Protein 7MYV (pdb70)

Structure (mmCIF, N/CA/C/O backbone):
data_7MYV
#
_entry.id   7MYV
#
_cell.length_a   161.255
_cell.length_b   161.255
_cell.length_c   109.738
_cell.angle_alpha   90.000
_cell.angle_beta   90.000
_cell.angle_gamma   120.000
#
_symmetry.space_group_name_H-M   'P 65 2 2'
#
loop_
_entity.id
_entity.type
_entity.pdbx_description
1 polymer Phosphomannomutase
2 non-polymer 'MAGNESIUM ION'
#
loop_
_atom_site.group_PDB
_atom_site.id
_atom_site.type_symbol
_atom_site.label_atom_id
_atom_site.label_alt_id
_atom_site.label_comp_id
_atom_site.label_asym_id
_atom_site.label_entity_id
_atom_site.label_seq_id
_atom_site.pdbx_PDB_ins_code
_atom_site.Cartn_x
_atom_site.Cartn_y
_atom_site.Cartn_z
_atom_site.occupancy
_atom_site.B_iso_or_equiv
_atom_site.auth_seq_id
_atom_site.auth_comp_id
_atom_site.auth_asym_id
_atom_site.auth_atom_id
_atom_site.pdbx_PDB_model_num
ATOM 1 N N . ALA A 1 9 ? -22.266 -71.254 -27.136 1.00 93.40 9 ALA A N 1
ATOM 2 C CA . ALA A 1 9 ? -21.011 -70.840 -26.519 1.00 101.32 9 ALA A CA 1
ATOM 3 C C . ALA A 1 9 ? -21.227 -69.679 -25.548 1.00 105.65 9 ALA A C 1
ATOM 4 O O . ALA A 1 9 ? -21.980 -68.764 -25.857 1.00 112.55 9 ALA A O 1
ATOM 6 N N . ILE A 1 10 ? -20.572 -69.702 -24.382 1.00 96.47 10 ILE A N 1
ATOM 7 C CA . ILE A 1 10 ? -20.670 -68.613 -23.415 1.00 92.14 10 ILE A CA 1
ATOM 8 C C . ILE A 1 10 ? -19.297 -67.968 -23.286 1.00 90.04 10 ILE A C 1
ATOM 9 O O . ILE A 1 10 ? -18.270 -68.558 -23.642 1.00 90.38 10 ILE A O 1
ATOM 14 N N . PHE A 1 11 ? -19.289 -66.738 -22.789 1.00 85.00 11 PHE A N 1
ATOM 15 C CA . PHE A 1 11 ? -18.073 -66.024 -22.436 1.00 84.02 11 PHE A CA 1
ATOM 16 C C . PHE A 1 11 ? -18.027 -65.852 -20.925 1.00 88.96 11 PHE A C 1
ATOM 17 O O . PHE A 1 11 ? -19.064 -65.638 -20.292 1.00 98.31 11 PHE A O 1
ATOM 25 N N . LEU A 1 12 ? -16.830 -65.954 -20.348 1.00 88.22 12 LEU A N 1
ATOM 26 C CA . LEU A 1 12 ? -16.646 -65.875 -18.905 1.00 82.91 12 LEU A CA 1
ATOM 27 C C . LEU A 1 12 ? -15.632 -64.794 -18.562 1.00 85.04 12 LEU A C 1
ATOM 28 O O . LEU A 1 12 ? -14.622 -64.631 -19.254 1.00 88.84 12 LEU A O 1
ATOM 33 N N . PHE A 1 13 ? -15.905 -64.062 -17.483 1.00 83.14 13 PHE A N 1
ATOM 34 C CA . PHE A 1 13 ? -15.154 -62.862 -17.149 1.00 88.49 13 PHE A CA 1
ATOM 35 C C . PHE A 1 13 ? -14.889 -62.778 -15.655 1.00 90.35 13 PHE A C 1
ATOM 36 O O . PHE A 1 13 ? -15.733 -63.155 -14.838 1.00 92.89 13 PHE A O 1
ATOM 44 N N . ASP A 1 14 ? -13.709 -62.274 -15.316 1.00 95.23 14 ASP A N 1
ATOM 45 C CA . ASP A 1 14 ? -13.413 -61.838 -13.963 1.00 93.89 14 ASP A CA 1
ATOM 46 C C . ASP A 1 14 ? -13.954 -60.426 -13.773 1.00 94.96 14 ASP A C 1
ATOM 47 O O . ASP A 1 14 ? -13.850 -59.582 -14.666 1.00 102.74 14 ASP A O 1
ATOM 52 N N . VAL A 1 15 ? -14.545 -60.163 -12.611 1.00 90.90 15 VAL A N 1
ATOM 53 C CA . VAL A 1 15 ? -15.183 -58.864 -12.419 1.00 86.98 15 VAL A CA 1
ATOM 54 C C . VAL A 1 15 ? -14.146 -57.789 -12.113 1.00 89.65 15 VAL A C 1
ATOM 55 O O . VAL A 1 15 ? -14.024 -56.800 -12.845 1.00 92.64 15 VAL A O 1
ATOM 59 N N . ASP A 1 16 ? -13.378 -57.967 -11.039 1.00 96.26 16 ASP A N 1
ATOM 60 C CA . ASP A 1 16 ? -12.454 -56.945 -10.555 1.00 95.87 16 ASP A CA 1
ATOM 61 C C . ASP A 1 16 ? -11.152 -57.020 -11.348 1.00 101.77 16 ASP A C 1
ATOM 62 O O . ASP A 1 16 ? -10.383 -57.977 -11.209 1.00 102.56 16 ASP A O 1
ATOM 67 N N . GLY A 1 17 ? -10.901 -56.008 -12.172 1.00 100.58 17 GLY A N 1
ATOM 68 C CA . GLY A 1 17 ? -9.672 -55.905 -12.922 1.00 96.60 17 GLY A CA 1
ATOM 69 C C . GLY A 1 17 ? -9.773 -56.341 -14.366 1.00 94.48 17 GLY A C 1
ATOM 70 O O . GLY A 1 17 ? -8.972 -55.887 -15.185 1.00 98.02 17 GLY A O 1
ATOM 71 N N . THR A 1 18 ? -10.736 -57.198 -14.701 1.00 93.96 18 THR A N 1
ATOM 72 C CA . THR A 1 18 ? -10.900 -57.686 -16.065 1.00 96.65 18 THR A CA 1
ATOM 73 C C . THR A 1 18 ? -12.021 -56.975 -16.811 1.00 95.04 18 THR A C 1
ATOM 74 O O . THR A 1 18 ? -11.867 -56.649 -17.993 1.00 97.82 18 THR A O 1
ATOM 78 N N . LEU A 1 19 ? -13.146 -56.721 -16.143 1.00 89.62 19 LEU A N 1
ATOM 79 C CA . LEU A 1 19 ? -14.230 -55.936 -16.718 1.00 83.33 19 LEU A CA 1
ATOM 80 C C . LEU A 1 19 ? -14.280 -54.512 -16.193 1.00 89.10 19 LEU A C 1
ATOM 81 O O . LEU A 1 19 ? -14.767 -53.626 -16.901 1.00 91.84 19 LEU A O 1
ATOM 86 N N . THR A 1 20 ? -13.800 -54.270 -14.976 1.00 91.95 20 THR A N 1
ATOM 87 C CA . THR A 1 20 ? -13.790 -52.934 -14.404 1.00 98.31 20 THR A CA 1
ATOM 88 C C . THR A 1 20 ? -12.489 -52.709 -13.654 1.00 101.48 20 THR A C 1
ATOM 89 O O . THR A 1 20 ? -11.838 -53.658 -13.210 1.00 101.18 20 THR A O 1
ATOM 93 N N . ILE A 1 21 ? -12.116 -51.435 -13.522 1.00 104.89 21 ILE A N 1
ATOM 94 C CA . ILE A 1 21 ? -11.086 -51.073 -12.561 1.00 102.91 21 ILE A CA 1
ATOM 95 C C . ILE A 1 21 ? -11.544 -51.555 -11.193 1.00 105.81 21 ILE A C 1
ATOM 96 O O . ILE A 1 21 ? -12.731 -51.466 -10.855 1.00 104.91 21 ILE A O 1
ATOM 101 N N . SER A 1 22 ? -10.619 -52.132 -10.428 1.00 113.95 22 SER A N 1
ATOM 102 C CA . SER A 1 22 ? -11.000 -52.864 -9.225 1.00 115.66 22 SER A CA 1
ATOM 103 C C . SER A 1 22 ? -11.677 -51.944 -8.216 1.00 117.45 22 SER A C 1
ATOM 104 O O . SER A 1 22 ? -11.197 -50.838 -7.943 1.00 120.83 22 SER A O 1
ATOM 107 N N . ARG A 1 23 ? -12.807 -52.409 -7.679 1.00 108.22 23 ARG A N 1
ATOM 108 C CA . ARG A 1 23 ? -13.635 -51.787 -6.642 1.00 114.21 23 ARG A CA 1
ATOM 109 C C . ARG A 1 23 ? -14.464 -50.608 -7.155 1.00 118.85 23 ARG A C 1
ATOM 110 O O . ARG A 1 23 ? -15.193 -50.007 -6.357 1.00 115.85 23 ARG A O 1
ATOM 118 N N . LYS A 1 24 ? -14.392 -50.258 -8.438 1.00 116.65 24 LYS A N 1
ATOM 119 C CA . LYS A 1 24 ? -15.188 -49.178 -9.006 1.00 113.70 24 LYS A CA 1
ATOM 120 C C . LYS A 1 24 ? -16.105 -49.736 -10.090 1.00 107.17 24 LYS A C 1
ATOM 121 O O . LYS A 1 24 ? -16.016 -50.905 -10.474 1.00 104.57 24 LYS A O 1
ATOM 127 N N . THR A 1 25 ? -16.980 -48.876 -10.609 1.00 106.75 25 THR A N 1
ATOM 128 C CA . THR A 1 25 ? -18.002 -49.312 -11.552 1.00 103.57 25 THR A CA 1
ATOM 129 C C . THR A 1 25 ? -17.392 -49.471 -12.945 1.00 103.20 25 THR A C 1
ATOM 130 O O . THR A 1 25 ? -16.177 -49.367 -13.137 1.00 111.34 25 THR A O 1
ATOM 134 N N . ILE A 1 26 ? -18.245 -49.720 -13.939 1.00 96.57 26 ILE A N 1
ATOM 135 C CA . ILE A 1 26 ? -17.823 -50.140 -15.271 1.00 95.73 26 ILE A CA 1
ATOM 136 C C . ILE A 1 26 ? -17.905 -48.961 -16.233 1.00 106.80 26 ILE A C 1
ATOM 137 O O . ILE A 1 26 ? -18.932 -48.273 -16.306 1.00 109.21 26 ILE A O 1
ATOM 142 N N . GLU A 1 27 ? -16.827 -48.742 -16.982 1.00 106.91 27 GLU A N 1
ATOM 143 C CA . GLU A 1 27 ? -16.793 -47.700 -17.996 1.00 99.08 27 GLU A CA 1
ATOM 144 C C . GLU A 1 27 ? -17.658 -48.095 -19.189 1.00 95.38 27 GLU A C 1
ATOM 145 O O . GLU A 1 27 ? -17.860 -49.280 -19.471 1.00 91.82 27 GLU A O 1
ATOM 151 N N . GLN A 1 28 ? -18.167 -47.086 -19.901 1.00 101.19 28 GLN A N 1
ATOM 152 C CA . GLN A 1 28 ? -19.085 -47.340 -21.007 1.00 96.52 28 GLN A CA 1
ATOM 153 C C . GLN A 1 28 ? -18.391 -47.879 -22.251 1.00 89.61 28 GLN A C 1
ATOM 154 O O . GLN A 1 28 ? -19.054 -48.504 -23.087 1.00 85.60 28 GLN A O 1
ATOM 160 N N . ASN A 1 29 ? -17.081 -47.659 -22.394 1.00 98.32 29 ASN A N 1
ATOM 161 C CA . ASN A 1 29 ? -16.354 -48.234 -23.521 1.00 98.11 29 ASN A CA 1
ATOM 162 C C . ASN A 1 29 ? -16.530 -49.744 -23.565 1.00 94.82 29 ASN A C 1
ATOM 163 O O . ASN A 1 29 ? -16.669 -50.334 -24.644 1.00 92.86 29 ASN A O 1
ATOM 168 N N . VAL A 1 30 ? -16.547 -50.382 -22.395 1.00 98.99 30 VAL A N 1
ATOM 169 C CA . VAL A 1 30 ? -16.545 -51.838 -22.326 1.00 99.35 30 VAL A CA 1
ATOM 170 C C . VAL A 1 30 ? -17.942 -52.399 -22.560 1.00 93.98 30 VAL A C 1
ATOM 171 O O . VAL A 1 30 ? -18.117 -53.357 -23.321 1.00 92.40 30 VAL A O 1
ATOM 175 N N . VAL A 1 31 ? -18.958 -51.821 -21.911 1.00 94.12 31 VAL A N 1
ATOM 176 C CA . VAL A 1 31 ? -20.309 -52.368 -22.025 1.00 92.22 31 VAL A CA 1
ATOM 177 C C . VAL A 1 31 ? -20.800 -52.296 -23.469 1.00 87.00 31 VAL A C 1
ATOM 178 O O . VAL A 1 31 ? -21.495 -53.200 -23.949 1.00 80.64 31 VAL A O 1
ATOM 182 N N . ASP A 1 32 ? -20.424 -51.235 -24.192 1.00 86.62 32 ASP A N 1
ATOM 183 C CA . ASP A 1 32 ? -20.733 -51.160 -25.617 1.00 84.04 32 ASP A CA 1
ATOM 184 C C . ASP A 1 32 ? -20.180 -52.360 -26.370 1.00 89.96 32 ASP A C 1
ATOM 185 O O . ASP A 1 32 ? -20.760 -52.792 -27.373 1.00 96.04 32 ASP A O 1
ATOM 190 N N . THR A 1 33 ? -19.059 -52.908 -25.902 1.00 90.93 33 THR A N 1
ATOM 191 C CA . THR A 1 33 ? -18.454 -54.061 -26.557 1.00 91.00 33 THR A CA 1
ATOM 192 C C . THR A 1 33 ? -19.204 -55.348 -26.232 1.00 93.58 33 THR A C 1
ATOM 193 O O . THR A 1 33 ? -19.390 -56.194 -27.113 1.00 93.45 33 THR A O 1
ATOM 197 N N . LEU A 1 34 ? -19.668 -55.501 -24.988 1.00 94.94 34 LEU A N 1
ATOM 198 C CA . LEU A 1 34 ? -20.429 -56.696 -24.634 1.00 93.29 34 LEU A CA 1
ATOM 199 C C . LEU A 1 34 ? -21.771 -56.738 -25.356 1.00 92.90 34 LEU A C 1
ATOM 200 O O . LEU A 1 34 ? -22.214 -57.809 -25.786 1.00 99.24 34 LEU A O 1
ATOM 205 N N . LEU A 1 35 ? -22.435 -55.586 -25.491 1.00 91.54 35 LEU A N 1
ATOM 206 C CA . LEU A 1 35 ? -23.694 -55.538 -26.229 1.00 97.12 35 LEU A CA 1
ATOM 207 C C . LEU A 1 35 ? -23.515 -56.052 -27.649 1.00 108.03 35 LEU A C 1
ATOM 208 O O . LEU A 1 35 ? -24.390 -56.744 -28.181 1.00 112.33 35 LEU A O 1
ATOM 213 N N . GLU A 1 36 ? -22.381 -55.733 -28.275 1.00 111.63 36 GLU A N 1
ATOM 214 C CA . GLU A 1 36 ? -22.116 -56.237 -29.616 1.00 104.60 36 GLU A CA 1
ATOM 215 C C . GLU A 1 36 ? -21.942 -57.749 -29.627 1.00 107.04 36 GLU A C 1
ATOM 216 O O . GLU A 1 36 ? -22.238 -58.393 -30.638 1.00 113.83 36 GLU A O 1
ATOM 222 N N . LEU A 1 37 ? -21.473 -58.335 -28.522 1.00 107.67 37 LEU A N 1
ATOM 223 C CA . LEU A 1 37 ? -21.265 -59.780 -28.495 1.00 110.81 37 LEU A CA 1
ATOM 224 C C . LEU A 1 37 ? -22.594 -60.520 -28.437 1.00 118.02 37 LEU A C 1
ATOM 225 O O . LEU A 1 37 ? -22.874 -61.387 -29.273 1.00 138.62 37 LEU A O 1
ATOM 230 N N . LYS A 1 38 ? -23.427 -60.198 -27.447 1.00 119.64 38 LYS A N 1
ATOM 231 C CA . LYS A 1 38 ? -24.773 -60.751 -27.418 1.00 119.19 38 LYS A CA 1
ATOM 232 C C . LYS A 1 38 ? -25.604 -60.300 -28.609 1.00 119.79 38 LYS A C 1
ATOM 233 O O . LYS A 1 38 ? -26.713 -60.811 -28.798 1.00 116.93 38 LYS A O 1
ATOM 239 N N . SER A 1 39 ? -25.097 -59.362 -29.411 1.00 121.97 39 SER A N 1
ATOM 240 C CA . SER A 1 39 ? -25.711 -58.969 -30.671 1.00 119.59 39 SER A CA 1
ATOM 241 C C . SER A 1 39 ? -24.985 -59.548 -31.870 1.00 119.93 39 SER A C 1
ATOM 242 O O . SER A 1 39 ? -25.229 -59.116 -32.997 1.00 116.02 39 SER A O 1
ATOM 245 N N . LYS A 1 40 ? -24.070 -60.477 -31.650 1.00 125.72 40 LYS A N 1
ATOM 246 C CA . LYS A 1 40 ? -23.427 -61.207 -32.725 1.00 124.72 40 LYS A CA 1
ATOM 247 C C . LYS A 1 40 ? -24.009 -62.612 -32.747 1.00 137.98 40 LYS A C 1
ATOM 248 O O . LYS A 1 40 ? -24.115 -63.261 -31.710 1.00 135.71 40 LYS A O 1
ATOM 254 N N . LYS A 1 41 ? -24.369 -63.078 -33.938 1.00 148.49 41 LYS A N 1
ATOM 255 C CA . LYS A 1 41 ? -25.236 -64.232 -34.156 1.00 155.80 41 LYS A CA 1
ATOM 256 C C . LYS A 1 41 ? -24.822 -65.449 -33.337 1.00 157.41 41 LYS A C 1
ATOM 257 O O . LYS A 1 41 ? -24.154 -66.363 -33.838 1.00 154.27 41 LYS A O 1
ATOM 263 N N . GLY A 1 42 ? -25.217 -65.474 -32.058 1.00 164.07 42 GLY A N 1
ATOM 264 C CA . GLY A 1 42 ? -25.042 -66.669 -31.228 1.00 161.58 42 GLY A CA 1
ATOM 265 C C . GLY A 1 42 ? -24.102 -66.568 -30.048 1.00 154.03 42 GLY A C 1
ATOM 266 O O . GLY A 1 42 ? -23.171 -67.366 -29.953 1.00 157.25 42 GLY A O 1
ATOM 267 N N . PHE A 1 43 ? -24.355 -65.636 -29.127 1.00 145.69 43 PHE A N 1
ATOM 268 C CA . PHE A 1 43 ? -23.481 -65.446 -27.979 1.00 134.68 43 PHE A CA 1
ATOM 269 C C . PHE A 1 43 ? -24.264 -65.071 -26.727 1.00 126.07 43 PHE A C 1
ATOM 270 O O . PHE A 1 43 ? -25.219 -64.294 -26.783 1.00 123.10 43 PHE A O 1
ATOM 278 N N . VAL A 1 44 ? -23.845 -65.661 -25.607 1.00 114.58 44 VAL A N 1
ATOM 279 C CA . VAL A 1 44 ? -24.365 -65.397 -24.271 1.00 101.89 44 VAL A CA 1
ATOM 280 C C . VAL A 1 44 ? -23.210 -65.021 -23.352 1.00 103.89 44 VAL A C 1
ATOM 281 O O . VAL A 1 44 ? -22.072 -65.471 -23.543 1.00 98.05 44 VAL A O 1
ATOM 285 N N . LEU A 1 45 ? -23.512 -64.213 -22.341 1.00 101.70 45 LEU A N 1
ATOM 286 C CA . LEU A 1 45 ? -22.490 -63.610 -21.503 1.00 88.63 45 LEU A CA 1
ATOM 287 C C . LEU A 1 45 ? -22.694 -64.019 -20.054 1.00 90.79 45 LEU A C 1
ATOM 288 O O . LEU A 1 45 ? -23.818 -63.976 -19.540 1.00 99.34 45 LEU A O 1
ATOM 293 N N . GLY A 1 46 ? -21.606 -64.421 -19.415 1.00 85.40 46 GLY A N 1
ATOM 294 C CA . GLY A 1 46 ? -21.637 -64.812 -18.020 1.00 84.17 46 GLY A CA 1
ATOM 295 C C . GLY A 1 46 ? -20.382 -64.367 -17.301 1.00 87.26 46 GLY A C 1
ATOM 296 O O . GLY A 1 46 ? -19.303 -64.255 -17.889 1.00 82.19 46 GLY A O 1
ATOM 297 N N . ILE A 1 47 ? -20.532 -64.128 -16.003 1.00 92.94 47 ILE A N 1
ATOM 298 C CA . ILE A 1 47 ? -19.453 -63.591 -15.186 1.00 85.31 47 ILE A CA 1
ATOM 299 C C . ILE A 1 47 ? -19.288 -64.442 -13.935 1.00 80.15 47 ILE A C 1
ATOM 300 O O . ILE A 1 47 ? -20.235 -65.071 -13.454 1.00 84.97 47 ILE A O 1
ATOM 305 N N . VAL A 1 48 ? -18.060 -64.468 -13.420 1.00 80.27 48 VAL A N 1
ATOM 306 C CA . VAL A 1 48 ? -17.718 -65.218 -12.216 1.00 84.20 48 VAL A CA 1
ATOM 307 C C . VAL A 1 48 ? -16.716 -64.392 -11.421 1.00 89.37 48 VAL A C 1
ATOM 308 O O . VAL A 1 48 ? -15.654 -64.028 -11.938 1.00 94.99 48 VAL A O 1
ATOM 312 N N . GLY A 1 49 ? -17.065 -64.066 -10.185 1.00 84.98 49 GLY A N 1
ATOM 313 C CA . GLY A 1 49 ? -16.225 -63.216 -9.359 1.00 88.67 49 GLY A CA 1
ATOM 314 C C . GLY A 1 49 ? -16.377 -63.581 -7.902 1.00 89.42 49 GLY A C 1
ATOM 315 O O . GLY A 1 49 ? -17.418 -64.093 -7.476 1.00 91.97 49 GLY A O 1
ATOM 316 N N . GLY A 1 50 ? -15.327 -63.309 -7.127 1.00 89.54 50 GLY A N 1
ATOM 317 C CA . GLY A 1 50 ? -15.314 -63.709 -5.732 1.00 82.19 50 GLY A CA 1
ATOM 318 C C . GLY A 1 50 ? -16.286 -62.947 -4.857 1.00 79.47 50 GLY A C 1
ATOM 319 O O . GLY A 1 50 ? -16.643 -63.430 -3.778 1.00 83.54 50 GLY A O 1
ATOM 320 N N . SER A 1 51 ? -16.733 -61.776 -5.299 1.00 70.15 51 SER A N 1
ATOM 321 C CA . SER A 1 51 ? -17.520 -60.897 -4.449 1.00 73.10 51 SER A CA 1
ATOM 322 C C . SER A 1 51 ? -18.950 -61.401 -4.306 1.00 72.47 51 SER A C 1
ATOM 323 O O . SER A 1 51 ? -19.468 -62.120 -5.164 1.00 74.19 51 SER A O 1
ATOM 326 N N . ASP A 1 52 ? -19.587 -61.015 -3.202 1.00 76.01 52 ASP A N 1
ATOM 327 C CA . ASP A 1 52 ? -21.009 -61.276 -3.042 1.00 76.11 52 ASP A CA 1
ATOM 328 C C . ASP A 1 52 ? -21.796 -60.516 -4.105 1.00 81.90 52 ASP A C 1
ATOM 329 O O . ASP A 1 52 ? -21.336 -59.515 -4.659 1.00 85.09 52 ASP A O 1
ATOM 334 N N . TYR A 1 53 ? -23.011 -60.997 -4.378 1.00 80.82 53 TYR A N 1
ATOM 335 C CA . TYR A 1 53 ? -23.751 -60.512 -5.541 1.00 81.12 53 TYR A CA 1
ATOM 336 C C . TYR A 1 53 ? -24.078 -59.026 -5.444 1.00 82.23 53 TYR A C 1
ATOM 337 O O . TYR A 1 53 ? -24.094 -58.328 -6.465 1.00 84.77 53 TYR A O 1
ATOM 346 N N . LYS A 1 54 ? -24.367 -58.526 -4.239 1.00 74.93 54 LYS A N 1
ATOM 347 C CA . LYS A 1 54 ? -24.677 -57.105 -4.105 1.00 75.94 54 LYS A CA 1
ATOM 348 C C . LYS A 1 54 ? -23.550 -56.241 -4.654 1.00 81.09 54 LYS A C 1
ATOM 349 O O . LYS A 1 54 ? -23.794 -55.287 -5.402 1.00 85.02 54 LYS A O 1
ATOM 355 N N . LYS A 1 55 ? -22.304 -56.563 -4.295 1.00 83.36 55 LYS A N 1
ATOM 356 C CA . LYS A 1 55 ? -21.172 -55.816 -4.831 1.00 87.02 55 LYS A CA 1
ATOM 357 C C . LYS A 1 55 ? -21.089 -55.967 -6.345 1.00 84.67 55 LYS A C 1
ATOM 358 O O . LYS A 1 55 ? -20.906 -54.977 -7.061 1.00 92.45 55 LYS A O 1
ATOM 364 N N . ILE A 1 56 ? -21.255 -57.194 -6.849 1.00 80.97 56 ILE A N 1
ATOM 365 C CA . ILE A 1 56 ? -21.144 -57.444 -8.286 1.00 82.47 56 ILE A CA 1
ATOM 366 C C . ILE A 1 56 ? -22.182 -56.640 -9.061 1.00 84.60 56 ILE A C 1
ATOM 367 O O . ILE A 1 56 ? -21.848 -55.910 -10.002 1.00 86.26 56 ILE A O 1
ATOM 372 N N . ARG A 1 57 ? -23.458 -56.781 -8.694 1.00 83.51 57 ARG A N 1
ATOM 373 C CA . ARG A 1 57 ? -24.511 -56.018 -9.360 1.00 85.30 57 ARG A CA 1
ATOM 374 C C . ARG A 1 57 ? -24.230 -54.522 -9.305 1.00 88.08 57 ARG A C 1
ATOM 375 O O . ARG A 1 57 ? -24.431 -53.807 -10.294 1.00 87.09 57 ARG A O 1
ATOM 383 N N . GLU A 1 58 ? -23.765 -54.031 -8.153 1.00 88.82 58 GLU A N 1
ATOM 384 C CA . GLU A 1 58 ? -23.330 -52.641 -8.051 1.00 89.97 58 GLU A CA 1
ATOM 385 C C . GLU A 1 58 ? -22.272 -52.304 -9.094 1.00 92.37 58 GLU A C 1
ATOM 386 O O . GLU A 1 58 ? -22.277 -51.207 -9.665 1.00 92.61 58 GLU A O 1
ATOM 392 N N . GLN A 1 59 ? -21.356 -53.238 -9.356 1.00 89.64 59 GLN A N 1
ATOM 393 C CA . GLN A 1 59 ? -20.233 -52.951 -10.242 1.00 90.99 59 GLN A CA 1
ATOM 394 C C . GLN A 1 59 ? -20.648 -52.933 -11.709 1.00 94.30 59 GLN A C 1
ATOM 395 O O . GLN A 1 59 ? -20.066 -52.186 -12.502 1.00 102.46 59 GLN A O 1
ATOM 401 N N . ILE A 1 60 ? -21.644 -53.735 -12.096 1.00 90.14 60 ILE A N 1
ATOM 402 C CA . ILE A 1 60 ? -21.976 -53.910 -13.507 1.00 89.54 60 ILE A CA 1
ATOM 403 C C . ILE A 1 60 ? -23.256 -53.190 -13.915 1.00 96.31 60 ILE A C 1
ATOM 404 O O . ILE A 1 60 ? -23.677 -53.316 -15.073 1.00 97.34 60 ILE A O 1
ATOM 409 N N . LYS A 1 61 ? -23.895 -52.458 -12.999 1.00 98.86 61 LYS A N 1
ATOM 410 C CA . LYS A 1 61 ? -25.106 -51.684 -13.276 1.00 97.97 61 LYS A CA 1
ATOM 411 C C . LYS A 1 61 ? -26.274 -52.530 -13.781 1.00 99.50 61 LYS A C 1
ATOM 412 O O . LYS A 1 61 ? -27.377 -52.457 -13.228 1.00 103.97 61 LYS A O 1
ATOM 418 N N . TYR A 1 62 ? -26.059 -53.321 -14.830 1.00 94.83 62 TYR A N 1
ATOM 419 C CA . TYR A 1 62 ? -27.140 -54.059 -15.484 1.00 95.09 62 TYR A CA 1
ATOM 420 C C . TYR A 1 62 ? -26.862 -55.555 -15.473 1.00 98.66 62 TYR A C 1
ATOM 421 O O . TYR A 1 62 ? -26.080 -56.050 -16.304 1.00 101.03 62 TYR A O 1
ATOM 430 N N . PRO A 1 63 ? -27.494 -56.323 -14.579 1.00 96.39 63 PRO A N 1
ATOM 431 C CA . PRO A 1 63 ? -27.364 -57.787 -14.634 1.00 95.66 63 PRO A CA 1
ATOM 432 C C . PRO A 1 63 ? -28.061 -58.416 -15.831 1.00 92.27 63 PRO A C 1
ATOM 433 O O . PRO A 1 63 ? -27.959 -59.634 -16.021 1.00 83.50 63 PRO A O 1
ATOM 437 N N . GLU A 1 64 ? -28.750 -57.617 -16.648 1.00 98.74 64 GLU A N 1
ATOM 438 C CA . GLU A 1 64 ? -29.619 -58.122 -17.703 1.00 98.89 64 GLU A CA 1
ATOM 439 C C . GLU A 1 64 ? -28.846 -58.511 -18.956 1.00 93.04 64 GLU A C 1
ATOM 440 O O . GLU A 1 64 ? -29.346 -59.310 -19.759 1.00 82.25 64 GLU A O 1
ATOM 446 N N . ILE A 1 65 ? -27.649 -57.946 -19.143 1.00 90.82 65 ILE A N 1
ATOM 447 C CA . ILE A 1 65 ? -26.762 -58.360 -20.221 1.00 89.21 65 ILE A CA 1
ATOM 448 C C . ILE A 1 65 ? -26.338 -59.815 -20.049 1.00 92.46 65 ILE A C 1
ATOM 449 O O . ILE A 1 65 ? -26.038 -60.501 -21.038 1.00 92.84 65 ILE A O 1
ATOM 454 N N . PHE A 1 66 ? -26.358 -60.319 -18.818 1.00 92.23 66 PHE A N 1
ATOM 455 C CA . PHE A 1 66 ? -25.750 -61.595 -18.469 1.00 89.60 66 PHE A CA 1
ATOM 456 C C . PHE A 1 66 ? -26.833 -62.642 -18.247 1.00 93.92 66 PHE A C 1
ATOM 457 O O . PHE A 1 66 ? -27.674 -62.493 -17.353 1.00 96.39 66 PHE A O 1
ATOM 465 N N . ASP A 1 67 ? -26.807 -63.698 -19.064 1.00 99.83 67 ASP A N 1
ATOM 466 C CA . ASP A 1 67 ? -27.728 -64.813 -18.869 1.00 108.53 67 ASP A CA 1
ATOM 467 C C . ASP A 1 67 ? -27.500 -65.468 -17.513 1.00 100.66 67 ASP A C 1
ATOM 468 O O . ASP A 1 67 ? -28.438 -65.648 -16.728 1.00 98.41 67 ASP A O 1
ATOM 473 N N . TYR A 1 68 ? -26.250 -65.818 -17.215 1.00 94.33 68 TYR A N 1
ATOM 474 C CA . TYR A 1 68 ? -25.871 -66.460 -15.963 1.00 100.06 68 TYR A CA 1
ATOM 475 C C . TYR A 1 68 ? -24.874 -65.574 -15.230 1.00 99.37 68 TYR A C 1
ATOM 476 O O . TYR A 1 68 ? -23.875 -65.147 -15.817 1.00 99.79 68 TYR A O 1
ATOM 485 N N . ILE A 1 69 ? -25.132 -65.309 -13.951 1.00 92.90 69 ILE A N 1
ATOM 486 C CA . ILE A 1 69 ? -24.219 -64.544 -13.106 1.00 85.25 69 ILE A CA 1
ATOM 487 C C . ILE A 1 69 ? -23.796 -65.441 -11.952 1.00 90.13 69 ILE A C 1
ATOM 488 O O . ILE A 1 69 ? -24.643 -65.920 -11.187 1.00 93.49 69 ILE A O 1
ATOM 493 N N . PHE A 1 70 ? -22.490 -65.667 -11.829 1.00 88.36 70 PHE A N 1
ATOM 494 C CA . PHE A 1 70 ? -21.917 -66.530 -10.799 1.00 81.22 70 PHE A CA 1
ATOM 495 C C . PHE A 1 70 ? -21.101 -65.670 -9.841 1.00 81.78 70 PHE A C 1
ATOM 496 O O . PHE A 1 70 ? -20.107 -65.058 -10.243 1.00 84.83 70 PHE A O 1
ATOM 504 N N . SER A 1 71 ? -21.506 -65.632 -8.576 1.00 88.22 71 SER A N 1
ATOM 505 C CA . SER A 1 71 ? -20.780 -64.888 -7.559 1.00 85.21 71 SER A CA 1
ATOM 506 C C . SER A 1 71 ? -20.225 -65.839 -6.506 1.00 84.48 71 SER A C 1
ATOM 507 O O . SER A 1 71 ? -20.605 -67.010 -6.421 1.00 83.57 71 SER A O 1
ATOM 510 N N . GLU A 1 72 ? -19.321 -65.297 -5.686 1.00 85.98 72 GLU A N 1
ATOM 511 C CA . GLU A 1 72 ? -18.551 -66.077 -4.717 1.00 81.52 72 GLU A CA 1
ATOM 512 C C . GLU A 1 72 ? -17.941 -67.318 -5.370 1.00 83.01 72 GLU A C 1
ATOM 513 O O . GLU A 1 72 ? -17.996 -68.422 -4.825 1.00 78.55 72 GLU A O 1
ATOM 519 N N . ASN A 1 73 ? -17.358 -67.122 -6.559 1.00 85.75 73 ASN A N 1
ATOM 520 C CA . ASN A 1 73 ? -16.646 -68.156 -7.313 1.00 83.30 73 ASN A CA 1
ATOM 521 C C . ASN A 1 73 ? -17.570 -69.256 -7.827 1.00 84.58 73 ASN A C 1
ATOM 522 O O . ASN A 1 73 ? -17.137 -70.393 -8.026 1.00 91.40 73 ASN A O 1
ATOM 527 N N . GLY A 1 74 ? -18.838 -68.945 -8.066 1.00 81.20 74 GLY A N 1
ATOM 528 C CA . GLY A 1 74 ? -19.754 -69.945 -8.565 1.00 84.20 74 GLY A CA 1
ATOM 529 C C . GLY A 1 74 ? -20.451 -70.769 -7.506 1.00 88.70 74 GLY A C 1
ATOM 530 O O . GLY A 1 74 ? -21.323 -71.577 -7.853 1.00 86.35 74 GLY A O 1
ATOM 531 N N . VAL A 1 75 ? -20.093 -70.606 -6.228 1.00 92.40 75 VAL A N 1
ATOM 532 C CA . VAL A 1 75 ? -20.871 -71.235 -5.168 1.00 88.13 75 VAL A CA 1
ATOM 533 C C . VAL A 1 75 ? -22.203 -70.529 -5.000 1.00 89.08 75 VAL A C 1
ATOM 534 O O . VAL A 1 75 ? -23.092 -71.040 -4.312 1.00 87.51 75 VAL A O 1
ATOM 538 N N . VAL A 1 76 ? -22.350 -69.353 -5.603 1.00 90.26 76 VAL A N 1
ATOM 539 C CA . VAL A 1 76 ? -23.616 -68.644 -5.699 1.00 87.11 76 VAL A CA 1
ATOM 540 C C . VAL A 1 76 ? -23.856 -68.356 -7.172 1.00 89.67 76 VAL A C 1
ATOM 541 O O . VAL A 1 76 ? -23.017 -67.729 -7.832 1.00 93.99 76 VAL A O 1
ATOM 545 N N . ALA A 1 77 ? -24.979 -68.832 -7.693 1.00 89.84 77 ALA A N 1
ATOM 546 C CA . ALA A 1 77 ? -25.375 -68.573 -9.066 1.00 93.63 77 ALA A CA 1
ATOM 547 C C . ALA A 1 77 ? -26.612 -67.691 -9.054 1.00 94.26 77 ALA A C 1
ATOM 548 O O . ALA A 1 77 ? -27.451 -67.815 -8.163 1.00 98.22 77 ALA A O 1
ATOM 550 N N . HIS A 1 78 ? -26.714 -66.784 -10.022 1.00 96.50 78 HIS A N 1
ATOM 551 C CA . HIS A 1 78 ? -27.895 -65.947 -10.171 1.00 93.53 78 HIS A CA 1
ATOM 552 C C . HIS A 1 78 ? -28.352 -65.975 -11.621 1.00 93.83 78 HIS A C 1
ATOM 553 O O . HIS A 1 78 ? -27.558 -66.211 -12.536 1.00 88.95 78 HIS A O 1
ATOM 560 N N . LYS A 1 79 ? -29.646 -65.736 -11.823 1.00 98.90 79 LYS A N 1
ATOM 561 C CA . LYS A 1 79 ? -30.237 -65.809 -13.153 1.00 99.61 79 LYS A CA 1
ATOM 562 C C . LYS A 1 79 ? -31.430 -64.867 -13.219 1.00 101.10 79 LYS A C 1
ATOM 563 O O . LYS A 1 79 ? -32.344 -64.968 -12.396 1.00 101.73 79 LYS A O 1
ATOM 569 N N . ASN A 1 80 ? -31.412 -63.956 -14.195 1.00 96.12 80 ASN A N 1
ATOM 570 C CA . ASN A 1 80 ? -32.472 -62.960 -14.377 1.00 95.90 80 ASN A CA 1
ATOM 571 C C . ASN A 1 80 ? -32.752 -62.203 -13.079 1.00 94.01 80 ASN A C 1
ATOM 572 O O . ASN A 1 80 ? -33.895 -61.861 -12.769 1.00 98.99 80 ASN A O 1
ATOM 577 N N . ASP A 1 81 ? -31.687 -61.947 -12.315 1.00 94.61 81 ASP A N 1
ATOM 578 C CA . ASP A 1 81 ? -31.713 -61.201 -11.058 1.00 92.44 81 ASP A CA 1
ATOM 579 C C . ASP A 1 81 ? -32.505 -61.913 -9.960 1.00 90.81 81 ASP A C 1
ATOM 580 O O . ASP A 1 81 ? -32.971 -61.268 -9.015 1.00 87.73 81 ASP A O 1
ATOM 585 N N . GLU A 1 82 ? -32.668 -63.232 -10.054 1.00 98.93 82 GLU A N 1
ATOM 586 C CA . GLU A 1 82 ? -33.198 -64.042 -8.964 1.00 110.49 82 GLU A CA 1
ATOM 587 C C . GLU A 1 82 ? -32.111 -64.989 -8.471 1.00 108.47 82 GLU A C 1
ATOM 588 O O . GLU A 1 82 ? -31.189 -65.337 -9.214 1.00 102.28 82 GLU A O 1
ATOM 594 N N . GLU A 1 83 ? -32.216 -65.401 -7.205 1.00 103.51 83 GLU A N 1
ATOM 595 C CA . GLU A 1 83 ? -31.113 -66.139 -6.598 1.00 104.34 83 GLU A CA 1
ATOM 596 C C . GLU A 1 83 ? -30.960 -67.532 -7.193 1.00 108.81 83 GLU A C 1
ATOM 597 O O . GLU A 1 83 ? -29.844 -67.953 -7.502 1.00 109.24 83 GLU A O 1
ATOM 603 N N . TYR A 1 84 ? -32.056 -68.266 -7.347 1.00 114.85 84 TYR A N 1
ATOM 604 C CA . TYR A 1 84 ? -31.996 -69.693 -7.696 1.00 116.53 84 TYR A CA 1
ATOM 605 C C . TYR A 1 84 ? -31.264 -70.377 -6.541 1.00 119.79 84 TYR A C 1
ATOM 606 O O . TYR A 1 84 ? -31.670 -70.181 -5.385 1.00 125.74 84 TYR A O 1
ATOM 615 N N . PHE A 1 85 ? -30.207 -71.159 -6.765 1.00 115.24 85 PHE A N 1
ATOM 616 C CA . PHE A 1 85 ? -29.676 -71.931 -5.647 1.00 120.18 85 PHE A CA 1
ATOM 617 C C . PHE A 1 85 ? -28.156 -71.873 -5.541 1.00 106.33 85 PHE A C 1
ATOM 618 O O . PHE A 1 85 ? -27.439 -71.625 -6.513 1.00 88.01 85 PHE A O 1
ATOM 626 N N . ALA A 1 86 ? -27.689 -72.149 -4.318 1.00 118.39 86 ALA A N 1
ATOM 627 C CA . ALA A 1 86 ? -26.322 -71.898 -3.878 1.00 104.03 86 ALA A CA 1
ATOM 628 C C . ALA A 1 86 ? -26.102 -72.465 -2.478 1.00 94.50 86 ALA A C 1
ATOM 629 O O . ALA A 1 86 ? -26.926 -72.237 -1.587 1.00 93.89 86 ALA A O 1
ATOM 631 N N . GLU A 1 87 ? -24.998 -73.180 -2.256 1.00 92.66 87 GLU A N 1
ATOM 632 C CA . GLU A 1 87 ? -24.765 -73.828 -0.973 1.00 98.68 87 GLU A CA 1
ATOM 633 C C . GLU A 1 87 ? -23.903 -72.947 -0.064 1.00 94.54 87 GLU A C 1
ATOM 634 O O . GLU A 1 87 ? -23.533 -71.821 -0.406 1.00 89.82 87 GLU A O 1
ATOM 640 N N . SER A 1 88 ? -23.585 -73.478 1.120 1.00 89.94 88 SER A N 1
ATOM 641 C CA . SER A 1 88 ? -22.871 -72.753 2.162 1.00 77.71 88 SER A CA 1
ATOM 642 C C . SER A 1 88 ? -21.780 -73.632 2.757 1.00 70.79 88 SER A C 1
ATOM 643 O O . SER A 1 88 ? -21.851 -74.862 2.704 1.00 73.77 88 SER A O 1
ATOM 646 N N . ILE A 1 89 ? -20.781 -72.977 3.356 1.00 67.33 89 ILE A N 1
ATOM 647 C CA . ILE A 1 89 ? -19.648 -73.687 3.947 1.00 69.76 89 ILE A CA 1
ATOM 648 C C . ILE A 1 89 ? -20.063 -74.487 5.180 1.00 72.20 89 ILE A C 1
ATOM 649 O O . ILE A 1 89 ? -19.472 -75.533 5.477 1.00 73.04 89 ILE A O 1
ATOM 654 N N . VAL A 1 90 ? -21.077 -74.022 5.917 1.00 68.68 90 VAL A N 1
ATOM 655 C CA . VAL A 1 90 ? -21.516 -74.761 7.097 1.00 60.13 90 VAL A CA 1
ATOM 656 C C . VAL A 1 90 ? -22.133 -76.092 6.692 1.00 65.56 90 VAL A C 1
ATOM 657 O O . VAL A 1 90 ? -22.001 -77.091 7.409 1.00 69.37 90 VAL A O 1
ATOM 661 N N . ASN A 1 91 ? -22.795 -76.139 5.532 1.00 67.21 91 ASN A N 1
ATOM 662 C CA . ASN A 1 91 ? -23.307 -77.403 5.022 1.00 69.54 91 ASN A CA 1
ATOM 663 C C . ASN A 1 91 ? -22.188 -78.371 4.677 1.00 72.13 91 ASN A C 1
ATOM 664 O O . ASN A 1 91 ? -22.446 -79.569 4.528 1.00 79.44 91 ASN A O 1
ATOM 669 N N . PHE A 1 92 ? -20.956 -77.883 4.550 1.00 69.25 92 PHE A N 1
ATOM 670 C CA . PHE A 1 92 ? -19.799 -78.723 4.262 1.00 69.27 92 PHE A CA 1
ATOM 671 C C . PHE A 1 92 ? -19.129 -79.204 5.549 1.00 72.90 92 PHE A C 1
ATOM 672 O O . PHE A 1 92 ? -19.085 -80.408 5.825 1.00 74.44 92 PHE A O 1
ATOM 680 N N . LEU A 1 93 ? -18.603 -78.267 6.343 1.00 67.18 93 LEU A N 1
ATOM 681 C CA . LEU A 1 93 ? -17.960 -78.628 7.604 1.00 66.61 93 LEU A CA 1
ATOM 682 C C . LEU A 1 93 ? -18.949 -79.267 8.568 1.00 76.90 93 LEU A C 1
ATOM 683 O O . LEU A 1 93 ? -18.638 -80.270 9.222 1.00 80.26 93 LEU A O 1
ATOM 688 N N . GLY A 1 94 ? -20.141 -78.704 8.669 1.00 74.35 94 GLY A N 1
ATOM 689 C CA . GLY A 1 94 ? -21.065 -79.095 9.704 1.00 68.74 94 GLY A CA 1
ATOM 690 C C . GLY A 1 94 ? -20.808 -78.344 10.995 1.00 65.35 94 GLY A C 1
ATOM 691 O O . GLY A 1 94 ? -19.705 -77.879 11.275 1.00 63.88 94 GLY A O 1
ATOM 692 N N . GLU A 1 95 ? -21.867 -78.236 11.800 1.00 67.92 95 GLU A N 1
ATOM 693 C CA . GLU A 1 95 ? -21.818 -77.365 12.967 1.00 67.45 95 GLU A CA 1
ATOM 694 C C . GLU A 1 95 ? -20.722 -77.772 13.944 1.00 70.24 95 GLU A C 1
ATOM 695 O O . GLU A 1 95 ? -20.232 -76.927 14.701 1.00 68.72 95 GLU A O 1
ATOM 701 N N . ASP A 1 96 ? -20.303 -79.042 13.934 1.00 71.80 96 ASP A N 1
ATOM 702 C CA . ASP A 1 96 ? -19.296 -79.481 14.896 1.00 74.45 96 ASP A CA 1
ATOM 703 C C . ASP A 1 96 ? -17.903 -79.024 14.481 1.00 72.05 96 ASP A C 1
ATOM 704 O O . ASP A 1 96 ? -17.253 -78.252 15.196 1.00 72.29 96 ASP A O 1
ATOM 709 N N . ARG A 1 97 ? -17.424 -79.493 13.322 1.00 64.92 97 ARG A N 1
ATOM 710 C CA . ARG A 1 97 ? -16.093 -79.100 12.866 1.00 62.10 97 ARG A CA 1
ATOM 711 C C . ARG A 1 97 ? -15.952 -77.589 12.762 1.00 67.20 97 ARG A C 1
ATOM 712 O O . ARG A 1 97 ? -14.843 -77.060 12.896 1.00 68.56 97 ARG A O 1
ATOM 720 N N . LEU A 1 98 ? -17.054 -76.880 12.514 1.00 65.49 98 LEU A N 1
ATOM 721 C CA . LEU A 1 98 ? -16.982 -75.428 12.408 1.00 62.97 98 LEU A CA 1
ATOM 722 C C . LEU A 1 98 ? -16.654 -74.806 13.760 1.00 62.64 98 LEU A C 1
ATOM 723 O O . LEU A 1 98 ? -15.733 -73.990 13.872 1.00 70.07 98 LEU A O 1
ATOM 728 N N . LYS A 1 99 ? -17.380 -75.199 14.808 1.00 65.19 99 LYS A N 1
ATOM 729 C CA . LYS A 1 99 ? -17.075 -74.729 16.155 1.00 75.22 99 LYS A CA 1
ATOM 730 C C . LYS A 1 99 ? -15.798 -75.358 16.700 1.00 76.71 99 LYS A C 1
ATOM 731 O O . LYS A 1 99 ? -15.592 -75.398 17.917 1.00 81.77 99 LYS A O 1
ATOM 737 N N . LYS A 1 100 ? -14.965 -75.896 15.811 1.00 68.19 100 LYS A N 1
ATOM 738 C CA . LYS A 1 100 ? -13.617 -76.347 16.118 1.00 65.15 100 LYS A CA 1
ATOM 739 C C . 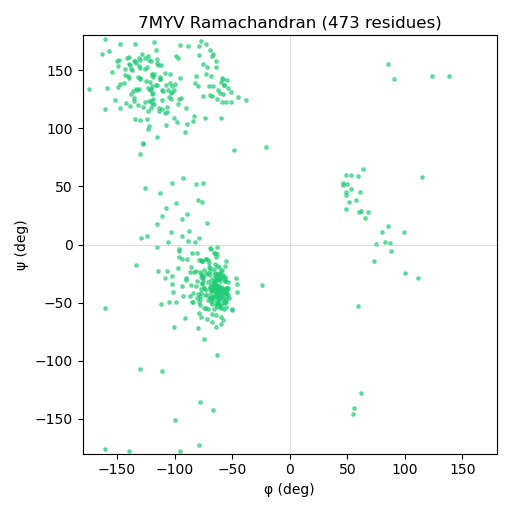LYS A 1 100 ? -12.575 -75.467 15.451 1.00 70.87 100 LYS A C 1
ATOM 740 O O . LYS A 1 100 ? -11.642 -74.990 16.106 1.00 73.26 100 LYS A O 1
ATOM 746 N N . LEU A 1 101 ? -12.723 -75.252 14.140 1.00 75.13 101 LEU A N 1
ATOM 747 C CA . LEU A 1 101 ? -11.883 -74.300 13.422 1.00 69.01 101 LEU A CA 1
ATOM 748 C C . LEU A 1 101 ? -12.082 -72.887 13.950 1.00 63.29 101 LEU A C 1
ATOM 749 O O . LEU A 1 101 ? -11.117 -72.129 14.089 1.00 61.57 101 LEU A O 1
ATOM 754 N N . ILE A 1 102 ? -13.329 -72.518 14.248 1.00 67.87 102 ILE A N 1
ATOM 755 C CA . ILE A 1 102 ? -13.620 -71.176 14.745 1.00 66.82 102 ILE A CA 1
ATOM 756 C C . ILE A 1 102 ? -12.835 -70.910 16.024 1.00 64.19 102 ILE A C 1
ATOM 757 O O . ILE A 1 102 ? -11.932 -70.067 16.052 1.00 66.55 102 ILE A O 1
ATOM 762 N N . ASN A 1 103 ? -13.132 -71.660 17.090 1.00 67.65 103 ASN A N 1
ATOM 763 C CA . ASN A 1 103 ? -12.533 -71.369 18.392 1.00 73.57 103 ASN A CA 1
ATOM 764 C C . ASN A 1 103 ? -11.047 -71.699 18.468 1.00 68.77 103 ASN A C 1
ATOM 765 O O . ASN A 1 103 ? -10.398 -71.282 19.432 1.00 67.92 103 ASN A O 1
ATOM 770 N N . TYR A 1 104 ? -10.486 -72.435 17.505 1.00 69.52 104 TYR A N 1
ATOM 771 C CA . TYR A 1 104 ? -9.030 -72.478 17.412 1.00 65.73 104 TYR A CA 1
ATOM 772 C C . TYR A 1 104 ? -8.504 -71.169 16.841 1.00 63.83 104 TYR A C 1
ATOM 773 O O . TYR A 1 104 ? -7.457 -70.667 17.270 1.00 63.20 104 TYR A O 1
ATOM 782 N N . SER A 1 105 ? -9.233 -70.590 15.884 1.00 64.78 105 SER A N 1
ATOM 783 C CA . SER A 1 105 ? -8.790 -69.351 15.254 1.00 60.91 105 SER A CA 1
ATOM 784 C C . SER A 1 105 ? -8.797 -68.192 16.243 1.00 59.69 105 SER A C 1
ATOM 785 O O . SER A 1 105 ? -7.816 -67.446 16.336 1.00 60.88 105 SER A O 1
ATOM 788 N N . LEU A 1 106 ? -9.890 -68.019 16.994 1.00 59.42 106 LEU A N 1
ATOM 789 C CA . LEU A 1 106 ? -9.939 -66.926 17.964 1.00 66.34 106 LEU A CA 1
ATOM 790 C C . LEU A 1 106 ? -8.904 -67.122 19.065 1.00 73.69 106 LEU A C 1
ATOM 791 O O . LEU A 1 106 ? -8.221 -66.172 19.468 1.00 70.35 106 LEU A O 1
ATOM 796 N N . LYS A 1 107 ? -8.779 -68.351 19.576 1.00 72.91 107 LYS A N 1
ATOM 797 C CA . LYS A 1 107 ? -7.777 -68.604 20.604 1.00 63.36 107 LYS A CA 1
ATOM 798 C C . LYS A 1 107 ? -6.371 -68.312 20.093 1.00 66.03 107 LYS A C 1
ATOM 799 O O . LYS A 1 107 ? -5.499 -67.920 20.875 1.00 70.51 107 LYS A O 1
ATOM 805 N N . TYR A 1 108 ? -6.140 -68.467 18.787 1.00 61.58 108 TYR A N 1
ATOM 806 C CA . TYR A 1 108 ? -4.857 -68.089 18.206 1.00 60.48 108 TYR A CA 1
ATOM 807 C C . TYR A 1 108 ? -4.789 -66.579 18.005 1.00 59.19 108 TYR A C 1
ATOM 808 O O . TYR A 1 108 ? -3.813 -65.938 18.407 1.00 61.07 108 TYR A O 1
ATOM 817 N N . ILE A 1 109 ? -5.817 -65.995 17.379 1.00 60.71 109 ILE A N 1
ATOM 818 C CA . ILE A 1 109 ? -5.854 -64.544 17.201 1.00 59.19 109 ILE A CA 1
ATOM 819 C C . ILE A 1 109 ? -5.713 -63.835 18.542 1.00 64.62 109 ILE A C 1
ATOM 820 O O . ILE A 1 109 ? -5.050 -62.794 18.638 1.00 65.20 109 ILE A O 1
ATOM 825 N N . ALA A 1 110 ? -6.311 -64.389 19.596 1.00 70.63 110 ALA A N 1
ATOM 826 C CA . ALA A 1 110 ? -6.213 -63.800 20.925 1.00 68.60 110 ALA A CA 1
ATOM 827 C C . ALA A 1 110 ? -4.763 -63.721 21.387 1.00 76.55 110 ALA A C 1
ATOM 828 O O . ALA A 1 110 ? -4.204 -62.627 21.509 1.00 73.03 110 ALA A O 1
ATOM 830 N N . ASN A 1 111 ? -4.141 -64.872 21.640 1.00 82.53 111 ASN A N 1
ATOM 831 C CA . ASN A 1 111 ? -2.800 -64.890 22.214 1.00 77.40 111 ASN A CA 1
ATOM 832 C C . ASN A 1 111 ? -1.722 -64.367 21.269 1.00 77.80 111 ASN A C 1
ATOM 833 O O . ASN A 1 111 ? -0.562 -64.271 21.683 1.00 81.61 111 ASN A O 1
ATOM 838 N N . LEU A 1 112 ? -2.064 -64.035 20.025 1.00 74.89 112 LEU A N 1
ATOM 839 C CA . LEU A 1 112 ? -1.092 -63.452 19.111 1.00 67.72 112 LEU A CA 1
ATOM 840 C C . LEU A 1 112 ? -0.733 -62.041 19.555 1.00 64.13 112 LEU A C 1
ATOM 841 O O . LEU A 1 112 ? -1.614 -61.209 19.782 1.00 63.97 112 LEU A O 1
ATOM 846 N N . ASP A 1 113 ? 0.564 -61.771 19.678 1.00 69.95 113 ASP A N 1
ATOM 847 C CA . ASP A 1 113 ? 1.046 -60.436 20.025 1.00 71.57 113 ASP A CA 1
ATOM 848 C C . ASP A 1 113 ? 1.279 -59.663 18.733 1.00 73.76 113 ASP A C 1
ATOM 849 O O . ASP A 1 113 ? 2.324 -59.802 18.094 1.00 81.34 113 ASP A O 1
ATOM 854 N N . ILE A 1 114 ? 0.301 -58.860 18.343 1.00 72.49 114 ILE A N 1
ATOM 855 C CA . ILE A 1 114 ? 0.469 -57.868 17.280 1.00 73.68 114 ILE A CA 1
ATOM 856 C C . ILE A 1 114 ? 0.138 -56.520 17.880 1.00 75.21 114 ILE A C 1
ATOM 857 O O . ILE A 1 114 ? -0.539 -56.439 18.924 1.00 74.43 114 ILE A O 1
ATOM 862 N N . PRO A 1 115 ? 0.609 -55.412 17.276 1.00 73.82 115 PRO A N 1
ATOM 863 C CA . PRO A 1 115 ? 0.397 -54.105 17.909 1.00 67.65 115 PRO A CA 1
ATOM 864 C C . PRO A 1 115 ? -1.061 -53.671 17.933 1.00 64.03 115 PRO A C 1
ATOM 865 O O . PRO A 1 115 ? -1.544 -53.200 18.967 1.00 70.36 115 PRO A O 1
ATOM 869 N N . LYS A 1 116 ? -1.776 -53.823 16.820 1.00 66.95 116 LYS A N 1
ATOM 870 C CA . LYS A 1 116 ? -3.111 -53.256 16.678 1.00 70.38 116 LYS A CA 1
ATOM 871 C C . LYS A 1 116 ? -4.088 -54.393 16.409 1.00 71.88 116 LYS A C 1
ATOM 872 O O . LYS A 1 116 ? -3.958 -55.099 15.404 1.00 65.75 116 LYS A O 1
ATOM 878 N N . LYS A 1 117 ? -5.042 -54.592 17.314 1.00 78.61 117 LYS A N 1
ATOM 879 C CA . LYS A 1 117 ? -6.153 -55.500 17.071 1.00 73.27 117 LYS A CA 1
ATOM 880 C C . LYS A 1 117 ? -7.464 -54.732 17.107 1.00 74.99 117 LYS A C 1
ATOM 881 O O . LYS A 1 117 ? -7.636 -53.784 17.882 1.00 71.49 117 LYS A O 1
ATOM 887 N N . ARG A 1 118 ? -8.385 -55.160 16.247 1.00 69.72 118 ARG A N 1
ATOM 888 C CA . ARG A 1 118 ? -9.641 -54.453 16.043 1.00 73.42 118 ARG A CA 1
ATOM 889 C C . ARG A 1 118 ? -10.851 -55.368 16.131 1.00 74.87 118 ARG A C 1
ATOM 890 O O . ARG A 1 118 ? -11.234 -55.796 17.225 1.00 72.04 118 ARG A O 1
ATOM 898 N N . GLY A 1 119 ? -11.472 -55.652 14.991 1.00 73.43 119 GLY A N 1
ATOM 899 C CA . GLY A 1 119 ? -12.692 -56.435 15.011 1.00 72.29 119 GLY A CA 1
ATOM 900 C C . GLY A 1 119 ? -12.988 -57.044 13.659 1.00 70.27 119 GLY A C 1
ATOM 901 O O . GLY A 1 119 ? -12.301 -56.791 12.665 1.00 71.00 119 GLY A O 1
ATOM 902 N N . THR A 1 120 ? -14.058 -57.835 13.640 1.00 66.10 120 THR A N 1
ATOM 903 C CA . THR A 1 120 ? -14.412 -58.700 12.517 1.00 63.95 120 THR A CA 1
ATOM 904 C C . THR A 1 120 ? -13.228 -59.593 12.148 1.00 63.44 120 THR A C 1
ATOM 905 O O . THR A 1 120 ? -12.705 -59.572 11.034 1.00 57.25 120 THR A O 1
ATOM 909 N N . PHE A 1 121 ? -12.807 -60.386 13.131 1.00 66.00 121 PHE A N 1
ATOM 910 C CA . PHE A 1 121 ? -11.659 -61.262 12.952 1.00 61.60 121 PHE A CA 1
ATOM 911 C C . PHE A 1 121 ? -12.014 -62.473 12.103 1.00 62.88 121 PHE A C 1
ATOM 912 O O . PHE A 1 121 ? -11.146 -63.024 11.414 1.00 55.66 121 PHE A O 1
ATOM 920 N N . ILE A 1 122 ? -13.274 -62.898 12.151 1.00 63.42 122 ILE A N 1
ATOM 921 C CA . ILE A 1 122 ? -13.765 -64.047 11.405 1.00 53.87 122 ILE A CA 1
ATOM 922 C C . ILE A 1 122 ? -15.026 -63.619 10.672 1.00 56.44 122 ILE A C 1
ATOM 923 O O . ILE A 1 122 ? -16.078 -63.437 11.296 1.00 64.98 122 ILE A O 1
ATOM 928 N N . GLU A 1 123 ? -14.929 -63.458 9.359 1.00 52.08 123 GLU A N 1
ATOM 929 C CA . GLU A 1 123 ? -16.087 -63.139 8.541 1.00 55.74 123 GLU A CA 1
ATOM 930 C C . GLU A 1 123 ? -16.539 -64.398 7.815 1.00 59.42 123 GLU A C 1
ATOM 931 O O . GLU A 1 123 ? -15.745 -65.040 7.120 1.00 61.43 123 GLU A O 1
ATOM 937 N N . LEU A 1 124 ? -17.807 -64.748 7.983 1.00 66.17 124 LEU A N 1
ATOM 938 C CA . LEU A 1 124 ? -18.392 -65.924 7.345 1.00 65.08 124 LEU A CA 1
ATOM 939 C C . LEU A 1 124 ? -19.128 -65.479 6.087 1.00 64.40 124 LEU A C 1
ATOM 940 O O . LEU A 1 124 ? -20.202 -64.878 6.159 1.00 65.28 124 LEU A O 1
ATOM 945 N N . ARG A 1 125 ? -18.539 -65.759 4.933 1.00 67.70 125 ARG A N 1
ATOM 946 C CA . ARG A 1 125 ? -19.236 -65.645 3.663 1.00 71.70 125 ARG A CA 1
ATOM 947 C C . ARG A 1 125 ? -19.782 -67.016 3.277 1.00 71.10 125 ARG A C 1
ATOM 948 O O . ARG A 1 125 ? -19.490 -68.026 3.921 1.00 70.63 125 ARG A O 1
ATOM 956 N N . ASN A 1 126 ? -20.601 -67.046 2.221 1.00 69.24 126 ASN A N 1
ATOM 957 C CA . ASN A 1 126 ? -21.143 -68.324 1.761 1.00 68.91 126 ASN A CA 1
ATOM 958 C C . ASN A 1 126 ? -20.034 -69.258 1.296 1.00 67.57 126 ASN A C 1
ATOM 959 O O . ASN A 1 126 ? -20.045 -70.455 1.609 1.00 71.80 126 ASN A O 1
ATOM 964 N N . GLY A 1 127 ? -19.065 -68.731 0.556 1.00 65.27 127 GLY A N 1
ATOM 965 C CA . GLY A 1 127 ? -18.022 -69.561 -0.012 1.00 67.29 127 GLY A CA 1
ATOM 966 C C . GLY A 1 127 ? -16.837 -69.793 0.901 1.00 69.20 127 GLY A C 1
ATOM 967 O O . GLY A 1 127 ? -16.357 -70.923 1.020 1.00 78.87 127 GLY A O 1
ATOM 968 N N . ILE A 1 128 ? -16.358 -68.734 1.555 1.00 66.36 128 ILE A N 1
ATOM 969 C CA . ILE A 1 128 ? -15.118 -68.764 2.317 1.00 59.83 128 ILE A CA 1
ATOM 970 C C . ILE A 1 128 ? -15.372 -68.285 3.739 1.00 57.37 128 ILE A C 1
ATOM 971 O O . ILE A 1 128 ? -16.369 -67.623 4.033 1.00 59.33 128 ILE A O 1
ATOM 976 N N . ILE A 1 129 ? -14.448 -68.640 4.627 1.00 57.03 129 ILE A N 1
ATOM 977 C CA . ILE A 1 129 ? -14.359 -68.060 5.963 1.00 57.18 129 ILE A CA 1
ATOM 978 C C . ILE A 1 129 ? -13.129 -67.164 5.963 1.00 58.23 129 ILE A C 1
ATOM 979 O O . ILE A 1 129 ? -11.997 -67.648 5.835 1.00 61.10 129 ILE A O 1
ATOM 984 N N . ASN A 1 130 ? -13.339 -65.858 6.082 1.00 57.03 130 ASN A N 1
ATOM 985 C CA . ASN A 1 130 ? -12.233 -64.914 6.050 1.00 56.29 130 ASN A CA 1
ATOM 986 C C . ASN A 1 130 ? -11.737 -64.701 7.473 1.00 58.01 130 ASN A C 1
ATOM 987 O O . ASN A 1 130 ? -12.484 -64.221 8.332 1.00 67.49 130 ASN A O 1
ATOM 992 N N . ILE A 1 131 ? -10.482 -65.066 7.715 1.00 57.23 131 ILE A N 1
ATOM 993 C CA . ILE A 1 131 ? -9.836 -64.929 9.014 1.00 60.56 131 ILE A CA 1
ATOM 994 C C . ILE A 1 131 ? -8.772 -63.848 8.901 1.00 56.22 131 ILE A C 1
ATOM 995 O O . ILE A 1 131 ? -7.978 -63.847 7.956 1.00 64.26 131 ILE A O 1
ATOM 1000 N N . SER A 1 132 ? -8.749 -62.934 9.862 1.00 49.51 132 SER A N 1
ATOM 1001 C CA . SER A 1 132 ? -7.830 -61.808 9.763 1.00 54.07 132 SER A CA 1
ATOM 1002 C C . SER A 1 132 ? -7.364 -61.376 11.148 1.00 63.14 132 SER A C 1
ATOM 1003 O O . SER A 1 132 ? -8.179 -60.937 11.970 1.00 67.71 132 SER A O 1
ATOM 1006 N N . PRO A 1 133 ? -6.063 -61.472 11.442 1.00 63.98 133 PRO A N 1
ATOM 1007 C CA . PRO A 1 133 ? -5.620 -61.226 12.824 1.00 60.30 133 PRO A CA 1
ATOM 1008 C C . PRO A 1 133 ? -5.794 -59.785 13.280 1.00 61.58 133 PRO A C 1
ATOM 1009 O O . PRO A 1 133 ? -6.128 -59.559 14.450 1.00 71.36 133 PRO A O 1
ATOM 1013 N N . ILE A 1 134 ? -5.576 -58.799 12.408 1.00 57.32 134 ILE A N 1
ATOM 1014 C CA . ILE A 1 134 ? -5.829 -57.414 12.799 1.00 61.53 134 ILE A CA 1
ATOM 1015 C C . ILE A 1 134 ? -7.328 -57.144 12.865 1.00 67.38 134 ILE A C 1
ATOM 1016 O O . ILE A 1 134 ? -7.819 -56.518 13.812 1.00 72.54 134 ILE A O 1
ATOM 1021 N N . GLY A 1 135 ? -8.079 -57.622 11.876 1.00 60.15 135 GLY A N 1
ATOM 1022 C CA . GLY A 1 135 ? -9.505 -57.370 11.834 1.00 67.19 135 GLY A CA 1
ATOM 1023 C C . GLY A 1 135 ? -9.980 -56.699 10.560 1.00 67.66 135 GLY A C 1
ATOM 1024 O O . GLY A 1 135 ? -9.278 -55.852 10.001 1.00 74.66 135 GLY A O 1
ATOM 1025 N N . ARG A 1 136 ? -11.183 -57.056 10.101 1.00 63.94 136 ARG A N 1
ATOM 1026 C CA . ARG A 1 136 ? -11.650 -56.570 8.807 1.00 65.18 136 ARG A CA 1
ATOM 1027 C C . ARG A 1 136 ? -11.913 -55.070 8.826 1.00 69.93 136 ARG A C 1
ATOM 1028 O O . ARG A 1 136 ? -11.570 -54.368 7.868 1.00 81.80 136 ARG A O 1
ATOM 1036 N N . ASN A 1 137 ? -12.526 -54.557 9.891 1.00 62.30 137 ASN A N 1
ATOM 1037 C CA . ASN A 1 137 ? -12.865 -53.139 9.965 1.00 71.22 137 ASN A CA 1
ATOM 1038 C C . ASN A 1 137 ? -11.692 -52.388 10.583 1.00 75.18 137 ASN A C 1
ATOM 1039 O O . ASN A 1 137 ? -11.479 -52.443 11.799 1.00 77.22 137 ASN A O 1
ATOM 1044 N N . CYS A 1 138 ? -10.930 -51.695 9.740 1.00 82.32 138 CYS A N 1
ATOM 1045 C CA . CYS A 1 138 ? -9.880 -50.793 10.186 1.00 84.47 138 CYS A CA 1
ATOM 1046 C C . CYS A 1 138 ? -9.620 -49.824 9.048 1.00 90.38 138 CYS A C 1
ATOM 1047 O O . CYS A 1 138 ? -9.539 -50.246 7.891 1.00 88.98 138 CYS A O 1
ATOM 1050 N N . SER A 1 139 ? -9.514 -48.537 9.379 1.00 106.79 139 SER A N 1
ATOM 1051 C CA . SER A 1 139 ? -9.299 -47.506 8.371 1.00 109.92 139 SER A CA 1
ATOM 1052 C C . SER A 1 139 ? -8.232 -47.943 7.379 1.00 106.55 139 SER A C 1
ATOM 1053 O O . SER A 1 139 ? -7.139 -48.355 7.775 1.00 113.74 139 SER A O 1
ATOM 1056 N N . GLN A 1 140 ? -8.576 -47.883 6.088 1.00 102.16 140 GLN A N 1
ATOM 1057 C CA . GLN A 1 140 ? -7.695 -48.187 4.960 1.00 97.23 140 GLN A CA 1
ATOM 1058 C C . GLN A 1 140 ? -6.207 -48.026 5.254 1.00 98.30 140 GLN A C 1
ATOM 1059 O O . GLN A 1 140 ? -5.382 -48.782 4.730 1.00 102.51 140 GLN A O 1
ATOM 1065 N N . GLU A 1 141 ? -5.856 -47.043 6.085 1.00 98.68 141 GLU A N 1
ATOM 1066 C CA . GLU A 1 141 ? -4.465 -46.879 6.490 1.00 96.46 141 GLU A CA 1
ATOM 1067 C C . GLU A 1 141 ? -4.004 -48.040 7.361 1.00 88.39 141 GLU A C 1
ATOM 1068 O O . GLU A 1 141 ? -2.963 -48.650 7.091 1.00 91.43 141 GLU A O 1
ATOM 1074 N N . GLU A 1 142 ? -4.762 -48.357 8.417 1.00 91.79 142 GLU A N 1
ATOM 1075 C CA . GLU A 1 142 ? -4.411 -49.496 9.261 1.00 83.85 142 GLU A CA 1
ATOM 1076 C C . GLU A 1 142 ? -4.306 -50.781 8.452 1.00 82.67 142 GLU A C 1
ATOM 1077 O O . GLU A 1 142 ? -3.513 -51.666 8.793 1.00 80.02 142 GLU A O 1
ATOM 1083 N N . ARG A 1 143 ? -5.102 -50.906 7.387 1.00 85.33 143 ARG A N 1
ATOM 1084 C CA . ARG A 1 143 ? -4.946 -52.030 6.470 1.00 81.19 143 ARG A CA 1
ATOM 1085 C C . ARG A 1 143 ? -3.554 -52.037 5.854 1.00 81.81 143 ARG A C 1
ATOM 1086 O O . ARG A 1 143 ? -2.837 -53.043 5.918 1.00 78.09 143 ARG A O 1
ATOM 1094 N N . ASP A 1 144 ? -3.159 -50.919 5.239 1.00 82.73 144 ASP A N 1
ATOM 1095 C CA . ASP A 1 144 ? -1.823 -50.827 4.661 1.00 84.77 144 ASP A CA 1
ATOM 1096 C C . ASP A 1 144 ? -0.753 -50.903 5.740 1.00 78.27 144 ASP A C 1
ATOM 1097 O O . ASP A 1 144 ? 0.279 -51.553 5.550 1.00 83.29 144 ASP A O 1
ATOM 1102 N N . GLU A 1 145 ? -0.991 -50.255 6.883 1.00 79.62 145 GLU A N 1
ATOM 1103 C CA . GLU A 1 145 ? -0.006 -50.241 7.959 1.00 77.06 145 GLU A CA 1
ATOM 1104 C C . GLU A 1 145 ? 0.316 -51.649 8.448 1.00 73.75 145 GLU A C 1
ATOM 1105 O O . GLU A 1 145 ? 1.470 -51.940 8.785 1.00 74.32 145 GLU A O 1
ATOM 1111 N N . PHE A 1 146 ? -0.680 -52.539 8.486 1.00 74.49 146 PHE A N 1
ATOM 1112 C CA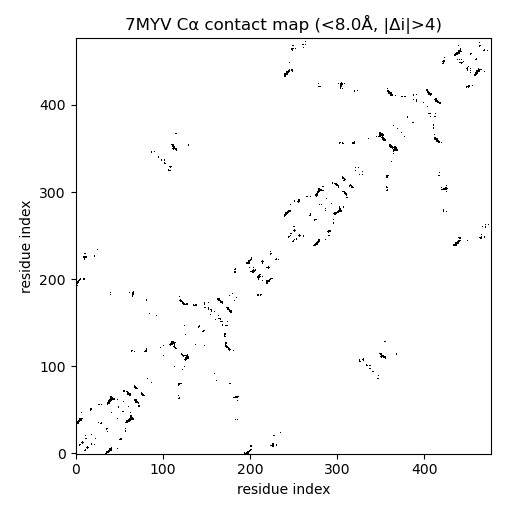 . PHE A 1 146 ? -0.415 -53.924 8.861 1.00 68.50 146 PHE A CA 1
ATOM 1113 C C . PHE A 1 146 ? 0.215 -54.710 7.722 1.00 71.79 146 PHE A C 1
ATOM 1114 O O . PHE A 1 146 ? 0.947 -55.673 7.974 1.00 70.47 146 PHE A O 1
ATOM 1122 N N . PHE A 1 147 ? -0.059 -54.319 6.475 1.00 75.47 147 PHE A N 1
ATOM 1123 C CA . PHE A 1 147 ? 0.522 -55.014 5.332 1.00 79.46 147 PHE A CA 1
ATOM 1124 C C . PHE A 1 147 ? 2.045 -54.953 5.377 1.00 78.05 147 PHE A C 1
ATOM 1125 O O . PHE A 1 147 ? 2.724 -55.941 5.076 1.00 78.09 147 PHE A O 1
ATOM 1133 N N . ARG A 1 148 ? 2.598 -53.799 5.756 1.00 73.58 148 ARG A N 1
ATOM 1134 C CA . ARG A 1 148 ? 4.047 -53.655 5.875 1.00 69.72 148 ARG A CA 1
ATOM 1135 C C . ARG A 1 148 ? 4.585 -54.350 7.118 1.00 70.80 148 ARG A C 1
ATOM 1136 O O . ARG A 1 148 ? 5.680 -54.925 7.086 1.00 72.24 148 ARG A O 1
ATOM 1144 N N . TYR A 1 149 ? 3.840 -54.301 8.224 1.00 72.91 149 TYR A N 1
ATOM 1145 C CA . TYR A 1 149 ? 4.187 -55.127 9.374 1.00 69.08 149 TYR A CA 1
ATOM 1146 C C . TYR A 1 149 ? 4.219 -56.601 8.997 1.00 69.04 149 TYR A C 1
ATOM 1147 O O . TYR A 1 149 ? 4.930 -57.391 9.628 1.00 71.24 149 TYR A O 1
ATOM 1156 N N . ASN A 1 150 ? 3.464 -56.986 7.966 1.00 68.77 150 ASN A N 1
ATOM 1157 C CA . ASN A 1 150 ? 3.513 -58.361 7.488 1.00 72.71 150 ASN A CA 1
ATOM 1158 C C . ASN A 1 150 ? 4.811 -58.635 6.741 1.00 73.40 150 ASN A C 1
ATOM 1159 O O . ASN A 1 150 ? 5.388 -59.720 6.871 1.00 77.16 150 ASN A O 1
ATOM 1164 N N . LEU A 1 151 ? 5.283 -57.673 5.945 1.00 67.14 151 LEU A N 1
ATOM 1165 C CA . LEU A 1 151 ? 6.521 -57.898 5.210 1.00 64.20 151 LEU A CA 1
ATOM 1166 C C . LEU A 1 151 ? 7.703 -58.068 6.152 1.00 65.98 151 LEU A C 1
ATOM 1167 O O . LEU A 1 151 ? 8.661 -58.777 5.824 1.00 68.45 151 LEU A O 1
ATOM 1172 N N . LYS A 1 152 ? 7.651 -57.441 7.330 1.00 69.78 152 LYS A N 1
ATOM 1173 C CA . LYS A 1 152 ? 8.764 -57.546 8.266 1.00 72.03 152 LYS A CA 1
ATOM 1174 C C . LYS A 1 152 ? 8.764 -58.881 9.006 1.00 80.29 152 LYS A C 1
ATOM 1175 O O . LYS A 1 152 ? 9.820 -59.506 9.149 1.00 87.85 152 LYS A O 1
ATOM 1181 N N . ASN A 1 153 ? 7.606 -59.333 9.491 1.00 82.53 153 ASN A N 1
ATOM 1182 C CA . ASN A 1 153 ? 7.549 -60.512 10.347 1.00 80.29 153 ASN A CA 1
ATOM 1183 C C . ASN A 1 153 ? 6.794 -61.694 9.754 1.00 79.49 153 ASN A C 1
ATOM 1184 O O . ASN A 1 153 ? 6.744 -62.745 10.396 1.00 86.42 153 ASN A O 1
ATOM 1189 N N . ASN A 1 154 ? 6.223 -61.567 8.559 1.00 74.62 154 ASN A N 1
ATOM 1190 C CA . ASN A 1 154 ? 5.415 -62.629 7.950 1.00 73.89 154 ASN A CA 1
ATOM 1191 C C . ASN A 1 154 ? 4.426 -63.219 8.947 1.00 78.10 154 ASN A C 1
ATOM 1192 O O . ASN A 1 154 ? 4.333 -64.433 9.132 1.00 78.31 154 ASN A O 1
ATOM 1197 N N . THR A 1 155 ? 3.669 -62.331 9.590 1.00 78.56 155 THR A N 1
ATOM 1198 C CA . THR A 1 155 ? 2.735 -62.760 10.624 1.00 73.97 155 THR A CA 1
ATOM 1199 C C . THR A 1 155 ? 1.616 -63.619 10.046 1.00 71.11 155 THR A C 1
ATOM 1200 O O . THR A 1 155 ? 1.179 -64.585 10.685 1.00 64.20 155 THR A O 1
ATOM 1204 N N . ILE A 1 156 ? 1.165 -63.302 8.834 1.00 73.32 156 ILE A N 1
ATOM 1205 C CA . ILE A 1 156 ? -0.017 -63.952 8.281 1.00 68.97 156 ILE A CA 1
ATOM 1206 C C . ILE A 1 156 ? 0.329 -65.317 7.683 1.00 70.03 156 ILE A C 1
ATOM 1207 O O . ILE A 1 156 ? -0.468 -66.262 7.764 1.00 63.39 156 ILE A O 1
ATOM 1212 N N . GLU A 1 157 ? 1.516 -65.451 7.078 1.00 69.70 157 GLU A N 1
ATOM 1213 C CA . GLU A 1 157 ? 1.941 -66.752 6.562 1.00 64.07 157 GLU A CA 1
ATOM 1214 C C . GLU A 1 157 ? 2.144 -67.759 7.680 1.00 71.09 157 GLU A C 1
ATOM 1215 O O . GLU A 1 157 ? 1.901 -68.957 7.495 1.00 79.44 157 GLU A O 1
ATOM 1221 N N . LYS A 1 158 ? 2.608 -67.299 8.839 1.00 70.76 158 LYS A N 1
ATOM 1222 C CA . LYS A 1 158 ? 2.681 -68.179 9.997 1.00 67.91 158 LYS A CA 1
ATOM 1223 C C . LYS A 1 158 ? 1.293 -68.667 10.397 1.00 72.15 158 LYS A C 1
ATOM 1224 O O . LYS A 1 158 ? 1.127 -69.825 10.800 1.00 71.00 158 LYS A O 1
ATOM 1230 N N . PHE A 1 159 ? 0.281 -67.801 10.269 1.00 74.45 159 PHE A N 1
ATOM 1231 C CA . PHE A 1 159 ? -1.095 -68.178 10.596 1.00 71.71 159 PHE A CA 1
ATOM 1232 C C . PHE A 1 159 ? -1.570 -69.353 9.745 1.00 71.52 159 PHE A C 1
ATOM 1233 O O . PHE A 1 159 ? -2.060 -70.356 10.279 1.00 68.94 159 PHE A O 1
ATOM 1241 N N . ARG A 1 160 ? -1.437 -69.251 8.417 1.00 69.43 160 ARG A N 1
ATOM 1242 C CA . ARG A 1 160 ? -1.926 -70.330 7.561 1.00 68.69 160 ARG A CA 1
ATOM 1243 C C . ARG A 1 160 ? -1.205 -71.635 7.866 1.00 72.43 160 ARG A C 1
ATOM 1244 O O . ARG A 1 160 ? -1.828 -72.700 7.911 1.00 74.58 160 ARG A O 1
ATOM 1252 N N . ASP A 1 161 ? 0.108 -71.568 8.112 1.00 73.75 161 ASP A N 1
ATOM 1253 C CA . ASP A 1 161 ? 0.874 -72.782 8.384 1.00 77.10 161 ASP A CA 1
ATOM 1254 C C . ASP A 1 161 ? 0.333 -73.547 9.584 1.00 77.17 161 ASP A C 1
ATOM 1255 O O . ASP A 1 161 ? 0.447 -74.776 9.631 1.00 77.17 161 ASP A O 1
ATOM 1260 N N . ASN A 1 162 ? -0.273 -72.856 10.551 1.00 72.17 162 ASN A N 1
ATOM 1261 C CA . ASN A 1 162 ? -0.894 -73.561 11.668 1.00 71.20 162 ASN A CA 1
ATOM 1262 C C . ASN A 1 162 ? -2.199 -74.215 11.228 1.00 73.35 162 ASN A C 1
ATOM 1263 O O . ASN A 1 162 ? -2.385 -75.428 11.381 1.00 78.32 162 ASN A O 1
ATOM 1268 N N . LEU A 1 163 ? -3.105 -73.421 10.650 1.00 68.64 163 LEU A N 1
ATOM 1269 C CA . LEU A 1 163 ? -4.381 -73.951 10.177 1.00 66.66 163 LEU A CA 1
ATOM 1270 C C . LEU A 1 163 ? -4.179 -75.014 9.104 1.00 72.22 163 LEU A C 1
ATOM 1271 O O . LEU A 1 163 ? -4.814 -76.075 9.140 1.00 78.75 163 LEU A O 1
ATOM 1276 N N . SER A 1 164 ? -3.291 -74.748 8.139 1.00 71.73 164 SER A N 1
ATOM 1277 C CA . SER A 1 164 ? -3.077 -75.687 7.040 1.00 70.47 164 SER A CA 1
ATOM 1278 C C . SER A 1 164 ? -2.610 -77.043 7.539 1.00 75.23 164 SER A C 1
ATOM 1279 O O . SER A 1 164 ? -2.843 -78.059 6.874 1.00 75.52 164 SER A O 1
ATOM 1282 N N . LYS A 1 165 ? -1.957 -77.085 8.699 1.00 76.03 165 LYS A N 1
ATOM 1283 C CA . LYS A 1 165 ? -1.471 -78.343 9.248 1.00 77.95 165 LYS A CA 1
ATOM 1284 C C . LYS A 1 165 ? -2.398 -78.918 10.312 1.00 71.99 165 LYS A C 1
ATOM 1285 O O . LYS A 1 165 ? -2.742 -80.102 10.255 1.00 76.65 165 LYS A O 1
ATOM 1291 N N . GLU A 1 166 ? -2.806 -78.102 11.287 1.00 70.74 166 GLU A N 1
ATOM 1292 C CA . GLU A 1 166 ? -3.740 -78.571 12.305 1.00 75.59 166 GLU A CA 1
ATOM 1293 C C . GLU A 1 166 ? -5.004 -79.135 11.669 1.00 68.87 166 GLU A C 1
ATOM 1294 O O . GLU A 1 166 ? -5.438 -80.244 11.996 1.00 67.10 166 GLU A O 1
ATOM 1300 N N . PHE A 1 167 ? -5.603 -78.384 10.748 1.00 74.77 167 PHE A N 1
ATOM 1301 C CA . PHE A 1 167 ? -6.803 -78.818 10.035 1.00 77.99 167 PHE A CA 1
ATOM 1302 C C . PHE A 1 167 ? -6.485 -79.388 8.662 1.00 79.90 167 PHE A C 1
ATOM 1303 O O . PHE A 1 167 ? -7.251 -79.181 7.715 1.00 80.66 167 PHE A O 1
ATOM 1311 N N . GLU A 1 168 ? -5.365 -80.098 8.510 1.00 75.60 168 GLU A N 1
ATOM 1312 C CA . GLU A 1 168 ? -5.156 -80.828 7.266 1.00 82.72 168 GLU A CA 1
ATOM 1313 C C . GLU A 1 168 ? -6.202 -81.924 7.107 1.00 81.84 168 GLU A C 1
ATOM 1314 O O . GLU A 1 168 ? -6.528 -82.320 5.982 1.00 83.51 168 GLU A O 1
ATOM 1320 N N . ASP A 1 169 ? -6.750 -82.403 8.225 1.00 77.35 169 ASP A N 1
ATOM 1321 C CA . ASP A 1 169 ? -7.754 -83.457 8.196 1.00 81.49 169 ASP A CA 1
ATOM 1322 C C . ASP A 1 169 ? -9.084 -82.982 7.625 1.00 75.09 169 ASP A C 1
ATOM 1323 O O . ASP A 1 169 ? -9.892 -83.814 7.204 1.00 74.57 169 ASP A O 1
ATOM 1328 N N . PHE A 1 170 ? -9.332 -81.673 7.602 1.00 80.57 170 PHE A N 1
ATOM 1329 C CA . PHE A 1 170 ? -10.651 -81.149 7.266 1.00 84.63 170 PHE A CA 1
ATOM 1330 C C . PHE A 1 170 ? -10.920 -81.066 5.771 1.00 87.93 170 PHE A C 1
ATOM 1331 O O . PHE A 1 170 ? -12.001 -80.602 5.390 1.00 88.47 170 PHE A O 1
ATOM 1339 N N . ASP A 1 171 ? -9.988 -81.502 4.922 1.00 83.46 171 ASP A N 1
ATOM 1340 C CA . ASP A 1 171 ? -10.065 -81.228 3.488 1.00 87.39 171 ASP A CA 1
ATOM 1341 C C . ASP A 1 171 ? -10.226 -79.727 3.250 1.00 85.61 171 ASP A C 1
ATOM 1342 O O . ASP A 1 171 ? -11.094 -79.279 2.500 1.00 79.60 171 ASP A O 1
ATOM 1347 N N . LEU A 1 172 ? -9.387 -78.946 3.924 1.00 84.77 172 LEU A N 1
ATOM 1348 C CA . LEU A 1 172 ? -9.474 -77.496 3.903 1.00 79.00 172 LEU A CA 1
ATOM 1349 C C . LEU A 1 172 ? -8.190 -76.896 3.349 1.00 83.51 172 LEU A C 1
ATOM 1350 O O . LEU A 1 172 ? -7.093 -77.421 3.562 1.00 88.16 172 LEU A O 1
ATOM 1355 N N . ASN A 1 173 ? -8.343 -75.782 2.639 1.00 77.98 173 ASN A N 1
ATOM 1356 C CA . ASN A 1 173 ? -7.230 -75.008 2.112 1.00 77.18 173 ASN A CA 1
ATOM 1357 C C . ASN A 1 173 ? -7.285 -73.605 2.695 1.00 76.90 173 ASN A C 1
ATOM 1358 O O . ASN A 1 173 ? -8.357 -72.999 2.778 1.00 80.39 173 ASN A O 1
ATOM 1363 N N . PHE A 1 174 ? -6.131 -73.096 3.109 1.00 74.52 174 PHE A N 1
ATOM 1364 C CA . PHE A 1 174 ? -6.010 -71.748 3.657 1.00 72.62 174 PHE A CA 1
ATOM 1365 C C . PHE A 1 174 ? -4.987 -71.003 2.806 1.00 79.17 174 PHE A C 1
ATOM 1366 O O . PHE A 1 174 ? -3.775 -71.169 2.986 1.00 88.81 174 PHE A O 1
ATOM 1374 N N . SER A 1 175 ? -5.482 -70.195 1.875 1.00 72.77 175 SER A N 1
ATOM 1375 C CA . SER A 1 175 ? -4.650 -69.381 1.005 1.00 72.79 175 SER A CA 1
ATOM 1376 C C . SER A 1 175 ? -4.695 -67.936 1.476 1.00 75.25 175 SER A C 1
ATOM 1377 O O . SER A 1 175 ? -5.757 -67.430 1.853 1.00 79.93 175 SER A O 1
ATOM 1380 N N . MET A 1 176 ? -3.539 -67.281 1.455 1.00 81.94 176 MET A N 1
ATOM 1381 C CA . MET A 1 176 ? -3.440 -65.896 1.892 1.00 79.20 176 MET A CA 1
ATOM 1382 C C . MET A 1 176 ? -4.415 -65.024 1.117 1.00 84.36 176 MET A C 1
ATOM 1383 O O . MET A 1 176 ? -4.382 -64.982 -0.116 1.00 93.75 176 MET A O 1
ATOM 1388 N N . GLY A 1 177 ? -5.299 -64.346 1.844 1.00 93.39 177 GLY A N 1
ATOM 1389 C CA . GLY A 1 177 ? -6.267 -63.470 1.215 1.00 100.88 177 GLY A CA 1
ATOM 1390 C C . GLY A 1 177 ? -5.658 -62.147 0.810 1.00 107.63 177 GLY A C 1
ATOM 1391 O O . GLY A 1 177 ? -4.557 -62.108 0.253 1.00 125.87 177 GLY A O 1
ATOM 1392 N N . GLY A 1 178 ? -6.363 -61.053 1.087 1.00 90.84 178 GLY A N 1
ATOM 1393 C CA . GLY A 1 178 ? -5.854 -59.727 0.797 1.00 86.76 178 GLY A CA 1
ATOM 1394 C C . GLY A 1 178 ? -4.645 -59.339 1.625 1.00 86.36 178 GLY A C 1
ATOM 1395 O O . GLY A 1 178 ? -3.776 -60.169 1.910 1.00 81.04 178 GLY A O 1
ATOM 1396 N N . GLN A 1 179 ? -4.576 -58.068 2.023 1.00 84.80 179 GLN A N 1
ATOM 1397 C CA . GLN A 1 179 ? -3.416 -57.615 2.782 1.00 80.86 179 GLN A CA 1
ATOM 1398 C C . GLN A 1 179 ? -3.458 -58.085 4.232 1.00 75.06 179 GLN A C 1
ATOM 1399 O O . GLN A 1 179 ? -2.403 -58.236 4.857 1.00 73.90 179 GLN A O 1
ATOM 1405 N N . ILE A 1 180 ? -4.647 -58.331 4.784 1.00 76.81 180 ILE A N 1
ATOM 1406 C CA . ILE A 1 180 ? -4.771 -58.513 6.227 1.00 73.87 180 ILE A CA 1
ATOM 1407 C C . ILE A 1 180 ? -5.523 -59.786 6.613 1.00 73.13 180 ILE A C 1
ATOM 1408 O O . ILE A 1 180 ? -5.773 -60.023 7.800 1.00 65.29 180 ILE A O 1
ATOM 1413 N N . SER A 1 181 ? -5.866 -60.632 5.640 1.00 76.74 181 SER A N 1
ATOM 1414 C CA . SER A 1 181 ? -6.724 -61.774 5.930 1.00 74.26 181 SER A CA 1
ATOM 1415 C C . SER A 1 181 ? -6.240 -63.022 5.203 1.00 75.18 181 SER A C 1
ATOM 1416 O O . SER A 1 181 ? -5.583 -62.937 4.164 1.00 82.49 181 SER A O 1
ATOM 1419 N N . ILE A 1 182 ? -6.577 -64.187 5.761 1.00 70.96 182 ILE A N 1
ATOM 1420 C CA . ILE A 1 182 ? -6.380 -65.473 5.095 1.00 68.10 182 ILE A CA 1
ATOM 1421 C C . ILE A 1 182 ? -7.747 -66.071 4.798 1.00 65.16 182 ILE A C 1
ATOM 1422 O O . ILE A 1 182 ? -8.507 -66.415 5.712 1.00 61.79 182 ILE A O 1
ATOM 1427 N N . ASP A 1 183 ? -8.053 -66.206 3.512 1.00 77.84 183 ASP A N 1
ATOM 1428 C CA . ASP A 1 183 ? -9.283 -66.857 3.092 1.00 69.59 183 ASP A CA 1
ATOM 1429 C C . ASP A 1 183 ? -9.188 -68.348 3.393 1.00 67.95 183 ASP A C 1
ATOM 1430 O O . ASP A 1 183 ? -8.154 -68.973 3.142 1.00 71.81 183 ASP A O 1
ATOM 1435 N N . CYS A 1 184 ? -10.262 -68.917 3.935 1.00 70.66 184 CYS A N 1
ATOM 1436 C CA . CYS A 1 184 ? -10.326 -70.343 4.248 1.00 71.13 184 CYS A CA 1
ATOM 1437 C C . CYS A 1 184 ? -11.537 -70.946 3.547 1.00 74.03 184 CYS A C 1
ATOM 1438 O O . CYS A 1 184 ? -12.678 -70.694 3.948 1.00 67.42 184 CYS A O 1
ATOM 1441 N N . PHE A 1 185 ? -11.294 -71.742 2.514 1.00 83.34 185 PHE A N 1
ATOM 1442 C CA . PHE A 1 185 ? -12.351 -72.383 1.746 1.00 74.35 185 PHE A CA 1
ATOM 1443 C C . PHE A 1 185 ? -12.083 -73.867 1.559 1.00 74.17 185 PHE A C 1
ATOM 1444 O O . PHE A 1 185 ? -10.947 -74.331 1.715 1.00 79.42 185 PHE A O 1
ATOM 1452 N N . PRO A 1 186 ? -13.116 -74.645 1.238 1.00 69.90 186 PRO A N 1
ATOM 1453 C CA . PRO A 1 186 ? -12.936 -76.089 1.050 1.00 71.56 186 PRO A CA 1
ATOM 1454 C C . PRO A 1 186 ? -12.202 -76.410 -0.242 1.00 76.51 186 PRO A C 1
ATOM 1455 O O . PRO A 1 186 ? -12.365 -75.732 -1.260 1.00 78.05 186 PRO A O 1
ATOM 1459 N N . LYS A 1 187 ? -11.408 -77.478 -0.193 1.00 80.83 187 LYS A N 1
ATOM 1460 C CA . LYS A 1 187 ? -10.584 -77.862 -1.331 1.00 77.78 187 LYS A CA 1
ATOM 1461 C C . LYS A 1 187 ? -11.448 -78.090 -2.564 1.00 75.71 187 LYS A C 1
ATOM 1462 O O . LYS A 1 187 ? -12.523 -78.690 -2.488 1.00 72.50 187 LYS A O 1
ATOM 1468 N N . GLY A 1 188 ? -10.975 -77.594 -3.704 1.00 82.81 188 GLY A N 1
ATOM 1469 C CA . GLY A 1 188 ? -11.728 -77.741 -4.931 1.00 87.02 188 GLY A CA 1
ATOM 1470 C C . GLY A 1 188 ? -12.854 -76.750 -5.097 1.00 74.72 188 GLY A C 1
ATOM 1471 O O . GLY A 1 188 ? -13.691 -76.919 -5.989 1.00 80.99 188 GLY A O 1
ATOM 1472 N N . TRP A 1 189 ? -12.910 -75.725 -4.249 1.00 71.19 189 TRP A N 1
ATOM 1473 C CA . TRP A 1 189 ? -13.887 -74.652 -4.375 1.00 75.63 189 TRP A CA 1
ATOM 1474 C C . TRP A 1 189 ? -13.239 -73.357 -4.851 1.00 79.90 189 TRP A C 1
ATOM 1475 O O . TRP A 1 189 ? -13.674 -72.265 -4.478 1.00 71.01 189 TRP A O 1
ATOM 1486 N N . ASP A 1 190 ? -12.191 -73.466 -5.665 1.00 83.47 190 ASP A N 1
ATOM 1487 C CA . ASP A 1 190 ? -11.459 -72.300 -6.149 1.00 86.53 190 ASP A CA 1
ATOM 1488 C C . ASP A 1 190 ? -12.349 -71.402 -7.007 1.00 93.14 190 ASP A C 1
ATOM 1489 O O . ASP A 1 190 ? -13.068 -70.541 -6.485 1.00 91.59 190 ASP A O 1
ATOM 1494 N N . LYS A 1 191 ? -12.284 -71.587 -8.325 1.00 90.36 191 LYS A N 1
ATOM 1495 C CA . LYS A 1 191 ? -13.169 -70.925 -9.276 1.00 85.24 191 LYS A CA 1
ATOM 1496 C C . LYS A 1 191 ? -13.723 -71.889 -10.310 1.00 84.45 191 LYS A C 1
ATOM 1497 O O . LYS A 1 191 ? -14.724 -71.572 -10.962 1.00 79.71 191 LYS A O 1
ATOM 1503 N N . THR A 1 192 ? -13.108 -73.063 -10.478 1.00 84.23 192 THR A N 1
ATOM 1504 C CA . THR A 1 192 ? -13.576 -74.148 -11.333 1.00 83.51 192 THR A CA 1
ATOM 1505 C C . THR A 1 192 ? -14.910 -74.698 -10.852 1.00 86.06 192 THR A C 1
ATOM 1506 O O . THR A 1 192 ? -15.462 -75.608 -11.476 1.00 87.87 192 THR A O 1
ATOM 1510 N N . PHE A 1 193 ? -15.425 -74.174 -9.736 1.00 85.84 193 PHE A N 1
ATOM 1511 C CA . PHE A 1 193 ? -16.697 -74.661 -9.216 1.00 86.61 193 PHE A CA 1
ATOM 1512 C C . PHE A 1 193 ? -17.847 -74.315 -10.152 1.00 90.25 193 PHE A C 1
ATOM 1513 O O . PHE A 1 193 ? -18.786 -75.104 -10.314 1.00 96.17 193 PHE A O 1
ATOM 1521 N N . CYS A 1 194 ? -17.802 -73.127 -10.761 1.00 87.19 194 CYS A N 1
ATOM 1522 C CA . CYS A 1 194 ? -18.889 -72.679 -11.621 1.00 89.65 194 CYS A CA 1
ATOM 1523 C C . CYS A 1 194 ? -19.062 -73.549 -12.855 1.00 90.28 194 CYS A C 1
ATOM 1524 O O . CYS A 1 194 ? -20.066 -73.398 -13.556 1.00 97.14 194 CYS A O 1
ATOM 1527 N N . LEU A 1 195 ? -18.115 -74.448 -13.136 1.00 91.32 195 LEU A N 1
ATOM 1528 C CA . LEU A 1 195 ? -18.298 -75.401 -14.223 1.00 95.49 195 LEU A CA 1
ATOM 1529 C C . LEU A 1 195 ? -19.471 -76.334 -13.950 1.00 95.53 195 LEU A C 1
ATOM 1530 O O . LEU A 1 195 ? -20.094 -76.838 -14.891 1.00 99.78 195 LEU A O 1
ATOM 1535 N N . LYS A 1 196 ? -19.788 -76.572 -12.674 1.00 95.96 196 LYS A N 1
ATOM 1536 C CA . LYS A 1 196 ? -20.867 -77.493 -12.333 1.00 99.11 196 LYS A CA 1
ATOM 1537 C C . LYS A 1 196 ? -22.211 -77.018 -12.870 1.00 96.27 196 LYS A C 1
ATOM 1538 O O . LYS A 1 196 ? -23.083 -77.840 -13.172 1.00 98.19 196 LYS A O 1
ATOM 1544 N N . HIS A 1 197 ? -22.399 -75.707 -12.993 1.00 96.89 197 HIS A N 1
ATOM 1545 C CA . HIS A 1 197 ? -23.674 -75.135 -13.406 1.00 99.72 197 HIS A CA 1
ATOM 1546 C C . HIS A 1 197 ? -23.814 -75.010 -14.916 1.00 103.62 197 HIS A C 1
ATOM 1547 O O . HIS A 1 197 ? -24.826 -74.477 -15.384 1.00 98.76 197 HIS A O 1
ATOM 1554 N N . LEU A 1 198 ? -22.837 -75.479 -15.689 1.00 106.82 198 LEU A N 1
ATOM 1555 C CA . LEU A 1 198 ? -22.772 -75.196 -17.1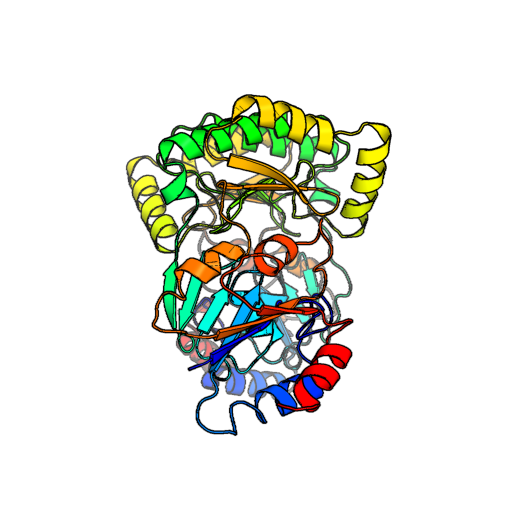20 1.00 102.36 198 LEU A CA 1
ATOM 1556 C C . LEU A 1 198 ? -22.666 -76.478 -17.935 1.00 103.14 198 LEU A C 1
ATOM 1557 O O . LEU A 1 198 ? -21.828 -76.610 -18.829 1.00 107.85 198 LEU A O 1
ATOM 1562 N N . GLU A 1 199 ? -23.532 -77.445 -17.638 1.00 108.36 199 GLU A N 1
ATOM 1563 C CA . GLU A 1 199 ? -23.787 -78.559 -18.538 1.00 121.11 199 GLU A CA 1
ATOM 1564 C C . GLU A 1 199 ? -24.980 -78.282 -19.443 1.00 126.07 199 GLU A C 1
ATOM 1565 O O . GLU A 1 199 ? -25.585 -79.219 -19.978 1.00 123.16 199 GLU A O 1
ATOM 1571 N N . ASN A 1 200 ? -25.314 -77.005 -19.626 1.00 129.87 200 ASN A N 1
ATOM 1572 C CA . ASN A 1 200 ? -26.515 -76.546 -20.319 1.00 132.92 200 ASN A CA 1
ATOM 1573 C C . ASN A 1 200 ? -26.394 -76.583 -21.834 1.00 131.78 200 ASN A C 1
ATOM 1574 O O . ASN A 1 200 ? -26.896 -75.682 -22.509 1.00 133.90 200 ASN A O 1
ATOM 1579 N N . LYS A 1 201 ? -25.739 -77.605 -22.388 1.00 136.96 201 LYS A N 1
ATOM 1580 C CA . LYS A 1 201 ? -25.568 -77.740 -23.836 1.00 145.41 201 LYS A CA 1
ATOM 1581 C C . LYS A 1 201 ? -24.790 -76.557 -24.410 1.00 140.31 201 LYS A C 1
ATOM 1582 O O . LYS A 1 201 ? -25.163 -75.979 -25.434 1.00 139.05 201 LYS A O 1
ATOM 1588 N N . PHE A 1 202 ? -23.700 -76.192 -23.737 1.00 137.43 202 PHE A N 1
ATOM 1589 C CA . PHE A 1 202 ? -22.827 -75.095 -24.147 1.00 131.87 202 PHE A CA 1
ATOM 1590 C C . PHE A 1 202 ? -21.542 -75.702 -24.696 1.00 133.74 202 PHE A C 1
ATOM 1591 O O . PHE A 1 202 ? -20.775 -76.323 -23.950 1.00 130.89 202 PHE A O 1
ATOM 1599 N N . ASP A 1 203 ? -21.301 -75.514 -25.994 1.00 131.14 203 ASP A N 1
ATOM 1600 C CA . ASP A 1 203 ? -20.253 -76.286 -26.655 1.00 128.41 203 ASP A CA 1
ATOM 1601 C C . ASP A 1 203 ? -18.863 -75.754 -26.315 1.00 127.59 203 ASP A C 1
ATOM 1602 O O . ASP A 1 203 ? -17.939 -76.538 -26.070 1.00 129.57 203 ASP A O 1
ATOM 1607 N N . GLU A 1 204 ? -18.692 -74.430 -26.286 1.00 121.75 204 GLU A N 1
ATOM 1608 C CA . GLU A 1 204 ? -17.396 -73.811 -26.034 1.00 120.57 204 GLU A CA 1
ATOM 1609 C C . GLU A 1 204 ? -17.543 -72.645 -25.066 1.00 110.90 204 GLU A C 1
ATOM 1610 O O . GLU A 1 204 ? -18.408 -71.784 -25.245 1.00 107.99 204 GLU A O 1
ATOM 1616 N N . ILE A 1 205 ? -16.689 -72.613 -24.047 1.00 107.42 205 ILE A N 1
ATOM 1617 C CA . ILE A 1 205 ? -16.686 -71.559 -23.037 1.00 98.89 205 ILE A CA 1
ATOM 1618 C C . ILE A 1 205 ? -15.312 -70.896 -23.068 1.00 95.54 205 ILE A C 1
ATOM 1619 O O . ILE A 1 205 ? -14.290 -71.573 -22.904 1.00 96.53 205 ILE A O 1
ATOM 1624 N N . TYR A 1 206 ? -15.286 -69.580 -23.267 1.00 86.83 206 TYR A N 1
ATOM 1625 C CA . TYR A 1 206 ? -14.052 -68.803 -23.227 1.00 87.77 206 TYR A CA 1
ATOM 1626 C C . TYR A 1 206 ? -14.012 -67.967 -21.953 1.00 95.47 206 TYR A C 1
ATOM 1627 O O . TYR A 1 206 ? -15.020 -67.375 -21.555 1.00 95.10 206 TYR A O 1
ATOM 1636 N N . PHE A 1 207 ? -12.845 -67.937 -21.310 1.00 97.20 207 PHE A N 1
ATOM 1637 C CA . PHE A 1 207 ? -12.660 -67.307 -20.011 1.00 85.48 207 PHE A CA 1
ATOM 1638 C C . PHE A 1 207 ? -11.631 -66.187 -20.109 1.00 87.91 207 PHE A C 1
ATOM 1639 O O . PHE A 1 207 ? -10.679 -66.264 -20.892 1.00 89.47 207 PHE A O 1
ATOM 1647 N N . PHE A 1 208 ? -11.834 -65.137 -19.313 1.00 87.89 208 PHE A N 1
ATOM 1648 C CA . PHE A 1 208 ? -10.943 -63.980 -19.301 1.00 88.63 208 PHE A CA 1
ATOM 1649 C C . PHE A 1 208 ? -10.722 -63.533 -17.863 1.00 91.17 208 PHE A C 1
ATOM 1650 O O . PHE A 1 208 ? -11.676 -63.138 -17.187 1.00 88.76 208 PHE A O 1
ATOM 1658 N N . GLY A 1 209 ? -9.465 -63.566 -17.406 1.00 94.85 209 GLY A N 1
ATOM 1659 C CA . GLY A 1 209 ? -9.139 -63.223 -16.037 1.00 95.27 209 GLY A CA 1
ATOM 1660 C C . GLY A 1 209 ? -7.862 -62.410 -15.958 1.00 98.92 209 GLY A C 1
ATOM 1661 O O . GLY A 1 209 ? -7.252 -62.077 -16.975 1.00 102.54 209 GLY A O 1
ATOM 1662 N N . ASP A 1 210 ? -7.465 -62.103 -14.720 1.00 103.70 210 ASP A N 1
ATOM 1663 C CA . ASP A 1 210 ? -6.293 -61.274 -14.458 1.00 102.73 210 ASP A CA 1
ATOM 1664 C C . ASP A 1 210 ? -5.079 -62.113 -14.086 1.00 108.55 210 ASP A C 1
ATOM 1665 O O . ASP A 1 210 ? -4.131 -62.242 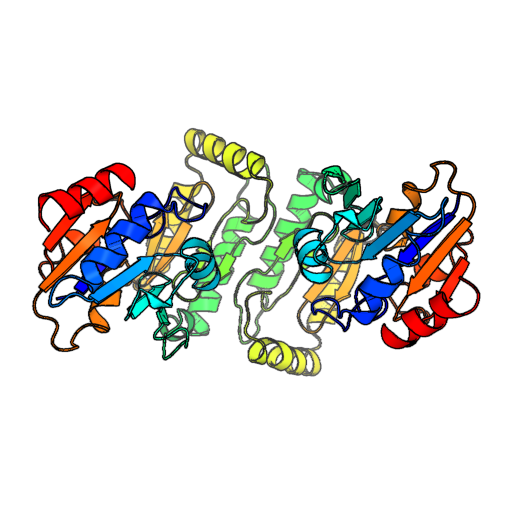-14.867 1.00 110.34 210 ASP A O 1
ATOM 1670 N N . ARG A 1 211 ? -5.106 -62.690 -12.888 1.00 109.16 211 ARG A N 1
ATOM 1671 C CA . ARG A 1 211 ? -3.926 -63.327 -12.305 1.00 114.25 211 ARG A CA 1
ATOM 1672 C C . ARG A 1 211 ? -3.899 -64.816 -12.651 1.00 111.01 211 ARG A C 1
ATOM 1673 O O . ARG A 1 211 ? -3.866 -65.694 -11.789 1.00 114.66 211 ARG A O 1
ATOM 1681 N N . THR A 1 212 ? -3.914 -65.090 -13.955 1.00 108.37 212 THR A N 1
ATOM 1682 C CA . THR A 1 212 ? -4.027 -66.459 -14.445 1.00 113.18 212 THR A CA 1
ATOM 1683 C C . THR A 1 212 ? -2.716 -67.227 -14.315 1.00 119.65 212 THR A C 1
ATOM 1684 O O . THR A 1 212 ? -2.375 -68.038 -15.184 1.00 120.94 212 THR A O 1
ATOM 1688 N N . ASP A 1 213 ? -1.973 -66.975 -13.241 1.00 115.21 213 ASP A N 1
ATOM 1689 C CA . ASP A 1 213 ? -0.731 -67.672 -12.948 1.00 117.57 213 ASP A CA 1
ATOM 1690 C C . ASP A 1 213 ? -0.858 -68.361 -11.595 1.00 117.29 213 ASP A C 1
ATOM 1691 O O . ASP A 1 213 ? -1.687 -67.982 -10.762 1.00 117.02 213 ASP A O 1
ATOM 1696 N N . LYS A 1 214 ? -0.031 -69.384 -11.381 1.00 118.26 214 LYS A N 1
ATOM 1697 C CA . LYS A 1 214 ? -0.103 -70.127 -10.131 1.00 111.13 214 LYS A CA 1
ATOM 1698 C C . LYS A 1 214 ? 0.163 -69.202 -8.952 1.00 106.59 214 LYS A C 1
ATOM 1699 O O . LYS A 1 214 ? 1.035 -68.332 -9.005 1.00 102.51 214 LYS A O 1
ATOM 1705 N N . GLY A 1 215 ? -0.603 -69.398 -7.882 1.00 108.75 215 GLY A N 1
ATOM 1706 C CA . GLY A 1 215 ? -0.668 -68.407 -6.828 1.00 112.19 215 GLY A CA 1
ATOM 1707 C C . GLY A 1 215 ? -1.673 -67.316 -7.098 1.00 105.87 215 GLY A C 1
ATOM 1708 O O . GLY A 1 215 ? -1.621 -66.267 -6.457 1.00 109.14 215 GLY A O 1
ATOM 1709 N N . GLY A 1 216 ? -2.583 -67.540 -8.048 1.00 101.86 216 GLY A N 1
ATOM 1710 C CA . GLY A 1 216 ? -3.603 -66.572 -8.387 1.00 104.26 216 GLY A CA 1
ATOM 1711 C C . GLY A 1 216 ? -4.985 -67.191 -8.363 1.00 101.58 216 GLY A C 1
ATOM 1712 O O . GLY A 1 216 ? -5.152 -68.412 -8.376 1.00 98.54 216 GLY A O 1
ATOM 1713 N N . ASN A 1 217 ? -5.996 -66.316 -8.331 1.00 101.84 217 ASN A N 1
ATOM 1714 C CA . ASN A 1 217 ? -7.374 -66.762 -8.142 1.00 109.21 217 ASN A CA 1
ATOM 1715 C C . ASN A 1 217 ? -7.855 -67.594 -9.322 1.00 102.14 217 ASN A C 1
ATOM 1716 O O . ASN A 1 217 ? -8.296 -68.736 -9.152 1.00 100.03 217 ASN A O 1
ATOM 1721 N N . ASP A 1 218 ? -7.777 -67.038 -10.524 1.00 101.87 218 ASP A N 1
ATOM 1722 C CA . ASP A 1 218 ? -8.307 -67.673 -11.719 1.00 103.98 218 ASP A CA 1
ATOM 1723 C C . ASP A 1 218 ? -7.314 -68.617 -12.386 1.00 103.99 218 ASP A C 1
ATOM 1724 O O . ASP A 1 218 ? -7.556 -69.051 -13.517 1.00 101.51 218 ASP A O 1
ATOM 1729 N N . TYR A 1 219 ? -6.208 -68.949 -11.715 1.00 104.76 219 TYR A N 1
ATOM 1730 C CA . TYR A 1 219 ? -5.253 -69.891 -12.290 1.00 102.47 219 TYR A CA 1
ATOM 1731 C C . TYR A 1 219 ? -5.878 -71.268 -12.484 1.00 98.70 219 TYR A C 1
ATOM 1732 O O . TYR A 1 219 ? -5.762 -71.868 -13.557 1.00 101.99 219 TYR A O 1
ATOM 1741 N N . GLU A 1 220 ? -6.527 -71.795 -11.442 1.00 97.04 220 GLU A N 1
ATOM 1742 C CA . GLU A 1 220 ? -7.085 -73.143 -11.506 1.00 99.76 220 GLU A CA 1
ATOM 1743 C C . GLU A 1 220 ? -8.123 -73.299 -12.610 1.00 97.62 220 GLU A C 1
ATOM 1744 O O . GLU A 1 220 ? -8.360 -74.423 -13.068 1.00 97.79 220 GLU A O 1
ATOM 1750 N N . LEU A 1 221 ? -8.737 -72.203 -13.056 1.00 92.69 221 LEU A N 1
ATOM 1751 C CA . LEU A 1 221 ? -9.718 -72.271 -14.134 1.00 88.61 221 LEU A CA 1
ATOM 1752 C C . LEU A 1 221 ? -9.048 -72.402 -15.497 1.00 96.74 221 LEU A C 1
ATOM 1753 O O . LEU A 1 221 ? -9.455 -73.232 -16.318 1.00 102.45 221 LEU A O 1
ATOM 1758 N N . PHE A 1 222 ? -8.029 -71.573 -15.750 1.00 98.40 222 PHE A N 1
ATOM 1759 C CA . PHE A 1 222 ? -7.336 -71.556 -17.037 1.00 95.64 222 PHE A CA 1
ATOM 1760 C C . PHE A 1 222 ? -6.922 -72.958 -17.472 1.00 97.29 222 PHE A C 1
ATOM 1761 O O . PHE A 1 222 ? -7.279 -73.414 -18.564 1.00 96.64 222 PHE A O 1
ATOM 1769 N N . CYS A 1 223 ? -6.165 -73.658 -16.626 1.00 92.68 223 CYS A N 1
ATOM 1770 C CA . CYS A 1 223 ? -5.623 -74.957 -17.002 1.00 96.26 223 CYS A CA 1
ATOM 1771 C C . CYS A 1 223 ? -6.627 -76.089 -16.852 1.00 101.71 223 CYS A C 1
ATOM 1772 O O . CYS A 1 223 ? -6.332 -77.216 -17.267 1.00 106.49 223 CYS A O 1
ATOM 1775 N N . ASP A 1 224 ? -7.796 -75.828 -16.268 1.00 99.71 224 ASP A N 1
ATOM 1776 C CA . ASP A 1 224 ? -8.882 -76.791 -16.359 1.00 104.12 224 ASP A CA 1
ATOM 1777 C C . ASP A 1 224 ? -9.210 -76.986 -17.831 1.00 106.42 224 ASP A C 1
ATOM 1778 O O . ASP A 1 224 ? -9.748 -76.081 -18.478 1.00 99.39 224 ASP A O 1
ATOM 1783 N N . LYS A 1 225 ? -8.863 -78.160 -18.362 1.00 109.46 225 LYS A N 1
ATOM 1784 C CA . LYS A 1 225 ? -8.958 -78.489 -19.781 1.00 103.31 225 LYS A CA 1
ATOM 1785 C C . LYS A 1 225 ? -10.285 -78.070 -20.398 1.00 100.29 225 LYS A C 1
ATOM 1786 O O . LYS A 1 225 ? -10.334 -77.678 -21.568 1.00 103.92 225 LYS A O 1
ATOM 1792 N N . ARG A 1 226 ? -11.357 -78.153 -19.608 1.00 103.93 226 ARG A N 1
ATOM 1793 C CA . ARG A 1 226 ? -12.727 -77.975 -20.071 1.00 100.93 226 ARG A CA 1
ATOM 1794 C C . ARG A 1 226 ? -12.908 -76.758 -20.970 1.00 97.24 226 ARG A C 1
ATOM 1795 O O . ARG A 1 226 ? -13.796 -76.751 -21.828 1.00 105.53 226 ARG A O 1
ATOM 1803 N N . VAL A 1 227 ? -12.086 -75.723 -20.796 1.00 95.29 227 VAL A N 1
ATOM 1804 C CA . VAL A 1 227 ? -12.359 -74.440 -21.427 1.00 99.16 227 VAL A CA 1
ATOM 1805 C C . VAL A 1 227 ? -11.064 -73.777 -21.875 1.00 102.79 227 VAL A C 1
ATOM 1806 O O . VAL A 1 227 ? -10.023 -73.890 -21.220 1.00 102.35 227 VAL A O 1
ATOM 1810 N N . LYS A 1 228 ? -11.149 -73.065 -23.000 1.00 104.52 228 LYS A N 1
ATOM 1811 C CA . LYS A 1 228 ? -10.069 -72.187 -23.436 1.00 102.64 228 LYS A CA 1
ATOM 1812 C C . LYS A 1 228 ? -10.048 -70.919 -22.593 1.00 94.92 228 LYS A C 1
ATOM 1813 O O . LYS A 1 228 ? -11.069 -70.238 -22.451 1.00 86.07 228 LYS A O 1
ATOM 1819 N N . GLY A 1 229 ? -8.883 -70.595 -22.045 1.00 89.90 229 GLY A N 1
ATOM 1820 C CA . GLY A 1 229 ? -8.697 -69.385 -21.259 1.00 85.63 229 GLY A CA 1
ATOM 1821 C C . GLY A 1 229 ? -7.863 -68.375 -22.025 1.00 93.35 229 GLY A C 1
ATOM 1822 O O . GLY A 1 229 ? -6.995 -68.747 -22.821 1.00 102.33 229 GLY A O 1
ATOM 1823 N N . TYR A 1 230 ? -8.146 -67.097 -21.794 1.00 94.00 230 TYR A N 1
ATOM 1824 C CA . TYR A 1 230 ? -7.353 -66.002 -22.334 1.00 98.64 230 TYR A CA 1
ATOM 1825 C C . TYR A 1 230 ? -6.879 -65.151 -21.170 1.00 100.01 230 TYR A C 1
ATOM 1826 O O . TYR A 1 230 ? -7.662 -64.849 -20.263 1.00 104.04 230 TYR A O 1
ATOM 1835 N N . LYS A 1 231 ? -5.605 -64.776 -21.180 1.00 100.73 231 LYS A N 1
ATOM 1836 C CA . LYS A 1 231 ? -5.098 -63.858 -20.174 1.00 99.47 231 LYS A CA 1
ATOM 1837 C C . LYS A 1 231 ? -5.155 -62.446 -20.736 1.00 100.16 231 LYS A C 1
ATOM 1838 O O . LYS A 1 231 ? -4.641 -62.182 -21.828 1.00 118.61 231 LYS A O 1
ATOM 1844 N N . VAL A 1 232 ? -5.798 -61.550 -20.001 1.00 89.92 232 VAL A N 1
ATOM 1845 C CA . VAL A 1 232 ? -5.865 -60.142 -20.362 1.00 92.95 232 VAL A CA 1
ATOM 1846 C C . VAL A 1 232 ? -5.057 -59.348 -19.349 1.00 97.63 232 VAL A C 1
ATOM 1847 O O . VAL A 1 232 ? -4.857 -59.782 -18.209 1.00 100.76 232 VAL A O 1
ATOM 1851 N N . LYS A 1 233 ? -4.569 -58.184 -19.780 1.00 103.46 233 LYS A N 1
ATOM 1852 C CA . LYS A 1 233 ? -3.903 -57.267 -18.855 1.00 99.56 233 LYS A CA 1
ATOM 1853 C C . LYS A 1 233 ? -4.932 -56.474 -18.054 1.00 99.42 233 LYS A C 1
ATOM 1854 O O . LYS A 1 233 ? -5.120 -56.702 -16.855 1.00 97.27 233 LYS A O 1
ATOM 1860 N N . ASN A 1 234 ? -5.610 -55.537 -18.716 1.00 104.01 234 ASN A N 1
ATOM 1861 C CA . ASN A 1 234 ? -6.541 -54.619 -18.072 1.00 105.96 234 ASN A CA 1
ATOM 1862 C C . ASN A 1 234 ? -7.827 -54.529 -18.893 1.00 107.34 234 ASN A C 1
ATOM 1863 O O . ASN A 1 234 ? -7.894 -55.108 -19.986 1.00 106.10 234 ASN A O 1
ATOM 1868 N N . PRO A 1 235 ? -8.875 -53.848 -18.402 1.00 108.08 235 PRO A N 1
ATOM 1869 C CA . PRO A 1 235 ? -10.131 -53.790 -19.178 1.00 105.98 235 PRO A CA 1
ATOM 1870 C C . PRO A 1 235 ? -9.990 -53.189 -20.569 1.00 95.47 235 PRO A C 1
ATOM 1871 O O . PRO A 1 235 ? -10.658 -53.659 -21.497 1.00 87.78 235 PRO A O 1
ATOM 1875 N N . ASN A 1 236 ? -9.158 -52.159 -20.748 1.00 98.72 236 ASN A N 1
ATOM 1876 C CA . ASN A 1 236 ? -8.945 -51.627 -22.092 1.00 92.62 236 ASN A CA 1
ATOM 1877 C C . ASN A 1 236 ? -8.203 -52.621 -22.967 1.00 103.84 236 ASN A C 1
ATOM 1878 O O . ASN A 1 236 ? -8.435 -52.687 -24.180 1.00 107.97 236 ASN A O 1
ATOM 1883 N N . ASP A 1 237 ? -7.283 -53.382 -22.383 1.00 101.97 237 ASP A N 1
ATOM 1884 C CA . ASP A 1 237 ? -6.677 -54.457 -23.151 1.00 100.37 237 ASP A CA 1
ATOM 1885 C C . ASP A 1 237 ? -7.693 -55.559 -23.420 1.00 98.24 237 ASP A C 1
ATOM 1886 O O . ASP A 1 237 ? -7.705 -56.145 -24.508 1.00 95.02 237 ASP A O 1
ATOM 1891 N N . THR A 1 238 ? -8.574 -55.832 -22.452 1.00 102.11 238 THR A N 1
ATOM 1892 C CA . THR A 1 238 ? -9.621 -56.833 -22.637 1.00 100.20 238 THR A CA 1
ATOM 1893 C C . THR A 1 238 ? -10.455 -56.529 -23.872 1.00 93.67 238 THR A C 1
ATOM 1894 O O . THR A 1 238 ? -10.616 -57.379 -24.756 1.00 94.10 238 THR A O 1
ATOM 1898 N N . VAL A 1 239 ? -10.994 -55.307 -23.941 1.00 95.16 239 VAL A N 1
ATOM 1899 C CA . VAL A 1 239 ? -11.792 -54.890 -25.090 1.00 91.79 239 VAL A CA 1
ATOM 1900 C C . VAL A 1 239 ? -11.013 -55.107 -26.376 1.00 94.38 239 VAL A C 1
ATOM 1901 O O . VAL A 1 239 ? -11.592 -55.437 -27.415 1.00 90.94 239 VAL A O 1
ATOM 1905 N N . LYS A 1 240 ? -9.688 -54.973 -26.319 1.00 93.40 240 LYS A N 1
ATOM 1906 C CA . LYS A 1 240 ? -8.859 -55.293 -27.472 1.00 92.69 240 LYS A CA 1
ATOM 1907 C C . LYS A 1 240 ? -8.866 -56.792 -27.756 1.00 92.08 240 LYS A C 1
ATOM 1908 O O . LYS A 1 240 ? -9.054 -57.213 -28.902 1.00 88.55 240 LYS A O 1
ATOM 1914 N N . ILE A 1 241 ? -8.685 -57.618 -26.721 1.00 97.04 241 ILE A N 1
ATOM 1915 C CA . ILE A 1 241 ? -8.647 -59.063 -26.937 1.00 91.82 241 ILE A CA 1
ATOM 1916 C C . ILE A 1 241 ? -9.996 -59.577 -27.427 1.00 86.16 241 ILE A C 1
ATOM 1917 O O . ILE A 1 241 ? -10.063 -60.623 -28.082 1.00 89.39 241 ILE A O 1
ATOM 1922 N N . LEU A 1 242 ? -11.088 -58.871 -27.123 1.00 87.77 242 LEU A N 1
ATOM 1923 C CA . LEU A 1 242 ? -12.387 -59.271 -27.658 1.00 92.81 242 LEU A CA 1
ATOM 1924 C C . LEU A 1 242 ? -12.546 -58.838 -29.113 1.00 92.64 242 LEU A C 1
ATOM 1925 O O . LEU A 1 242 ? -12.882 -59.656 -29.977 1.00 83.63 242 LEU A O 1
ATOM 1930 N N . ARG A 1 243 ? -12.315 -57.551 -29.397 1.00 93.44 243 ARG A N 1
ATOM 1931 C CA . ARG A 1 243 ? -12.479 -57.045 -30.758 1.00 88.67 243 ARG A CA 1
ATOM 1932 C C . ARG A 1 243 ? -11.574 -57.781 -31.740 1.00 90.33 243 ARG A C 1
ATOM 1933 O O . ARG A 1 243 ? -11.976 -58.060 -32.875 1.00 89.43 243 ARG A O 1
ATOM 1941 N N . GLU A 1 244 ? -10.349 -58.110 -31.322 1.00 93.47 244 GLU A N 1
ATOM 1942 C CA . GLU A 1 244 ? -9.386 -58.698 -32.249 1.00 83.46 244 GLU A CA 1
ATOM 1943 C C . GLU A 1 244 ? -9.819 -60.080 -32.721 1.00 85.58 244 GLU A C 1
ATOM 1944 O O . GLU A 1 244 ? -9.741 -60.380 -33.917 1.00 95.94 244 GLU A O 1
ATOM 1950 N N . ASN A 1 245 ? -10.269 -60.938 -31.805 1.00 89.71 245 ASN A N 1
ATOM 1951 C CA . ASN A 1 245 ? -10.637 -62.306 -32.149 1.00 91.68 245 ASN A CA 1
ATOM 1952 C C . ASN A 1 245 ? -12.127 -62.496 -32.394 1.00 90.80 245 ASN A C 1
ATOM 1953 O O . ASN A 1 245 ? -12.523 -63.562 -32.876 1.00 94.03 245 ASN A O 1
ATOM 1958 N N . PHE A 1 246 ? -12.960 -61.512 -32.072 1.00 87.66 246 PHE A N 1
ATOM 1959 C CA . PHE A 1 246 ? -14.400 -61.677 -32.232 1.00 88.14 246 PHE A CA 1
ATOM 1960 C C . PHE A 1 246 ? -15.041 -60.470 -32.901 1.00 90.32 246 PHE A C 1
ATOM 1961 O O . PHE A 1 246 ? -14.601 -60.014 -33.957 1.00 85.87 246 PHE A O 1
ATOM 1969 N N . LYS B 1 8 ? -31.170 -18.139 14.799 1.00 102.89 8 LYS B N 1
ATOM 1970 C CA . LYS B 1 8 ? -30.220 -19.229 14.995 1.00 112.31 8 LYS B CA 1
ATOM 1971 C C . LYS B 1 8 ? -30.862 -20.403 15.737 1.00 115.66 8 LYS B C 1
ATOM 1972 O O . LYS B 1 8 ? -30.835 -20.458 16.967 1.00 113.61 8 LYS B O 1
ATOM 1978 N N . ALA B 1 9 ? -31.430 -21.345 14.986 1.00 104.02 9 ALA B N 1
ATOM 1979 C CA . ALA B 1 9 ? -32.071 -22.511 15.575 1.00 94.54 9 ALA B CA 1
ATOM 1980 C C . ALA B 1 9 ? -31.934 -23.693 14.628 1.00 96.07 9 ALA B C 1
ATOM 1981 O O . ALA B 1 9 ? -32.143 -23.554 13.420 1.00 101.03 9 ALA B O 1
ATOM 1983 N N . ILE B 1 10 ? -31.589 -24.852 15.183 1.00 90.76 10 ILE B N 1
ATOM 1984 C CA . ILE B 1 10 ? -31.413 -26.070 14.404 1.00 82.53 10 ILE B CA 1
ATOM 1985 C C . ILE B 1 10 ? -32.469 -27.085 14.812 1.00 80.79 10 ILE B C 1
ATOM 1986 O O . ILE B 1 10 ? -33.047 -27.014 15.902 1.00 82.44 10 ILE B O 1
ATOM 1991 N N . PHE B 1 11 ? -32.751 -28.011 13.900 1.00 77.74 11 PHE B N 1
ATOM 1992 C CA . PHE B 1 11 ? -33.766 -29.034 14.095 1.00 76.81 11 PHE B CA 1
ATOM 1993 C C . PHE B 1 11 ? -33.060 -30.377 14.036 1.00 79.31 11 PHE B C 1
ATOM 1994 O O . PHE B 1 11 ? -32.357 -30.655 13.061 1.00 81.18 11 PHE B O 1
ATOM 2002 N N . LEU B 1 12 ? -33.227 -31.199 15.070 1.00 72.48 12 LEU B N 1
ATOM 2003 C CA . LEU B 1 12 ? -32.557 -32.492 15.163 1.00 71.21 12 LEU B CA 1
ATOM 2004 C C . LEU B 1 12 ? -33.573 -33.624 15.163 1.00 75.27 12 LEU B C 1
ATOM 2005 O O . LEU B 1 12 ? -34.604 -33.539 15.837 1.00 79.48 12 LEU B O 1
ATOM 2010 N N . PHE B 1 13 ? -33.274 -34.688 14.420 1.00 67.59 13 PHE B N 1
ATOM 2011 C CA . PHE B 1 13 ? -34.195 -35.807 14.268 1.00 72.49 13 PHE B CA 1
ATOM 2012 C C . PHE B 1 13 ? -33.427 -37.108 14.418 1.00 78.17 13 PHE B C 1
ATOM 2013 O O . PHE B 1 13 ? -32.456 -37.345 13.692 1.00 79.14 13 PHE B O 1
ATOM 2021 N N . ASP B 1 14 ? -33.855 -37.944 15.356 1.00 78.74 14 ASP B N 1
ATOM 2022 C CA . ASP B 1 14 ? -33.557 -39.362 15.251 1.00 83.38 14 ASP B CA 1
ATOM 2023 C C . ASP B 1 14 ? -34.120 -39.859 13.924 1.00 79.25 14 ASP B C 1
ATOM 2024 O O . ASP B 1 14 ? -35.168 -39.397 13.473 1.00 75.43 14 ASP B O 1
ATOM 2029 N N . VAL B 1 15 ? -33.408 -40.765 13.260 1.00 76.15 15 VAL B N 1
ATOM 2030 C CA . VAL B 1 15 ? -33.810 -41.099 11.896 1.00 72.79 15 VAL B CA 1
ATOM 2031 C C . VAL B 1 15 ? -34.903 -42.166 11.891 1.00 73.79 15 VAL B C 1
ATOM 2032 O O . VAL B 1 15 ? -35.935 -42.010 11.229 1.00 75.04 15 VAL B O 1
ATOM 2036 N N . ASP B 1 16 ? -34.704 -43.257 12.626 1.00 69.82 16 ASP B N 1
ATOM 2037 C CA . ASP B 1 16 ? -35.734 -44.284 12.727 1.00 68.86 16 ASP B CA 1
ATOM 2038 C C . ASP B 1 16 ? -36.944 -43.745 13.481 1.00 74.11 16 ASP B C 1
ATOM 2039 O O . ASP B 1 16 ? -36.806 -43.215 14.586 1.00 85.66 16 ASP B O 1
ATOM 2044 N N . GLY B 1 17 ? -38.130 -43.873 12.885 1.00 66.46 17 GLY B N 1
ATOM 2045 C CA . GLY B 1 17 ? -39.371 -43.545 13.563 1.00 71.94 17 GLY B CA 1
ATOM 2046 C C . GLY B 1 17 ? -39.652 -42.070 13.758 1.00 69.95 17 GLY B C 1
ATOM 2047 O O . GLY B 1 17 ? -40.783 -41.711 14.108 1.00 74.12 17 GLY B O 1
ATOM 2048 N N . THR B 1 18 ? -38.667 -41.199 13.569 1.00 64.77 18 THR B N 1
ATOM 2049 C CA . THR B 1 18 ? -38.921 -39.764 13.570 1.00 61.20 18 THR B CA 1
ATOM 2050 C C . THR B 1 18 ? -38.885 -39.177 12.169 1.00 67.05 18 THR B C 1
ATOM 2051 O O . THR B 1 18 ? -39.805 -38.456 11.778 1.00 71.75 18 THR B O 1
ATOM 2055 N N . LEU B 1 19 ? -37.840 -39.476 11.402 1.00 72.76 19 LEU B N 1
ATOM 2056 C CA . LEU B 1 19 ? -37.805 -39.062 10.007 1.00 66.82 19 LEU B CA 1
ATOM 2057 C C . LEU B 1 19 ? -38.345 -40.137 9.082 1.00 68.14 19 LEU B C 1
ATOM 2058 O O . LEU B 1 19 ? -39.112 -39.834 8.164 1.00 76.83 19 LEU B O 1
ATOM 2063 N N . THR B 1 20 ? -37.947 -41.386 9.303 1.00 72.52 20 THR B N 1
ATOM 2064 C CA . THR B 1 20 ? -38.256 -42.477 8.397 1.00 68.73 20 THR B CA 1
ATOM 2065 C C . THR B 1 20 ? -38.845 -43.641 9.175 1.00 70.80 20 THR B C 1
ATOM 2066 O O . THR B 1 20 ? -38.679 -43.753 10.393 1.00 80.94 20 THR B O 1
ATOM 2070 N N . ILE B 1 21 ? -39.563 -44.500 8.450 1.00 69.03 21 ILE B N 1
ATOM 2071 C CA . ILE B 1 21 ? -39.948 -45.788 9.008 1.00 75.49 21 ILE B CA 1
ATOM 2072 C C . ILE B 1 21 ? -38.676 -46.543 9.381 1.00 82.08 21 ILE B C 1
ATOM 2073 O O . ILE B 1 21 ? -37.651 -46.442 8.693 1.00 78.38 21 ILE B O 1
ATOM 2078 N N . SER B 1 22 ? -38.733 -47.282 10.493 1.00 85.43 22 SER B N 1
ATOM 2079 C CA . SER B 1 22 ? -37.548 -47.914 11.071 1.00 84.08 22 SER B CA 1
ATOM 2080 C C . SER B 1 22 ? -36.763 -48.716 10.039 1.00 85.82 22 SER B C 1
ATOM 2081 O O . SER B 1 22 ? -37.296 -49.632 9.407 1.00 85.22 22 SER B O 1
ATOM 2084 N N . ARG B 1 23 ? -35.488 -48.358 9.881 1.00 90.25 23 ARG B N 1
ATOM 2085 C CA . ARG B 1 23 ? -34.544 -49.022 8.977 1.00 86.33 23 ARG B CA 1
ATOM 2086 C C . ARG B 1 23 ? -35.124 -49.213 7.574 1.00 90.59 23 ARG B C 1
ATOM 2087 O O . ARG B 1 23 ? -35.245 -50.328 7.065 1.00 98.13 23 ARG B O 1
ATOM 2095 N N . LYS B 1 24 ? -35.467 -48.087 6.948 1.00 87.13 24 LYS B N 1
ATOM 2096 C CA . LYS B 1 24 ? -35.882 -48.052 5.549 1.00 82.98 24 LYS B CA 1
ATOM 2097 C C . LYS B 1 24 ? -35.645 -46.650 5.005 1.00 78.32 24 LYS B C 1
ATOM 2098 O O . LYS B 1 24 ? -35.409 -45.702 5.756 1.00 78.57 24 LYS B O 1
ATOM 2104 N N . THR B 1 25 ? -35.713 -46.529 3.681 1.00 84.88 25 THR B N 1
ATOM 2105 C CA . THR B 1 25 ? -35.473 -45.246 3.037 1.00 74.37 25 THR B CA 1
ATOM 2106 C C . THR B 1 25 ? -36.578 -44.251 3.385 1.00 76.98 25 THR B C 1
ATOM 2107 O O . THR B 1 25 ? -37.667 -44.619 3.836 1.00 77.94 25 THR B O 1
ATOM 2111 N N . ILE B 1 26 ? -36.289 -42.973 3.162 1.00 78.06 26 ILE B N 1
ATOM 2112 C CA . ILE B 1 26 ? -37.211 -41.912 3.552 1.00 77.74 26 ILE B CA 1
ATOM 2113 C C . ILE B 1 26 ? -38.324 -41.796 2.520 1.00 77.07 26 ILE B C 1
ATOM 2114 O O . ILE B 1 26 ? -38.089 -41.853 1.305 1.00 74.44 26 ILE B O 1
ATOM 2119 N N . GLU B 1 27 ? -39.553 -41.656 3.011 1.00 76.53 27 GLU B N 1
ATOM 2120 C CA . GLU B 1 27 ? -40.684 -41.386 2.144 1.00 71.37 27 GLU B CA 1
ATOM 2121 C C . GLU B 1 27 ? -40.605 -39.939 1.654 1.00 76.94 27 GLU B C 1
ATOM 2122 O O . GLU B 1 27 ? -39.760 -39.152 2.093 1.00 73.85 27 GLU B O 1
ATOM 2128 N N . GLN B 1 28 ? -41.494 -39.584 0.728 1.00 81.96 28 GLN B N 1
ATOM 2129 C CA . GLN B 1 28 ? -41.411 -38.274 0.095 1.00 80.79 28 GLN B CA 1
ATOM 2130 C C . GLN B 1 28 ? -42.123 -37.169 0.864 1.00 76.21 28 GLN B C 1
ATOM 2131 O O . GLN B 1 28 ? -41.763 -35.996 0.702 1.00 78.71 28 GLN B O 1
ATOM 2137 N N . ASN B 1 29 ? -43.107 -37.496 1.706 1.00 74.38 29 ASN B N 1
ATOM 2138 C CA . ASN B 1 29 ? -43.775 -36.442 2.463 1.00 77.13 29 ASN B CA 1
ATOM 2139 C C . ASN B 1 29 ? -42.810 -35.758 3.421 1.00 74.37 29 ASN B C 1
ATOM 2140 O O . ASN B 1 29 ? -42.879 -34.539 3.619 1.00 77.18 29 ASN B O 1
ATOM 2145 N N . VAL B 1 30 ? -41.894 -36.524 4.013 1.00 72.61 30 VAL B N 1
ATOM 2146 C CA . VAL B 1 30 ? -40.964 -35.961 4.986 1.00 70.39 30 VAL B CA 1
ATOM 2147 C C . VAL B 1 30 ? -39.972 -35.025 4.304 1.00 74.33 30 VAL B C 1
ATOM 2148 O O . VAL B 1 30 ? -39.721 -33.912 4.779 1.00 77.47 30 VAL B O 1
ATOM 2152 N N . VAL B 1 31 ? -39.395 -35.457 3.179 1.00 72.87 31 VAL B N 1
ATOM 2153 C CA . VAL B 1 31 ? -38.380 -34.636 2.523 1.00 75.95 31 VAL B CA 1
ATOM 2154 C C . VAL B 1 31 ? -39.010 -33.384 1.917 1.00 77.43 31 VAL B C 1
ATOM 2155 O O . VAL B 1 31 ? -38.420 -32.297 1.960 1.00 76.00 31 VAL B O 1
ATOM 2159 N N . ASP B 1 32 ? -40.220 -33.509 1.362 1.00 82.28 32 ASP B N 1
ATOM 2160 C CA . ASP B 1 32 ? -40.959 -32.332 0.908 1.00 83.39 32 ASP B CA 1
ATOM 2161 C C . ASP B 1 32 ? -41.100 -31.300 2.022 1.00 82.39 32 ASP B C 1
ATOM 2162 O O . ASP B 1 32 ? -41.016 -30.091 1.777 1.00 80.16 32 ASP B O 1
ATOM 2167 N N . THR B 1 33 ? -41.300 -31.764 3.259 1.00 80.43 33 THR B N 1
ATOM 2168 C CA . THR B 1 33 ? -41.480 -30.869 4.399 1.00 72.87 33 THR B CA 1
ATOM 2169 C C . THR B 1 33 ? -40.156 -30.320 4.906 1.00 70.82 33 THR B C 1
ATOM 2170 O O . THR B 1 33 ? -40.057 -29.132 5.235 1.00 67.89 33 THR B O 1
ATOM 2174 N N . LEU B 1 34 ? -39.137 -31.172 4.997 1.00 71.33 34 LEU B N 1
ATOM 2175 C CA . LEU B 1 34 ? -37.822 -30.705 5.409 1.00 66.81 34 LEU B CA 1
ATOM 2176 C C . LEU B 1 34 ? -37.290 -29.657 4.443 1.00 72.72 34 LEU B C 1
ATOM 2177 O O . LEU B 1 34 ? -36.556 -28.748 4.850 1.00 73.33 34 LEU B O 1
ATOM 2182 N N . LEU B 1 35 ? -37.657 -29.766 3.164 1.00 78.29 35 LEU B N 1
ATOM 2183 C CA . LEU B 1 35 ? -37.319 -28.728 2.197 1.00 74.39 35 LEU B CA 1
ATOM 2184 C C . LEU B 1 35 ? -38.145 -27.472 2.440 1.00 79.47 35 LEU B C 1
ATOM 2185 O O . LEU B 1 35 ? -37.614 -26.355 2.407 1.00 79.83 35 LEU B O 1
ATOM 2190 N N . GLU B 1 36 ? -39.441 -27.636 2.701 1.00 81.45 36 GLU B N 1
ATOM 2191 C CA . GLU B 1 36 ? -40.298 -26.526 3.100 1.00 79.13 36 GLU B CA 1
ATOM 2192 C C . GLU B 1 36 ? -40.026 -26.138 4.546 1.00 78.18 36 GLU B C 1
ATOM 2193 O O . GLU B 1 36 ? -40.941 -26.041 5.371 1.00 90.57 36 GLU B O 1
ATOM 2199 N N . LEU B 1 37 ? -38.757 -25.897 4.845 1.00 75.08 37 LEU B N 1
ATOM 2200 C CA . LEU B 1 37 ? -38.284 -25.587 6.183 1.00 75.57 37 LEU B CA 1
ATOM 2201 C C . LEU B 1 37 ? -36.931 -24.924 6.008 1.00 85.44 37 LEU B C 1
ATOM 2202 O O . LEU B 1 37 ? -36.716 -23.799 6.459 1.00 92.79 37 LEU B O 1
ATOM 2207 N N . LYS B 1 38 ? -36.029 -25.608 5.300 1.00 80.61 38 LYS B N 1
ATOM 2208 C CA . LYS B 1 38 ? -34.890 -24.941 4.683 1.00 78.77 38 LYS B CA 1
ATOM 2209 C C . LYS B 1 38 ? -35.338 -23.806 3.772 1.00 86.25 38 LYS B C 1
ATOM 2210 O O . LYS B 1 38 ? -34.511 -22.978 3.370 1.00 88.43 38 LYS B O 1
ATOM 2216 N N . SER B 1 39 ? -36.628 -23.765 3.426 1.00 89.09 39 SER B N 1
ATOM 2217 C CA . SER B 1 39 ? -37.167 -22.686 2.606 1.00 86.67 39 SER B CA 1
ATOM 2218 C C . SER B 1 39 ? -37.076 -21.350 3.332 1.00 87.14 39 SER B C 1
ATOM 2219 O O . SER B 1 39 ? -36.415 -20.417 2.864 1.00 87.49 39 SER B O 1
ATOM 2222 N N . LYS B 1 40 ? -37.740 -21.241 4.480 1.00 94.80 40 LYS B N 1
ATOM 2223 C CA . LYS B 1 40 ? -37.735 -19.995 5.236 1.00 103.42 40 LYS B CA 1
ATOM 2224 C C . LYS B 1 40 ? -36.325 -19.657 5.706 1.00 104.13 40 LYS B C 1
ATOM 2225 O O . LYS B 1 40 ? -35.660 -20.472 6.355 1.00 99.48 40 LYS B O 1
ATOM 2231 N N . LYS B 1 41 ? -35.881 -18.449 5.363 1.00 110.92 41 LYS B N 1
ATOM 2232 C CA . LYS B 1 41 ? -34.557 -17.964 5.727 1.00 116.91 41 LYS B CA 1
ATOM 2233 C C . LYS B 1 41 ? -34.321 -18.068 7.228 1.00 117.93 41 LYS B C 1
ATOM 2234 O O . LYS B 1 41 ? -35.182 -17.705 8.033 1.00 115.02 41 LYS B O 1
ATOM 2240 N N . GLY B 1 42 ? -33.149 -18.575 7.598 1.00 115.06 42 GLY B N 1
ATOM 2241 C CA . GLY B 1 42 ? -32.768 -18.708 8.988 1.00 113.37 42 GLY B CA 1
ATOM 2242 C C . GLY B 1 42 ? -32.939 -20.088 9.582 1.00 115.08 42 GLY B C 1
ATOM 2243 O O . GLY B 1 42 ? -32.814 -20.235 10.805 1.00 124.31 42 GLY B O 1
ATOM 2244 N N . PHE B 1 43 ? -33.209 -21.100 8.765 1.00 110.32 43 PHE B N 1
ATOM 2245 C CA . PHE B 1 43 ? -33.494 -22.444 9.241 1.00 103.57 43 PHE B CA 1
ATOM 2246 C C . PHE B 1 43 ? -32.340 -23.365 8.872 1.00 98.84 43 PHE B C 1
ATOM 2247 O O . PHE B 1 43 ? -31.875 -23.358 7.726 1.00 104.57 43 PHE B O 1
ATOM 2255 N N . VAL B 1 44 ? -31.879 -24.149 9.843 1.00 86.34 44 VAL B N 1
ATOM 2256 C CA . VAL B 1 44 ? -30.847 -25.155 9.633 1.00 84.57 44 VAL B CA 1
ATOM 2257 C C . VAL B 1 44 ? -31.308 -26.466 10.258 1.00 83.61 44 VAL B C 1
ATOM 2258 O O . VAL B 1 44 ? -31.974 -26.466 11.299 1.00 84.88 44 VAL B O 1
ATOM 2262 N N . LEU B 1 45 ? -30.968 -27.583 9.613 1.00 74.61 45 LEU B N 1
ATOM 2263 C CA . LEU B 1 45 ? -31.436 -28.903 10.018 1.00 74.55 45 LEU B CA 1
ATOM 2264 C C . LEU B 1 45 ? -30.256 -29.801 10.359 1.00 76.57 45 LEU B C 1
ATOM 2265 O O . LEU B 1 45 ? -29.272 -29.859 9.614 1.00 79.57 45 LEU B O 1
ATOM 2270 N N . GLY B 1 46 ? -30.362 -30.494 11.491 1.00 77.39 46 GLY B N 1
ATOM 2271 C CA . GLY B 1 46 ? -29.449 -31.564 11.815 1.00 77.65 46 GLY B CA 1
ATOM 2272 C C . GLY B 1 46 ? -30.224 -32.846 12.050 1.00 79.58 46 GLY B C 1
ATOM 2273 O O . GLY B 1 46 ? -31.435 -32.835 12.251 1.00 77.25 46 GLY B O 1
ATOM 2274 N N . ILE B 1 47 ? -29.514 -33.967 11.984 1.00 76.88 47 ILE B N 1
ATOM 2275 C CA . ILE B 1 47 ? -30.091 -35.228 12.426 1.00 73.70 47 ILE B CA 1
ATOM 2276 C C . ILE B 1 47 ? -29.045 -35.967 13.235 1.00 70.03 47 ILE B C 1
ATOM 2277 O O . ILE B 1 47 ? -27.839 -35.830 13.009 1.00 70.10 47 ILE B O 1
ATOM 2282 N N . VAL B 1 48 ? -29.517 -36.763 14.181 1.00 72.31 48 VAL B N 1
ATOM 2283 C CA . VAL B 1 48 ? -28.645 -37.520 15.062 1.00 75.12 48 VAL B CA 1
ATOM 2284 C C . VAL B 1 48 ? -29.201 -38.932 15.152 1.00 81.09 48 VAL B C 1
ATOM 2285 O O . VAL B 1 48 ? -30.392 -39.121 15.428 1.00 89.54 48 VAL B O 1
ATOM 2289 N N . GLY B 1 49 ? -28.356 -39.918 14.872 1.00 74.40 49 GLY B N 1
ATOM 2290 C CA . GLY B 1 49 ? -28.811 -41.292 14.811 1.00 82.01 49 GLY B CA 1
ATOM 2291 C C . GLY B 1 49 ? -27.707 -42.244 15.207 1.00 79.14 49 GLY B C 1
ATOM 2292 O O . GLY B 1 49 ? -26.518 -41.917 15.144 1.00 76.38 49 GLY B O 1
ATOM 2293 N N . GLY B 1 50 ? -28.122 -43.443 15.619 1.00 79.03 50 GLY B N 1
ATOM 2294 C CA . GLY B 1 50 ? -27.163 -44.416 16.103 1.00 76.74 50 GLY B CA 1
ATOM 2295 C C . GLY B 1 50 ? -26.289 -44.998 15.016 1.00 77.24 50 GLY B C 1
ATOM 2296 O O . GLY B 1 50 ? -25.126 -45.325 15.264 1.00 89.00 50 GLY B O 1
ATOM 2297 N N . SER B 1 51 ? -26.821 -45.130 13.806 1.00 86.94 51 SER B N 1
ATOM 2298 C CA . SER B 1 51 ? -26.083 -45.790 12.744 1.00 89.95 51 SER B CA 1
ATOM 2299 C C . SER B 1 51 ? -24.893 -44.939 12.299 1.00 87.21 51 SER B C 1
ATOM 2300 O O . SER B 1 51 ? -24.761 -43.763 12.649 1.00 94.17 51 SER B O 1
ATOM 2303 N N . ASP B 1 52 ? -24.008 -45.557 11.525 1.00 89.72 52 ASP B N 1
ATOM 2304 C CA . ASP B 1 52 ? -22.937 -44.801 10.899 1.00 92.23 52 ASP B CA 1
ATOM 2305 C C . ASP B 1 52 ? -23.468 -44.068 9.670 1.00 92.52 52 ASP B C 1
ATOM 2306 O O . ASP B 1 52 ? -24.548 -44.371 9.152 1.00 90.70 52 ASP B O 1
ATOM 2311 N N . TYR B 1 53 ? -22.690 -43.082 9.212 1.00 92.93 53 TYR B N 1
ATOM 2312 C CA . TYR B 1 53 ? -23.151 -42.211 8.134 1.00 85.59 53 TYR B CA 1
ATOM 2313 C C . TYR B 1 53 ? -23.513 -43.024 6.897 1.00 86.00 53 TYR B C 1
ATOM 2314 O O . TYR B 1 53 ? -24.520 -42.741 6.238 1.00 88.88 53 TYR B O 1
ATOM 2323 N N . LYS B 1 54 ? -22.718 -44.055 6.586 1.00 88.19 54 LYS B N 1
ATOM 2324 C CA . LYS B 1 54 ? -22.918 -44.827 5.361 1.00 89.51 54 LYS B CA 1
ATOM 2325 C C . LYS B 1 54 ? -24.381 -45.197 5.145 1.00 89.01 54 LYS B C 1
ATOM 2326 O O . LYS B 1 54 ? -24.885 -45.116 4.020 1.00 92.46 54 LYS B O 1
ATOM 2332 N N . LYS B 1 55 ? -25.086 -45.573 6.212 1.00 85.05 55 LYS B N 1
ATOM 2333 C CA . LYS B 1 55 ? -26.484 -45.967 6.094 1.00 84.20 55 LYS B CA 1
ATOM 2334 C C . LYS B 1 55 ? -27.437 -44.793 6.255 1.00 84.32 55 LYS B C 1
ATOM 2335 O O . LYS B 1 55 ? -28.534 -44.814 5.686 1.00 91.40 55 LYS B O 1
ATOM 2341 N N . ILE B 1 56 ? -27.048 -43.766 7.013 1.00 79.36 56 ILE B N 1
ATOM 2342 C CA . ILE B 1 56 ? -27.911 -42.599 7.159 1.00 79.91 56 ILE B CA 1
ATOM 2343 C C . ILE B 1 56 ? -28.030 -41.857 5.835 1.00 84.24 56 ILE B C 1
ATOM 2344 O O . ILE B 1 56 ? -29.106 -41.361 5.479 1.00 83.82 56 ILE B O 1
ATOM 2349 N N . ARG B 1 57 ? -26.931 -41.770 5.083 1.00 88.63 57 ARG B N 1
ATOM 2350 C CA . ARG B 1 57 ? -27.001 -41.198 3.744 1.00 87.88 57 ARG B CA 1
ATOM 2351 C C . ARG B 1 57 ? -27.900 -42.042 2.852 1.00 84.16 57 ARG B C 1
ATOM 2352 O O . ARG B 1 57 ? -28.729 -41.512 2.103 1.00 83.17 57 ARG B O 1
ATOM 2360 N N . GLU B 1 58 ? -27.752 -43.367 2.927 1.00 85.11 58 GLU B N 1
ATOM 2361 C CA . GLU B 1 58 ? -28.641 -44.259 2.193 1.00 88.35 58 GLU B CA 1
ATOM 2362 C C . GLU B 1 58 ? -30.095 -44.036 2.587 1.00 86.49 58 GLU B C 1
ATOM 2363 O O . GLU B 1 58 ? -30.983 -44.022 1.727 1.00 90.67 58 GLU B O 1
ATOM 2369 N N . GLN B 1 59 ? -30.353 -43.856 3.886 1.00 84.62 59 GLN B N 1
ATOM 2370 C CA . GLN B 1 59 ? -31.724 -43.698 4.367 1.00 82.94 59 GLN B CA 1
ATOM 2371 C C . GLN B 1 59 ? -32.378 -42.443 3.801 1.00 83.03 59 GLN B C 1
ATOM 2372 O O . GLN B 1 59 ? -33.490 -42.496 3.264 1.00 87.60 59 GLN B O 1
ATOM 2378 N N . ILE B 1 60 ? -31.704 -41.298 3.919 1.00 79.73 60 ILE B N 1
ATOM 2379 C CA . ILE B 1 60 ? -32.324 -40.010 3.633 1.00 77.73 60 ILE B CA 1
ATOM 2380 C C . ILE B 1 60 ? -32.045 -39.516 2.220 1.00 77.51 60 ILE B C 1
ATOM 2381 O O . ILE B 1 60 ? -32.606 -38.491 1.815 1.00 78.86 60 ILE B O 1
ATOM 2386 N N . LYS B 1 61 ? -31.211 -40.211 1.459 1.00 81.58 61 LYS B N 1
ATOM 2387 C CA . LYS B 1 61 ? -30.765 -39.765 0.133 1.00 87.93 61 LYS B CA 1
ATOM 2388 C C . LYS B 1 61 ? -30.153 -38.378 0.288 1.00 85.91 61 LYS B C 1
ATOM 2389 O O . LYS B 1 61 ? -29.472 -38.130 1.285 1.00 82.94 61 LYS B O 1
ATOM 2395 N N . TYR B 1 62 ? -30.405 -37.481 -0.689 1.00 87.94 62 TYR B N 1
ATOM 2396 C CA . TYR B 1 62 ? -29.867 -36.120 -0.800 1.00 94.51 62 TYR B CA 1
ATOM 2397 C C . TYR B 1 62 ? -29.359 -35.568 0.527 1.00 92.56 62 TYR B C 1
ATOM 2398 O O . TYR B 1 62 ? -30.090 -34.847 1.215 1.00 82.60 62 TYR B O 1
ATOM 2407 N N . PRO B 1 63 ? -28.120 -35.872 0.924 1.00 89.26 63 PRO B N 1
ATOM 2408 C CA . PRO B 1 63 ? -27.680 -35.474 2.264 1.00 80.73 63 PRO B CA 1
ATOM 2409 C C . PRO B 1 63 ? -27.345 -34.003 2.364 1.00 80.57 63 PRO B C 1
ATOM 2410 O O . PRO B 1 63 ? -27.249 -33.477 3.480 1.00 80.19 63 PRO B O 1
ATOM 2414 N N . GLU B 1 64 ? -27.206 -33.316 1.231 1.00 87.25 64 GLU B N 1
ATOM 2415 C CA . GLU B 1 64 ? -26.961 -31.883 1.232 1.00 93.50 64 GLU B CA 1
ATOM 2416 C C . GLU B 1 64 ? -28.132 -31.098 1.811 1.00 83.28 64 GLU B C 1
ATOM 2417 O O . GLU B 1 64 ? -28.012 -29.879 1.990 1.00 78.09 64 GLU B O 1
ATOM 2423 N N . ILE B 1 65 ? -29.256 -31.764 2.096 1.00 81.95 65 ILE B N 1
ATOM 2424 C CA . ILE B 1 65 ? -30.379 -31.106 2.758 1.00 79.64 65 ILE B CA 1
ATOM 2425 C C . ILE B 1 65 ? -29.989 -30.675 4.166 1.00 81.42 65 ILE B C 1
ATOM 2426 O O . ILE B 1 65 ? -30.339 -29.579 4.616 1.00 77.90 65 ILE B O 1
ATOM 2431 N N . PHE B 1 66 ? -29.242 -31.515 4.872 1.00 83.27 66 PHE B N 1
ATOM 2432 C CA . PHE B 1 66 ? -28.861 -31.244 6.248 1.00 78.42 66 PHE B CA 1
ATOM 2433 C C . PHE B 1 66 ? -27.480 -30.612 6.285 1.00 78.83 66 PHE B C 1
ATOM 2434 O O . PHE B 1 66 ? -26.520 -31.164 5.739 1.00 78.35 66 PHE B O 1
ATOM 2442 N N . ASP B 1 67 ? -27.395 -29.446 6.919 1.00 85.87 67 ASP B N 1
ATOM 2443 C CA . ASP B 1 67 ? -26.101 -28.835 7.188 1.00 91.94 67 ASP B CA 1
ATOM 2444 C C . ASP B 1 67 ? -25.243 -29.756 8.046 1.00 93.29 67 ASP B C 1
ATOM 2445 O O . ASP B 1 67 ? -24.188 -30.229 7.609 1.00 104.61 67 ASP B O 1
ATOM 2450 N N . TYR B 1 68 ? -25.695 -30.043 9.264 1.00 87.51 68 TYR B N 1
ATOM 2451 C CA . TYR B 1 68 ? -25.005 -30.960 10.161 1.00 86.76 68 TYR B CA 1
ATOM 2452 C C . TYR B 1 68 ? -25.714 -32.307 10.163 1.00 81.94 68 TYR B C 1
ATOM 2453 O O . TYR B 1 68 ? -26.938 -32.366 10.308 1.00 85.94 68 TYR B O 1
ATOM 2462 N N . ILE B 1 69 ? -24.949 -33.385 9.992 1.00 74.23 69 ILE B N 1
ATOM 2463 C CA . ILE B 1 69 ? -25.469 -34.750 10.094 1.00 82.03 69 ILE B CA 1
ATOM 2464 C C . ILE B 1 69 ? -24.568 -35.488 11.081 1.00 79.48 69 ILE B C 1
ATOM 2465 O O . ILE B 1 69 ? -23.596 -36.143 10.691 1.00 72.53 69 ILE B O 1
ATOM 2470 N N . PHE B 1 70 ? -24.895 -35.395 12.367 1.00 82.93 70 PHE B N 1
ATOM 2471 C CA . PHE B 1 70 ? -24.157 -36.113 13.401 1.00 80.84 70 PHE B CA 1
ATOM 2472 C C . PHE B 1 70 ? -24.498 -37.596 13.336 1.00 78.26 70 PHE B C 1
ATOM 2473 O O . PHE B 1 70 ? -25.607 -38.002 13.697 1.00 77.67 70 PHE B O 1
ATOM 2481 N N . SER B 1 71 ? -23.548 -38.407 12.883 1.00 79.21 71 SER B N 1
ATOM 2482 C CA . SER B 1 71 ? -23.728 -39.845 12.763 1.00 77.30 71 SER B CA 1
ATOM 2483 C C . SER B 1 71 ? -23.101 -40.558 13.954 1.00 79.19 71 SER B C 1
ATOM 2484 O O . SER B 1 71 ? -22.266 -40.002 14.670 1.00 81.19 71 SER B O 1
ATOM 2487 N N . GLU B 1 72 ? -23.511 -41.811 14.147 1.00 82.17 72 GLU B N 1
ATOM 2488 C CA . GLU B 1 72 ? -23.040 -42.647 15.252 1.00 80.71 72 GLU B CA 1
ATOM 2489 C C . GLU B 1 72 ? -23.144 -41.910 16.587 1.00 83.22 72 GLU B C 1
ATOM 2490 O O . GLU B 1 72 ? -22.180 -41.808 17.347 1.00 84.18 72 GLU B O 1
ATOM 2496 N N . ASN B 1 73 ? -24.339 -41.382 16.860 1.00 89.56 73 ASN B N 1
ATOM 2497 C CA . ASN B 1 73 ? -24.646 -40.678 18.108 1.00 86.14 73 ASN B CA 1
ATOM 2498 C C . ASN B 1 73 ? -23.764 -39.451 18.316 1.00 83.09 73 ASN B C 1
ATOM 2499 O O . ASN B 1 73 ? -23.494 -39.059 19.451 1.00 82.16 73 ASN B O 1
ATOM 2504 N N . GLY B 1 74 ? -23.299 -38.836 17.234 1.00 80.33 74 GLY B N 1
ATOM 2505 C CA . GLY B 1 74 ? -22.489 -37.645 17.352 1.00 79.47 74 GLY B CA 1
ATOM 2506 C C . GLY B 1 74 ? -21.019 -37.875 17.632 1.00 76.18 74 GLY B C 1
ATOM 2507 O O . GLY B 1 74 ? -20.281 -36.896 17.807 1.00 74.74 74 GLY B O 1
ATOM 2508 N N . VAL B 1 75 ? -20.563 -39.128 17.698 1.00 76.87 75 VAL B N 1
ATOM 2509 C CA . VAL B 1 75 ? -19.127 -39.364 17.760 1.00 73.55 75 VAL B CA 1
ATOM 2510 C C . VAL B 1 75 ? -18.497 -39.165 16.392 1.00 74.41 75 VAL B C 1
ATOM 2511 O O . VAL B 1 75 ? -17.271 -39.051 16.283 1.00 75.38 75 VAL B O 1
ATOM 2515 N N . VAL B 1 76 ? -19.314 -39.117 15.343 1.00 78.56 76 VAL B N 1
ATOM 2516 C CA . VAL B 1 76 ? -18.868 -38.879 13.975 1.00 79.73 76 VAL B CA 1
ATOM 2517 C C . VAL B 1 76 ? -19.821 -37.853 13.377 1.00 82.67 76 VAL B C 1
ATOM 2518 O O . VAL B 1 76 ? -20.988 -38.165 13.110 1.00 88.47 76 VAL B O 1
ATOM 2522 N N . ALA B 1 77 ? -19.339 -36.631 13.182 1.00 79.46 77 ALA B N 1
ATOM 2523 C CA . ALA B 1 77 ? -20.160 -35.531 12.699 1.00 80.72 77 ALA B CA 1
ATOM 2524 C C . ALA B 1 77 ? -19.702 -35.119 11.309 1.00 82.52 77 ALA B C 1
ATOM 2525 O O . ALA B 1 77 ? -18.502 -35.111 11.021 1.00 78.18 77 ALA B O 1
ATOM 2527 N N . HIS B 1 78 ? -20.657 -34.774 10.447 1.00 88.75 78 HIS B N 1
ATOM 2528 C CA . HIS B 1 78 ? -20.347 -34.379 9.079 1.00 90.31 78 HIS B CA 1
ATOM 2529 C C . HIS B 1 78 ? -21.042 -33.069 8.740 1.00 93.68 78 HIS B C 1
ATOM 2530 O O . HIS B 1 78 ? -22.183 -32.830 9.147 1.00 93.36 78 HIS B O 1
ATOM 2537 N N . LYS B 1 79 ? -20.338 -32.231 7.985 1.00 96.22 79 LYS B N 1
ATOM 2538 C CA . LYS B 1 79 ? -20.846 -30.956 7.497 1.00 98.57 79 LYS B CA 1
ATOM 2539 C C . LYS B 1 79 ? -20.865 -30.992 5.976 1.00 105.89 79 LYS B C 1
ATOM 2540 O O . LYS B 1 79 ? -19.817 -31.183 5.348 1.00 110.45 79 LYS B O 1
ATOM 2546 N N . ASN B 1 80 ? -22.050 -30.812 5.393 1.00 103.54 80 ASN B N 1
ATOM 2547 C CA . ASN B 1 80 ? -22.230 -30.784 3.941 1.00 110.50 80 ASN B CA 1
ATOM 2548 C C . ASN B 1 80 ? -21.492 -31.935 3.264 1.00 110.81 80 ASN B C 1
ATOM 2549 O O . ASN B 1 80 ? -20.692 -31.745 2.345 1.00 109.50 80 ASN B O 1
ATOM 2554 N N . ASP B 1 81 ? -21.762 -33.147 3.751 1.00 105.85 81 ASP B N 1
ATOM 2555 C CA . ASP B 1 81 ? -21.202 -34.376 3.190 1.00 103.16 81 ASP B CA 1
ATOM 2556 C C . ASP B 1 81 ? -19.678 -34.412 3.286 1.00 101.44 81 ASP B C 1
ATOM 2557 O O . ASP B 1 81 ? -19.009 -35.040 2.462 1.00 105.10 81 ASP B O 1
ATOM 2562 N N . GLU B 1 82 ? -19.119 -33.745 4.295 1.00 99.23 82 GLU B N 1
ATOM 2563 C CA . GLU B 1 82 ? -17.685 -33.770 4.558 1.00 102.78 82 GLU B CA 1
ATOM 2564 C C . GLU B 1 82 ? -17.459 -34.052 6.035 1.00 98.35 82 GLU B C 1
ATOM 2565 O O . GLU B 1 82 ? -17.913 -33.285 6.891 1.00 99.12 82 GLU B O 1
ATOM 2571 N N . GLU B 1 83 ? -16.758 -35.145 6.328 1.00 90.45 83 GLU B N 1
ATOM 2572 C CA . GLU B 1 83 ? -16.420 -35.478 7.707 1.00 86.11 83 GLU B CA 1
ATOM 2573 C C . GLU B 1 83 ? -15.608 -34.353 8.328 1.00 91.41 83 GLU B C 1
ATOM 2574 O O . GLU B 1 83 ? -14.554 -33.982 7.803 1.00 96.66 83 GLU B O 1
ATOM 2580 N N . TYR B 1 84 ? -16.099 -33.794 9.437 1.00 91.59 84 TYR B N 1
ATOM 2581 C CA . TYR B 1 84 ? -15.381 -32.695 10.069 1.00 89.43 84 TYR B CA 1
ATOM 2582 C C . TYR B 1 84 ? -14.837 -33.025 11.451 1.00 89.40 84 TYR B C 1
ATOM 2583 O O . TYR B 1 84 ? -13.870 -32.393 11.878 1.00 95.10 84 TYR B O 1
ATOM 2592 N N . PHE B 1 85 ? -15.400 -34.011 12.146 1.00 87.66 85 PHE B N 1
ATOM 2593 C CA . PHE B 1 85 ? -14.786 -34.509 13.370 1.00 86.13 85 PHE B CA 1
ATOM 2594 C C . PHE B 1 85 ? -15.233 -35.948 13.582 1.00 84.03 85 PHE B C 1
ATOM 2595 O O . PHE B 1 85 ? -16.342 -36.326 13.199 1.00 85.16 85 PHE B O 1
ATOM 2603 N N . ALA B 1 86 ? -14.359 -36.750 14.192 1.00 85.74 86 ALA B N 1
ATOM 2604 C CA . ALA B 1 86 ? -14.688 -38.151 14.453 1.00 82.94 86 ALA B CA 1
ATOM 2605 C C . ALA B 1 86 ? -13.783 -38.695 15.551 1.00 78.61 86 ALA B C 1
ATOM 2606 O O . ALA B 1 86 ? -12.565 -38.775 15.366 1.00 77.84 86 ALA B O 1
ATOM 2608 N N . GLU B 1 87 ? -14.381 -39.072 16.678 1.00 77.38 87 GLU B N 1
ATOM 2609 C CA . GLU B 1 87 ? -13.705 -39.812 17.731 1.00 72.89 87 GLU B CA 1
ATOM 2610 C C . GLU B 1 87 ? -13.823 -41.311 17.471 1.00 75.74 87 GLU B C 1
ATOM 2611 O O . GLU B 1 87 ? -14.557 -41.762 16.589 1.00 82.17 87 GLU B O 1
ATOM 2617 N N . SER B 1 88 ? -13.084 -42.091 18.253 1.00 70.55 88 SER B N 1
ATOM 2618 C CA . SER B 1 88 ? -13.088 -43.538 18.106 1.00 72.37 88 SER B CA 1
ATOM 2619 C C . SER B 1 88 ? -12.851 -44.175 19.466 1.00 71.94 88 SER B C 1
ATOM 2620 O O . SER B 1 88 ? -12.320 -43.545 20.385 1.00 76.31 88 SER B O 1
ATOM 2623 N N . ILE B 1 89 ? -13.251 -45.443 19.581 1.00 72.01 89 ILE B N 1
ATOM 2624 C CA . ILE B 1 89 ? -13.050 -46.179 20.827 1.00 77.04 89 ILE B CA 1
ATOM 2625 C C . ILE B 1 89 ? -11.561 -46.336 21.125 1.00 77.93 89 ILE B C 1
ATOM 2626 O O . ILE B 1 89 ? -11.138 -46.284 22.288 1.00 69.57 89 ILE B O 1
ATOM 2631 N N . VAL B 1 90 ? -10.742 -46.505 20.082 1.00 82.34 90 VAL B N 1
ATOM 2632 C CA . VAL B 1 90 ? -9.302 -46.686 20.277 1.00 73.56 90 VAL B CA 1
ATOM 2633 C C . VAL B 1 90 ? -8.697 -45.479 20.984 1.00 74.34 90 VAL B C 1
ATOM 2634 O O . VAL B 1 90 ? -7.843 -45.617 21.869 1.00 80.66 90 VAL B O 1
ATOM 2638 N N . ASN B 1 91 ? -9.120 -44.273 20.592 1.00 74.60 91 ASN B N 1
ATOM 2639 C CA . ASN B 1 91 ? -8.651 -43.073 21.278 1.00 75.18 91 ASN B CA 1
ATOM 2640 C C . ASN B 1 91 ? -9.091 -43.066 22.734 1.00 75.99 91 ASN B C 1
ATOM 2641 O O . ASN B 1 91 ? -8.336 -42.645 23.616 1.00 77.19 91 ASN B O 1
ATOM 2646 N N . PHE B 1 92 ? -10.305 -43.534 23.012 1.00 79.08 92 PHE B N 1
ATOM 2647 C CA . PHE B 1 92 ? -10.794 -43.484 24.383 1.00 81.58 92 PHE B CA 1
ATOM 2648 C C . PHE B 1 92 ? -10.071 -44.496 25.259 1.00 73.38 92 PHE B C 1
ATOM 2649 O O . PHE B 1 92 ? -9.382 -44.128 26.217 1.00 72.15 92 PHE B O 1
ATOM 2657 N N . LEU B 1 93 ? -10.243 -45.786 24.965 1.00 73.11 93 LEU B N 1
ATOM 2658 C CA . LEU B 1 93 ? -9.561 -46.815 25.743 1.00 73.72 93 LEU B CA 1
ATOM 2659 C C . LEU B 1 93 ? -8.052 -46.701 25.586 1.00 73.56 93 LEU B C 1
ATOM 2660 O O . LEU B 1 93 ? -7.343 -46.273 26.505 1.00 86.08 93 LEU B O 1
ATOM 2665 N N . GLY B 1 94 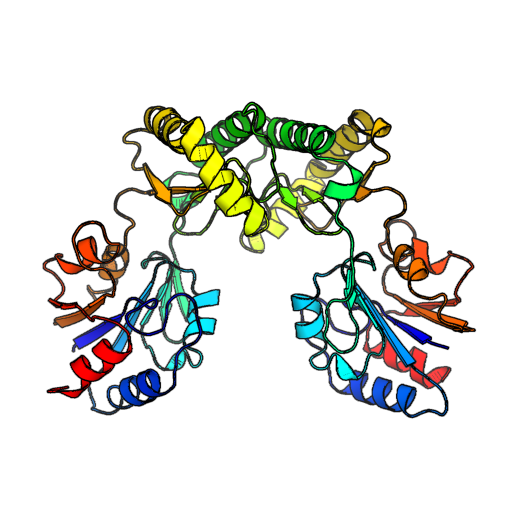? -7.547 -47.050 24.413 1.00 73.11 94 GLY B N 1
ATOM 2666 C CA . GLY B 1 94 ? -6.121 -47.089 24.202 1.00 78.80 94 GLY B CA 1
ATOM 2667 C C . GLY B 1 94 ? -5.768 -48.319 23.403 1.00 87.38 94 GLY B C 1
ATOM 2668 O O . GLY B 1 94 ? -6.403 -49.367 23.548 1.00 88.75 94 GLY B O 1
ATOM 2669 N N . GLU B 1 95 ? -4.765 -48.189 22.536 1.00 95.32 95 GLU B N 1
ATOM 2670 C CA . GLU B 1 95 ? -4.378 -49.292 21.664 1.00 94.29 95 GLU B CA 1
ATOM 2671 C C . GLU B 1 95 ? -4.042 -50.544 22.459 1.00 86.29 95 GLU B C 1
ATOM 2672 O O . GLU B 1 95 ? -4.246 -51.662 21.974 1.00 81.78 95 GLU B O 1
ATOM 2678 N N . ASP B 1 96 ? -3.547 -50.378 23.684 1.00 90.35 96 ASP B N 1
ATOM 2679 C CA . ASP B 1 96 ? -3.170 -51.503 24.529 1.00 92.81 96 ASP B CA 1
ATOM 2680 C C . ASP B 1 96 ? -4.295 -51.941 25.454 1.00 83.12 96 ASP B C 1
ATOM 2681 O O . ASP B 1 96 ? -4.451 -53.139 25.718 1.00 81.17 96 ASP B O 1
ATOM 2686 N N . ARG B 1 97 ? -5.084 -50.990 25.955 1.00 81.83 97 ARG B N 1
ATOM 2687 C CA . ARG B 1 97 ? -6.245 -51.345 26.761 1.00 79.04 97 ARG B CA 1
ATOM 2688 C C . ARG B 1 97 ? -7.301 -52.054 25.920 1.00 78.89 97 ARG B C 1
ATOM 2689 O O . ARG B 1 97 ? -7.963 -52.982 26.401 1.00 72.46 97 ARG B O 1
ATOM 2697 N N . LEU B 1 98 ? -7.466 -51.637 24.659 1.00 80.85 98 LEU B N 1
ATOM 2698 C CA . LEU B 1 98 ? -8.421 -52.295 23.771 1.00 72.30 98 LEU B CA 1
ATOM 2699 C C . LEU B 1 98 ? -8.074 -53.767 23.595 1.00 73.10 98 LEU B C 1
ATOM 2700 O O . LEU B 1 98 ? -8.952 -54.637 23.658 1.00 74.65 98 LEU B O 1
ATOM 2705 N N . LYS B 1 99 ? -6.790 -54.066 23.378 1.00 74.60 99 LYS B N 1
ATOM 2706 C CA . LYS B 1 99 ? -6.386 -55.444 23.119 1.00 71.67 99 LYS B CA 1
ATOM 2707 C C . LYS B 1 99 ? -6.694 -56.360 24.290 1.00 72.40 99 LYS B C 1
ATOM 2708 O O . LYS B 1 99 ? -6.906 -57.560 24.091 1.00 73.08 99 LYS B O 1
ATOM 2714 N N . LYS B 1 100 ? -6.715 -55.826 25.510 1.00 76.12 100 LYS B N 1
ATOM 2715 C CA . LYS B 1 100 ? -7.173 -56.620 26.642 1.00 75.67 100 LYS B CA 1
ATOM 2716 C C . LYS B 1 100 ? -8.627 -57.031 26.455 1.00 72.60 100 LYS B C 1
ATOM 2717 O O . LYS B 1 100 ? -8.975 -58.204 26.628 1.00 71.24 100 LYS B O 1
ATOM 2723 N N . LEU B 1 101 ? -9.485 -56.078 26.080 1.00 71.59 101 LEU B N 1
ATOM 2724 C CA . LEU B 1 101 ? -10.881 -56.390 25.775 1.00 69.88 101 LEU B CA 1
ATOM 2725 C C . LEU B 1 101 ? -10.980 -57.430 24.668 1.00 73.90 101 LEU B C 1
ATOM 2726 O O . LEU B 1 101 ? -11.689 -58.435 24.802 1.00 73.47 101 LEU B O 1
ATOM 2731 N N . ILE B 1 102 ? -10.272 -57.197 23.561 1.00 75.93 102 ILE B N 1
ATOM 2732 C CA . ILE B 1 102 ? -10.273 -58.139 22.446 1.00 70.57 102 ILE B CA 1
ATOM 2733 C C . ILE B 1 102 ? -9.781 -59.503 22.900 1.00 75.91 102 ILE B C 1
ATOM 2734 O O . ILE B 1 102 ? -10.370 -60.538 22.565 1.00 67.55 102 ILE B O 1
ATOM 2739 N N . ASN B 1 103 ? -8.694 -59.523 23.673 1.00 77.63 103 ASN B N 1
ATOM 2740 C CA . ASN B 1 103 ? -8.134 -60.783 24.140 1.00 75.01 103 ASN B CA 1
ATOM 2741 C C . ASN B 1 103 ? -9.122 -61.536 25.017 1.00 78.49 103 ASN B C 1
ATOM 2742 O O . ASN B 1 103 ? -9.334 -62.739 24.825 1.00 73.03 103 ASN B O 1
ATOM 2747 N N . TYR B 1 104 ? -9.753 -60.844 25.966 1.00 82.32 104 TYR B N 1
ATOM 2748 C CA . TYR B 1 104 ? -10.689 -61.508 26.866 1.00 73.17 104 TYR B CA 1
ATOM 2749 C C . TYR B 1 104 ? -11.895 -62.051 26.109 1.00 71.48 104 TYR B C 1
ATOM 2750 O O . TYR B 1 104 ? -12.246 -63.229 26.243 1.00 70.38 104 TYR B O 1
ATOM 2759 N N . SER B 1 105 ? -12.544 -61.203 25.306 1.00 72.31 105 SER B N 1
ATOM 2760 C CA . SER B 1 105 ? -13.814 -61.583 24.694 1.00 67.48 105 SER B CA 1
ATOM 2761 C C . SER B 1 105 ? -13.642 -62.763 23.745 1.00 67.20 105 SER B C 1
ATOM 2762 O O . SER B 1 105 ? -14.430 -63.715 23.777 1.00 67.52 105 SER B O 1
ATOM 2765 N N . LEU B 1 106 ? -12.610 -62.722 22.895 1.00 64.66 106 LEU B N 1
ATOM 2766 C CA . LEU B 1 106 ? -12.368 -63.838 21.985 1.00 67.15 106 LEU B CA 1
ATOM 2767 C C . LEU B 1 106 ? -12.092 -65.123 22.756 1.00 65.95 106 LEU B C 1
ATOM 2768 O O . LEU B 1 106 ? -12.552 -66.203 22.366 1.00 64.50 106 LEU B O 1
ATOM 2773 N N . LYS B 1 107 ? -11.342 -65.025 23.858 1.00 65.69 107 LYS B N 1
ATOM 2774 C CA . LYS B 1 107 ? -11.112 -66.194 24.699 1.00 62.91 107 LYS B CA 1
ATOM 2775 C C . LYS B 1 107 ? -12.406 -66.686 25.335 1.00 67.27 107 LYS B C 1
ATOM 2776 O O . LYS B 1 107 ? -12.564 -67.891 25.559 1.00 66.28 107 LYS B O 1
ATOM 2782 N N . TYR B 1 108 ? -13.338 -65.776 25.634 1.00 65.54 108 TYR B N 1
ATOM 2783 C CA . TYR B 1 108 ? -14.615 -66.179 26.218 1.00 63.45 108 TYR B CA 1
ATOM 2784 C C . TYR B 1 108 ? -15.440 -66.975 25.213 1.00 66.83 108 TYR B C 1
ATOM 2785 O O . TYR B 1 108 ? -15.782 -68.139 25.455 1.00 68.38 108 TYR B O 1
ATOM 2794 N N . ILE B 1 109 ? -15.768 -66.360 24.073 1.00 69.30 109 ILE B N 1
ATOM 2795 C CA . ILE B 1 109 ? -16.687 -66.972 23.118 1.00 67.75 109 ILE B CA 1
ATOM 2796 C C . ILE B 1 109 ? -16.143 -68.281 22.562 1.00 65.19 109 ILE B C 1
ATOM 2797 O O . ILE B 1 109 ? -16.922 -69.142 22.133 1.00 62.89 109 ILE B O 1
ATOM 2802 N N . ALA B 1 110 ? -14.822 -68.459 22.559 1.00 60.71 110 ALA B N 1
ATOM 2803 C CA . ALA B 1 110 ? -14.261 -69.717 22.085 1.00 64.67 110 ALA B CA 1
ATOM 2804 C C . ALA B 1 110 ? -14.596 -70.857 23.037 1.00 74.27 110 ALA B C 1
ATOM 2805 O O . ALA B 1 110 ? -14.995 -71.943 22.601 1.00 79.87 110 ALA B O 1
ATOM 2807 N N . ASN B 1 111 ? -14.437 -70.630 24.339 1.00 68.05 111 ASN B N 1
ATOM 2808 C CA . ASN B 1 111 ? -14.784 -71.640 25.326 1.00 63.94 111 ASN B CA 1
ATOM 2809 C C . ASN B 1 111 ? -16.287 -71.795 25.483 1.00 63.85 111 ASN B C 1
ATOM 2810 O O . ASN B 1 111 ? -16.744 -72.869 25.886 1.00 72.33 111 ASN B O 1
ATOM 2815 N N . LEU B 1 112 ? -17.053 -70.750 25.174 1.00 60.79 112 LEU B N 1
ATOM 2816 C CA . LEU B 1 112 ? -18.507 -70.841 25.173 1.00 63.67 112 LEU B CA 1
ATOM 2817 C C . LEU B 1 112 ? -18.960 -72.033 24.344 1.00 69.98 112 LEU B C 1
ATOM 2818 O O . LEU B 1 112 ? -18.482 -72.247 23.228 1.00 80.00 112 LEU B O 1
ATOM 2823 N N . ASP B 1 113 ? -19.850 -72.837 24.915 1.00 69.72 113 ASP B N 1
ATOM 2824 C CA . ASP B 1 113 ? -20.423 -73.984 24.217 1.00 71.58 113 ASP B CA 1
ATOM 2825 C C . ASP B 1 113 ? -21.869 -73.635 23.892 1.00 72.77 113 ASP B C 1
ATOM 2826 O O . ASP B 1 113 ? -22.743 -73.686 24.761 1.00 76.31 113 ASP B O 1
ATOM 2831 N N . ILE B 1 114 ? -22.116 -73.280 22.639 1.00 73.89 114 ILE B N 1
ATOM 2832 C CA . ILE B 1 114 ? -23.471 -72.979 22.177 1.00 71.63 114 ILE B CA 1
ATOM 2833 C C . ILE B 1 114 ? -23.683 -73.709 20.862 1.00 72.87 114 ILE B C 1
ATOM 2834 O O . ILE B 1 114 ? -22.713 -74.036 20.158 1.00 70.28 114 ILE B O 1
ATOM 2839 N N . PRO B 1 115 ? -24.941 -74.000 20.497 1.00 73.60 115 PRO B N 1
ATOM 2840 C CA . PRO B 1 115 ? -25.174 -74.938 19.386 1.00 66.29 115 PRO B CA 1
ATOM 2841 C C . PRO B 1 115 ? -24.491 -74.526 18.098 1.00 67.12 115 PRO B C 1
ATOM 2842 O O . PRO B 1 115 ? -23.894 -75.366 17.415 1.00 69.33 115 PRO B O 1
ATOM 2846 N N . LYS B 1 116 ? -24.546 -73.240 17.763 1.00 72.60 116 LYS B N 1
ATOM 2847 C CA . LYS B 1 116 ? -23.977 -72.712 16.534 1.00 77.98 116 LYS B CA 1
ATOM 2848 C C . LYS B 1 116 ? -23.111 -71.504 16.852 1.00 76.25 116 LYS B C 1
ATOM 2849 O O . LYS B 1 116 ? -23.426 -70.719 17.752 1.00 69.44 116 LYS B O 1
ATOM 2855 N N . LYS B 1 117 ? -22.010 -71.374 16.119 1.00 70.77 117 LYS B N 1
ATOM 2856 C CA . LYS B 1 117 ? -21.208 -70.160 16.088 1.00 68.25 117 LYS B CA 1
ATOM 2857 C C . LYS B 1 117 ? -20.931 -69.834 14.630 1.00 64.71 117 LYS B C 1
ATOM 2858 O O . LYS B 1 117 ? -20.559 -70.721 13.856 1.00 56.91 117 LYS B O 1
ATOM 2864 N N . ARG B 1 118 ? -21.122 -68.569 14.252 1.00 65.14 118 ARG B N 1
ATOM 2865 C CA . ARG B 1 118 ? -21.001 -68.180 12.851 1.00 59.59 118 ARG B CA 1
ATOM 2866 C C . ARG B 1 118 ? -19.776 -67.308 12.606 1.00 56.81 118 ARG B C 1
ATOM 2867 O O . ARG B 1 118 ? -18.644 -67.795 12.642 1.00 59.82 118 ARG B O 1
ATOM 2875 N N . GLY B 1 119 ? -19.991 -66.020 12.344 1.00 60.07 119 GLY B N 1
ATOM 2876 C CA . GLY B 1 119 ? -18.894 -65.113 12.088 1.00 59.33 119 GLY B CA 1
ATOM 2877 C C . GLY B 1 119 ? -19.216 -63.725 12.597 1.00 60.70 119 GLY B C 1
ATOM 2878 O O . GLY B 1 119 ? -20.337 -63.442 13.022 1.00 64.85 119 GLY B O 1
ATOM 2879 N N . THR B 1 120 ? -18.203 -62.858 12.541 1.00 65.57 120 THR B N 1
ATOM 2880 C CA . THR B 1 120 ? -18.307 -61.464 12.975 1.00 63.39 120 THR B CA 1
ATOM 2881 C C . THR B 1 120 ? -18.703 -61.382 14.452 1.00 62.98 120 THR B C 1
ATOM 2882 O O . THR B 1 120 ? -19.714 -60.783 14.828 1.00 63.58 120 THR B O 1
ATOM 2886 N N . PHE B 1 121 ? -17.864 -61.988 15.296 1.00 61.01 121 PHE B N 1
ATOM 2887 C CA . PHE B 1 121 ? -18.183 -62.092 16.717 1.00 61.40 121 PHE B CA 1
ATOM 2888 C C . PHE B 1 121 ? -17.971 -60.766 17.440 1.00 58.11 121 PHE B C 1
ATOM 2889 O O . PHE B 1 121 ? -18.697 -60.452 18.390 1.00 57.89 121 PHE B O 1
ATOM 2897 N N . ILE B 1 122 ? -16.987 -59.980 17.009 1.00 57.41 122 ILE B N 1
ATOM 2898 C CA . ILE B 1 122 ? -16.735 -58.648 17.550 1.00 54.62 122 ILE B CA 1
ATOM 2899 C C . ILE B 1 122 ? -16.683 -57.661 16.394 1.00 51.68 122 ILE B C 1
ATOM 2900 O O . ILE B 1 122 ? -15.827 -57.778 15.509 1.00 57.36 122 ILE B O 1
ATOM 2905 N N . GLU B 1 123 ? -17.599 -56.700 16.400 1.00 55.76 123 GLU B N 1
ATOM 2906 C CA . GLU B 1 123 ? -17.562 -55.564 15.495 1.00 56.02 123 GLU B CA 1
ATOM 2907 C C . GLU B 1 123 ? -17.053 -54.351 16.255 1.00 59.01 123 GLU B C 1
ATOM 2908 O O . GLU B 1 123 ? -17.467 -54.101 17.392 1.00 62.65 123 GLU B O 1
ATOM 2914 N N . LEU B 1 124 ? -16.162 -53.593 15.631 1.00 56.45 124 LEU B N 1
ATOM 2915 C CA . LEU B 1 124 ? -15.634 -52.379 16.242 1.00 58.96 124 LEU B CA 1
ATOM 2916 C C . LEU B 1 124 ? -16.088 -51.215 15.372 1.00 65.61 124 LEU B C 1
ATOM 2917 O O . LEU B 1 124 ? -15.435 -50.867 14.388 1.00 80.39 124 LEU B O 1
ATOM 2922 N N . ARG B 1 125 ? -17.228 -50.631 15.716 1.00 64.29 125 ARG B N 1
ATOM 2923 C CA . ARG B 1 125 ? -17.599 -49.375 15.099 1.00 64.72 125 ARG B CA 1
ATOM 2924 C C . ARG B 1 125 ? -16.820 -48.246 15.773 1.00 68.95 125 ARG B C 1
ATOM 2925 O O . ARG B 1 125 ? -16.141 -48.446 16.784 1.00 73.87 125 ARG B O 1
ATOM 2933 N N . ASN B 1 126 ? -16.895 -47.046 15.193 1.00 67.27 126 ASN B N 1
ATOM 2934 C CA . ASN B 1 126 ? -16.175 -45.923 15.787 1.00 69.44 126 ASN B CA 1
ATOM 2935 C C . ASN B 1 126 ? -16.698 -45.580 17.174 1.00 70.59 126 ASN B C 1
ATOM 2936 O O . ASN B 1 126 ? -15.933 -45.116 18.027 1.00 74.09 126 ASN B O 1
ATOM 2941 N N . GLY B 1 127 ? -17.983 -45.803 17.427 1.00 68.63 127 GLY B N 1
ATOM 2942 C CA . GLY B 1 127 ? -18.566 -45.390 18.687 1.00 69.23 127 GLY B CA 1
ATOM 2943 C C . GLY B 1 127 ? -18.776 -46.498 19.698 1.00 67.99 127 GLY B C 1
ATOM 2944 O O . GLY B 1 127 ? -18.684 -46.256 20.904 1.00 76.60 127 GLY B O 1
ATOM 2945 N N . ILE B 1 128 ? -19.088 -47.711 19.231 1.00 61.21 128 ILE B N 1
ATOM 2946 C CA . ILE B 1 128 ? -19.417 -48.826 20.112 1.00 63.94 128 ILE B CA 1
ATOM 2947 C C . ILE B 1 128 ? -18.784 -50.110 19.592 1.00 61.50 128 ILE B C 1
ATOM 2948 O O . ILE B 1 128 ? -18.405 -50.220 18.425 1.00 60.57 128 ILE B O 1
ATOM 2953 N N . ILE B 1 129 ? -18.677 -51.092 20.486 1.00 63.24 129 ILE B N 1
ATOM 2954 C CA . ILE B 1 129 ? -18.266 -52.449 20.140 1.00 62.54 129 ILE B CA 1
ATOM 2955 C C . ILE B 1 129 ? -19.468 -53.367 20.307 1.00 66.48 129 ILE B C 1
ATOM 2956 O O . ILE B 1 129 ? -20.068 -53.428 21.388 1.00 67.91 129 ILE B O 1
ATOM 2961 N N . ASN B 1 130 ? -19.808 -54.091 19.247 1.00 63.04 130 ASN B N 1
ATOM 2962 C CA . ASN B 1 130 ? -20.898 -55.058 19.265 1.00 61.91 130 ASN B CA 1
ATOM 2963 C C . ASN B 1 130 ? -20.337 -56.465 19.428 1.00 60.88 130 ASN B C 1
ATOM 2964 O O . ASN B 1 130 ? -19.739 -57.015 18.499 1.00 59.62 130 ASN B O 1
ATOM 2969 N N . ILE B 1 131 ? -20.546 -57.048 20.604 1.00 62.74 131 ILE B N 1
ATOM 2970 C CA . ILE B 1 131 ? -20.089 -58.396 20.915 1.00 52.74 131 ILE B CA 1
ATOM 2971 C C . ILE B 1 131 ? -21.265 -59.350 20.785 1.00 55.46 131 ILE B C 1
ATOM 2972 O O . ILE B 1 131 ? -22.354 -59.083 21.305 1.00 64.67 131 ILE B O 1
ATOM 2977 N N . SER B 1 132 ? -21.045 -60.470 20.103 1.00 55.02 132 SER B N 1
ATOM 2978 C CA . SER B 1 132 ? -22.071 -61.466 19.923 1.00 61.44 132 SER B CA 1
ATOM 2979 C C . SER B 1 132 ? -21.431 -62.835 20.110 1.00 63.78 132 SER B C 1
ATOM 2980 O O . SER B 1 132 ? -20.386 -63.116 19.496 1.00 69.27 132 SER B O 1
ATOM 2983 N N . PRO B 1 133 ? -22.014 -63.699 20.942 1.00 66.02 133 PRO B N 1
ATOM 2984 C CA . PRO B 1 133 ? -21.499 -65.064 21.080 1.00 60.46 133 PRO B CA 1
ATOM 2985 C C . PRO B 1 133 ? -21.886 -66.022 19.962 1.00 67.64 133 PRO B C 1
ATOM 2986 O O . PRO B 1 133 ? -21.166 -67.009 19.761 1.00 76.30 133 PRO B O 1
ATOM 2990 N N . ILE B 1 134 ? -22.979 -65.781 19.231 1.00 66.31 134 ILE B N 1
ATOM 2991 C CA . ILE B 1 134 ? -23.263 -66.547 18.016 1.00 68.53 134 ILE B CA 1
ATOM 2992 C C . ILE B 1 134 ? -22.637 -65.909 16.785 1.00 63.45 134 ILE B C 1
ATOM 2993 O O . ILE B 1 134 ? -22.580 -66.551 15.722 1.00 61.30 134 ILE B O 1
ATOM 2998 N N . GLY B 1 135 ? -22.154 -64.677 16.894 1.00 62.15 135 GLY B N 1
ATOM 2999 C CA . GLY B 1 135 ? -21.630 -63.965 15.750 1.00 61.16 135 GLY B CA 1
ATOM 3000 C C . GLY B 1 135 ? -22.704 -63.159 15.053 1.00 62.17 135 GLY B C 1
ATOM 3001 O O . GLY B 1 135 ? -23.857 -63.590 14.960 1.00 69.27 135 GLY B O 1
ATOM 3002 N N . ARG B 1 136 ? -22.334 -61.975 14.570 1.00 62.25 136 ARG B N 1
ATOM 3003 C CA . ARG B 1 136 ? -23.265 -61.113 13.858 1.00 68.58 136 ARG B CA 1
ATOM 3004 C C . ARG B 1 136 ? -23.635 -61.662 12.482 1.00 67.08 136 ARG B C 1
ATOM 3005 O O . ARG B 1 136 ? -24.653 -61.248 11.915 1.00 70.70 136 ARG B O 1
ATOM 3013 N N . ASN B 1 137 ? -22.868 -62.620 11.959 1.00 64.73 137 ASN B N 1
ATOM 3014 C CA . ASN B 1 137 ? -22.961 -63.047 10.569 1.00 62.06 137 ASN B CA 1
ATOM 3015 C C . ASN B 1 137 ? -23.968 -64.174 10.354 1.00 70.25 137 ASN B C 1
ATOM 3016 O O . ASN B 1 137 ? -23.818 -64.945 9.398 1.00 75.71 137 ASN B O 1
ATOM 3021 N N . CYS B 1 138 ? -24.985 -64.298 11.206 1.00 75.38 138 CYS B N 1
ATOM 3022 C CA . CYS B 1 138 ? -25.934 -65.401 11.117 1.00 77.56 138 CYS B CA 1
ATOM 3023 C C . CYS B 1 138 ? -27.197 -64.986 10.368 1.00 80.17 138 CYS B C 1
ATOM 3024 O O . CYS B 1 138 ? -27.520 -63.802 10.247 1.00 79.47 138 CYS B O 1
ATOM 3027 N N . SER B 1 139 ? -27.923 -65.991 9.881 1.00 81.15 139 SER B N 1
ATOM 3028 C CA . SER B 1 139 ? -29.203 -65.759 9.233 1.00 75.93 139 SER B CA 1
ATOM 3029 C C . SER B 1 139 ? -30.224 -65.239 10.240 1.00 73.82 139 SER B C 1
ATOM 3030 O O . SER B 1 139 ? -30.042 -65.332 11.457 1.00 75.66 139 SER B O 1
ATOM 3033 N N . GLN B 1 140 ? -31.316 -64.680 9.710 1.00 77.22 140 GLN B N 1
ATOM 3034 C CA . GLN B 1 140 ? -32.368 -64.151 10.573 1.00 82.17 140 GLN B CA 1
ATOM 3035 C C . GLN B 1 140 ? -33.009 -65.255 11.401 1.00 83.47 140 GLN B C 1
ATOM 3036 O O . GLN B 1 140 ? -33.372 -65.038 12.565 1.00 84.18 140 GLN B O 1
ATOM 3042 N N . GLU B 1 141 ? -33.156 -66.448 10.825 1.00 80.56 141 GLU B N 1
ATOM 3043 C CA . GLU B 1 141 ? -33.663 -67.565 11.610 1.00 86.19 141 GLU B CA 1
ATOM 3044 C C . GLU B 1 141 ? -32.712 -67.895 12.752 1.00 84.46 141 GLU B C 1
ATOM 3045 O O . GLU B 1 141 ? -33.125 -67.979 13.912 1.00 86.17 141 GLU B O 1
ATOM 3051 N N . GLU B 1 142 ? -31.424 -68.063 12.444 1.00 82.99 142 GLU B N 1
ATOM 3052 C CA . GLU B 1 142 ? -30.439 -68.348 13.481 1.00 78.10 142 GLU B CA 1
ATOM 3053 C C . GLU B 1 142 ? -30.389 -67.257 14.542 1.00 80.23 142 GLU B C 1
ATOM 3054 O O . GLU B 1 142 ? -29.937 -67.513 15.663 1.00 86.74 142 GLU B O 1
ATOM 3060 N N . ARG B 1 143 ? -30.849 -66.051 14.217 1.00 75.70 143 ARG B N 1
ATOM 3061 C CA . ARG B 1 143 ? -30.887 -64.958 15.178 1.00 71.48 143 ARG B CA 1
ATOM 3062 C C . ARG B 1 143 ? -31.886 -65.228 16.293 1.00 82.65 143 ARG B C 1
ATOM 3063 O O . ARG B 1 143 ? -31.495 -65.395 17.453 1.00 84.84 143 ARG B O 1
ATOM 3071 N N . ASP B 1 144 ? -33.179 -65.258 15.958 1.00 87.13 144 ASP B N 1
ATOM 3072 C CA . ASP B 1 144 ? -34.186 -65.474 16.990 1.00 88.82 144 ASP B CA 1
ATOM 3073 C C . ASP B 1 144 ? -34.154 -66.903 17.515 1.00 86.32 144 ASP B C 1
ATOM 3074 O O . ASP B 1 144 ? -34.592 -67.155 18.641 1.00 93.94 144 ASP B O 1
ATOM 3079 N N . GLU B 1 145 ? -33.649 -67.847 16.719 1.00 83.05 145 GLU B N 1
ATOM 3080 C CA . GLU B 1 145 ? -33.429 -69.195 17.231 1.00 82.46 145 GLU B CA 1
ATOM 3081 C C . GLU B 1 145 ? -32.428 -69.189 18.379 1.00 85.76 145 GLU B C 1
ATOM 3082 O O . GLU B 1 145 ? -32.567 -69.966 19.331 1.00 88.58 145 GLU B O 1
ATOM 3088 N N . PHE B 1 146 ? -31.416 -68.321 18.311 1.00 84.01 146 PHE B N 1
ATOM 3089 C CA . PHE B 1 146 ? -30.552 -68.112 19.466 1.00 84.49 146 PHE B CA 1
ATOM 3090 C C . PHE B 1 146 ? -31.236 -67.261 20.532 1.00 86.16 146 PHE B C 1
ATOM 3091 O O . PHE B 1 146 ? -30.919 -67.396 21.719 1.00 88.03 146 PHE B O 1
ATOM 3099 N N . PHE B 1 147 ? -32.158 -66.378 20.133 1.00 85.92 147 PHE B N 1
ATOM 3100 C CA . PHE B 1 147 ? -32.950 -65.639 21.114 1.00 91.15 147 PHE B CA 1
ATOM 3101 C C . PHE B 1 147 ? -33.696 -66.603 22.026 1.00 92.67 147 PHE B C 1
ATOM 3102 O O . PHE B 1 147 ? -33.666 -66.463 23.255 1.00 94.63 147 PHE B O 1
ATOM 3110 N N . ARG B 1 148 ? -34.377 -67.591 21.436 1.00 91.30 148 ARG B N 1
ATOM 3111 C CA . ARG B 1 148 ? -34.989 -68.652 22.231 1.00 96.64 148 ARG B CA 1
ATOM 3112 C C . ARG B 1 148 ? -33.954 -69.328 23.119 1.00 95.47 148 ARG B C 1
ATOM 3113 O O . ARG B 1 148 ? -34.189 -69.538 24.316 1.00 89.70 148 ARG B O 1
ATOM 3121 N N . TYR B 1 149 ? -32.798 -69.677 22.542 1.00 92.58 149 TYR B N 1
ATOM 3122 C CA . TYR B 1 149 ? -31.714 -70.251 23.333 1.00 95.23 149 TYR B CA 1
ATOM 3123 C C . TYR B 1 149 ? -31.350 -69.350 24.506 1.00 95.20 149 TYR B C 1
ATOM 3124 O O . TYR B 1 149 ? -31.147 -69.831 25.627 1.00 95.38 149 TYR B O 1
ATOM 3133 N N . ASN B 1 150 ? -31.275 -68.038 24.276 1.00 92.20 150 ASN B N 1
ATOM 3134 C CA . ASN B 1 150 ? -30.944 -67.125 25.363 1.00 94.13 150 ASN B CA 1
ATOM 3135 C C . ASN B 1 150 ? -31.990 -67.144 26.471 1.00 101.52 150 ASN B C 1
ATOM 3136 O O . ASN B 1 150 ? -31.700 -66.714 27.590 1.00 95.24 150 ASN B O 1
ATOM 3141 N N . LEU B 1 151 ? -33.196 -67.637 26.189 1.00 102.83 151 LEU B N 1
ATOM 3142 C CA . LEU B 1 151 ? -34.225 -67.727 27.216 1.00 100.75 151 LEU B CA 1
ATOM 3143 C C . LEU B 1 151 ? -34.097 -68.980 28.072 1.00 99.63 151 LEU B C 1
ATOM 3144 O O . LEU B 1 151 ? -34.571 -68.984 29.213 1.00 102.12 151 LEU B O 1
ATOM 3149 N N . LYS B 1 152 ? -33.467 -70.036 27.559 1.00 96.83 152 LYS B N 1
ATOM 3150 C CA . LYS B 1 152 ? -33.370 -71.280 28.311 1.00 98.51 152 LYS B CA 1
ATOM 3151 C C . LYS B 1 152 ? -32.180 -71.284 29.261 1.00 109.97 152 LYS B C 1
ATOM 3152 O O . LYS B 1 152 ? -32.266 -71.844 30.360 1.00 119.12 152 LYS B O 1
ATOM 3158 N N . ASN B 1 153 ? -31.072 -70.661 28.865 1.00 103.27 153 ASN B N 1
ATOM 3159 C CA . ASN B 1 153 ? -29.879 -70.606 29.702 1.00 100.04 153 ASN B CA 1
ATOM 3160 C C . ASN B 1 153 ? -29.616 -69.226 30.283 1.00 99.31 153 ASN B C 1
ATOM 3161 O O . ASN B 1 153 ? -29.040 -69.125 31.371 1.00 100.77 153 ASN B O 1
ATOM 3166 N N . ASN B 1 154 ? -30.034 -68.170 29.584 1.00 99.37 154 ASN B N 1
ATOM 3167 C CA . ASN B 1 154 ? -29.697 -66.794 29.932 1.00 101.42 154 ASN B CA 1
ATOM 3168 C C . ASN B 1 154 ? -28.192 -66.593 29.807 1.00 97.74 154 ASN B C 1
ATOM 3169 O O . ASN B 1 154 ? -27.499 -66.351 30.800 1.00 92.30 154 ASN B O 1
ATOM 3174 N N . THR B 1 155 ? -27.683 -66.700 28.579 1.00 101.06 155 THR B N 1
ATOM 3175 C CA . THR B 1 155 ? -26.248 -66.599 28.335 1.00 94.94 155 THR B CA 1
ATOM 3176 C C . THR B 1 155 ? -25.802 -65.148 28.208 1.00 92.40 155 THR B C 1
ATOM 3177 O O . THR B 1 155 ? -24.828 -64.733 28.847 1.00 92.67 155 THR B O 1
ATOM 3181 N N . ILE B 1 156 ? -26.501 -64.371 27.373 1.00 90.49 156 ILE B N 1
ATOM 3182 C CA . ILE B 1 156 ? -26.153 -62.967 27.161 1.00 84.52 156 ILE B CA 1
ATOM 3183 C C . ILE B 1 156 ? -26.072 -62.224 28.484 1.00 90.98 156 ILE B C 1
ATOM 3184 O O . ILE B 1 156 ? -25.152 -61.428 28.710 1.00 86.84 156 ILE B O 1
ATOM 3189 N N . GLU B 1 157 ? -27.030 -62.468 29.383 1.00 96.14 157 GLU B N 1
ATOM 3190 C CA . GLU B 1 157 ? -26.954 -61.850 30.701 1.00 93.55 157 GLU B CA 1
ATOM 3191 C C . GLU B 1 157 ? -25.684 -62.274 31.431 1.00 91.24 157 GLU B C 1
ATOM 3192 O O . GLU B 1 157 ? -24.996 -61.434 32.019 1.00 91.25 157 GLU B O 1
ATOM 3198 N N . LYS B 1 158 ? -25.330 -63.563 31.371 1.00 90.29 158 LYS B N 1
ATOM 3199 C CA . LYS B 1 158 ? -24.085 -64.008 31.989 1.00 91.91 158 LYS B CA 1
ATOM 3200 C C . LYS B 1 158 ? -22.884 -63.350 31.324 1.00 89.45 158 LYS B C 1
ATOM 3201 O O . LYS B 1 158 ? -22.055 -62.734 31.999 1.00 88.34 158 LYS B O 1
ATOM 3207 N N . PHE B 1 159 ? -22.784 -63.464 29.996 1.00 90.19 159 PHE B N 1
ATOM 3208 C CA . PHE B 1 159 ? -21.705 -62.823 29.249 1.00 85.67 159 PHE B CA 1
ATOM 3209 C C . PHE B 1 159 ? -21.581 -61.349 29.624 1.00 83.49 159 PHE B C 1
ATOM 3210 O O . PHE B 1 159 ? -20.510 -60.880 30.026 1.00 81.46 159 PHE B O 1
ATOM 3218 N N . ARG B 1 160 ? -22.681 -60.604 29.494 1.00 86.46 160 ARG B N 1
ATOM 3219 C CA . ARG B 1 160 ? -22.695 -59.204 29.902 1.00 87.76 160 ARG B CA 1
ATOM 3220 C C . ARG B 1 160 ? -22.302 -59.046 31.368 1.00 90.73 160 ARG B C 1
ATOM 3221 O O . ARG B 1 160 ? -21.356 -58.323 31.696 1.00 84.82 160 ARG B O 1
ATOM 3229 N N . ASP B 1 161 ? -23.012 -59.735 32.267 1.00 92.28 161 ASP B N 1
ATOM 3230 C CA . ASP B 1 161 ? -22.757 -59.566 33.695 1.00 91.16 161 ASP B CA 1
ATOM 3231 C C . ASP B 1 161 ? -21.367 -60.053 34.085 1.00 88.89 161 ASP B C 1
ATOM 3232 O O . ASP B 1 161 ? -20.762 -59.513 35.019 1.00 87.06 161 ASP B O 1
ATOM 3237 N N . ASN B 1 162 ? -20.845 -61.068 33.391 1.00 89.95 162 ASN B N 1
ATOM 3238 C CA . ASN B 1 162 ? -19.548 -61.626 33.767 1.00 89.08 162 ASN B CA 1
ATOM 3239 C C . ASN B 1 162 ? -18.420 -60.660 33.442 1.00 88.64 162 ASN B C 1
ATOM 3240 O O . ASN B 1 162 ? -17.546 -60.406 34.279 1.00 96.17 162 ASN B O 1
ATOM 3245 N N . LEU B 1 163 ? -18.420 -60.109 32.231 1.00 86.31 163 LEU B N 1
ATOM 3246 C CA . LEU B 1 163 ? -17.337 -59.229 31.824 1.00 85.88 163 LEU B CA 1
ATOM 3247 C C . LEU B 1 163 ? -17.564 -57.782 32.245 1.00 89.17 163 LEU B C 1
ATOM 3248 O O . LEU B 1 163 ? -16.601 -57.006 32.279 1.00 83.61 163 LEU B O 1
ATOM 3253 N N . SER B 1 164 ? -18.811 -57.394 32.546 1.00 98.39 164 SER B N 1
ATOM 3254 C CA . SER B 1 164 ? -19.044 -56.083 33.145 1.00 95.70 164 SER B CA 1
ATOM 3255 C C . SER B 1 164 ? -18.341 -55.969 34.485 1.00 90.32 164 SER B C 1
ATOM 3256 O O . SER B 1 164 ? -17.948 -54.870 34.889 1.00 83.15 164 SER B O 1
ATOM 3259 N N . LYS B 1 165 ? -18.179 -57.091 35.187 1.00 85.22 165 LYS B N 1
ATOM 3260 C CA . LYS B 1 165 ? -17.397 -57.124 36.414 1.00 89.84 165 LYS B CA 1
ATOM 3261 C C . LYS B 1 165 ? -15.897 -57.121 36.148 1.00 87.45 165 LYS B C 1
ATOM 3262 O O . LYS B 1 165 ? -15.117 -56.904 37.080 1.00 96.07 165 LYS B O 1
ATOM 3268 N N . GLU B 1 166 ? -15.479 -57.356 34.904 1.00 88.25 166 GLU B N 1
ATOM 3269 C CA . GLU B 1 166 ? -14.060 -57.338 34.566 1.00 85.81 166 GLU B CA 1
ATOM 3270 C C . GLU B 1 166 ? -13.565 -55.925 34.278 1.00 87.82 166 GLU B C 1
ATOM 3271 O O . GLU B 1 166 ? -12.467 -55.551 34.703 1.00 89.05 166 GLU B O 1
ATOM 3277 N N . PHE B 1 167 ? -14.353 -55.135 33.549 1.00 95.30 167 PHE B N 1
ATOM 3278 C CA . PHE B 1 167 ? -13.967 -53.781 33.170 1.00 95.96 167 PHE B CA 1
ATOM 3279 C C . PHE B 1 167 ? -14.875 -52.726 33.790 1.00 102.92 167 PHE B C 1
ATOM 3280 O O . PHE B 1 167 ? -14.914 -51.588 33.304 1.00 104.33 167 PHE B O 1
ATOM 3288 N N . GLU B 1 168 ? -15.617 -53.090 34.836 1.00 104.32 168 GLU B N 1
ATOM 3289 C CA . GLU B 1 168 ? -16.379 -52.188 35.695 1.00 113.31 168 GLU B CA 1
ATOM 3290 C C . GLU B 1 168 ? -15.701 -50.855 35.988 1.00 115.73 168 GLU B C 1
ATOM 3291 O O . GLU B 1 168 ? -14.570 -50.815 36.482 1.00 107.40 168 GLU B O 1
ATOM 3297 N N . ASP B 1 169 ? -16.405 -49.763 35.689 1.00 120.71 169 ASP B N 1
ATOM 3298 C CA . ASP B 1 169 ? -15.982 -48.412 36.053 1.00 119.28 169 ASP B CA 1
ATOM 3299 C C . ASP B 1 169 ? -14.605 -48.076 35.489 1.00 117.83 169 ASP B C 1
ATOM 3300 O O . ASP B 1 169 ? -13.782 -47.421 36.137 1.00 114.59 169 ASP B O 1
ATOM 3305 N N . PHE B 1 170 ? -14.350 -48.541 34.270 1.00 122.28 170 PHE B N 1
ATOM 3306 C CA . PHE B 1 170 ? -13.210 -48.063 33.501 1.00 115.08 170 PHE B CA 1
ATOM 3307 C C . PHE B 1 170 ? -13.767 -47.299 32.311 1.00 100.19 170 PHE B C 1
ATOM 3308 O O . PHE B 1 170 ? -13.320 -47.458 31.169 1.00 74.78 170 PHE B O 1
ATOM 3316 N N . ASP B 1 171 ? -14.768 -46.467 32.611 1.00 110.84 171 ASP B N 1
ATOM 3317 C CA . ASP B 1 171 ? -15.496 -45.653 31.650 1.00 95.11 171 ASP B CA 1
ATOM 3318 C C . ASP B 1 171 ? -15.937 -46.490 30.459 1.00 86.22 171 ASP B C 1
ATOM 3319 O O . ASP B 1 171 ? -15.826 -46.061 29.308 1.00 90.00 171 ASP B O 1
ATOM 3324 N N . LEU B 1 172 ? -16.429 -47.693 30.735 1.00 85.44 172 LEU B N 1
ATOM 3325 C CA . LEU B 1 172 ? -16.977 -48.575 29.717 1.00 87.21 172 LEU B CA 1
ATOM 3326 C C . LEU B 1 172 ? -18.333 -49.093 30.168 1.00 90.75 172 LEU B C 1
ATOM 3327 O O . LEU B 1 172 ? -18.491 -49.536 31.310 1.00 95.58 172 LEU B O 1
ATOM 3332 N N . ASN B 1 173 ? -19.305 -49.050 29.261 1.00 87.08 173 ASN B N 1
ATOM 3333 C CA . ASN B 1 173 ? -20.676 -49.456 29.535 1.00 89.15 173 ASN B CA 1
ATOM 3334 C C . ASN B 1 173 ? -21.001 -50.675 28.687 1.00 86.26 173 ASN B C 1
ATOM 3335 O O . ASN B 1 173 ? -20.645 -50.716 27.508 1.00 91.43 173 ASN B O 1
ATOM 3340 N N . PHE B 1 174 ? -21.682 -51.663 29.274 1.00 84.42 174 PHE B N 1
ATOM 3341 C CA . PHE B 1 174 ? -22.000 -52.916 28.574 1.00 82.30 174 PHE B CA 1
ATOM 3342 C C . PHE B 1 174 ? -23.502 -53.183 28.680 1.00 84.31 174 PHE B C 1
ATOM 3343 O O . PHE B 1 174 ? -23.946 -53.903 29.574 1.00 93.55 174 PHE B O 1
ATOM 3351 N N . SER B 1 175 ? -24.281 -52.625 27.756 1.00 89.35 175 SER B N 1
ATOM 3352 C CA . SER B 1 175 ? -25.721 -52.845 27.741 1.00 86.86 175 SER B CA 1
ATOM 3353 C C . SER B 1 175 ? -26.103 -53.832 26.641 1.00 89.19 175 SER B C 1
ATOM 3354 O O . SER B 1 175 ? -25.482 -53.874 25.576 1.00 85.04 175 SER B O 1
ATOM 3357 N N . MET B 1 176 ? -27.136 -54.628 26.911 1.00 95.51 176 MET B N 1
ATOM 3358 C CA . MET B 1 176 ? -27.616 -55.595 25.933 1.00 95.66 176 MET B CA 1
ATOM 3359 C C . MET B 1 176 ? -28.256 -54.895 24.740 1.00 92.64 176 MET B C 1
ATOM 3360 O O . MET B 1 176 ? -28.898 -53.849 24.868 1.00 97.31 176 MET B O 1
ATOM 3365 N N . GLY B 1 177 ? -28.078 -55.490 23.571 1.00 86.91 177 GLY B N 1
ATOM 3366 C CA . GLY B 1 177 ? -28.641 -54.941 22.353 1.00 93.19 177 GLY B CA 1
ATOM 3367 C C . GLY B 1 177 ? -29.173 -56.045 21.468 1.00 92.47 177 GLY B C 1
ATOM 3368 O O . GLY B 1 177 ? -28.617 -57.142 21.407 1.00 94.70 177 GLY B O 1
ATOM 3369 N N . GLY B 1 178 ? -30.265 -55.736 20.775 1.00 97.07 178 GLY B N 1
ATOM 3370 C CA . GLY B 1 178 ? -30.917 -56.710 19.927 1.00 101.38 178 GLY B CA 1
ATOM 3371 C C . GLY B 1 178 ? -31.265 -57.964 20.698 1.00 100.89 178 GLY B C 1
ATOM 3372 O O . GLY B 1 178 ? -31.577 -57.928 21.894 1.00 101.77 178 GLY B O 1
ATOM 3373 N N . GLN B 1 179 ? -31.191 -59.103 20.003 1.00 100.75 179 GLN B N 1
ATOM 3374 C CA . GLN B 1 179 ? -31.445 -60.404 20.604 1.00 101.80 179 GLN B CA 1
ATOM 3375 C C . GLN B 1 179 ? -30.189 -61.232 20.816 1.00 90.26 179 GLN B C 1
ATOM 3376 O O . GLN B 1 179 ? -30.189 -62.121 21.672 1.00 88.35 179 GLN B O 1
ATOM 3382 N N . ILE B 1 180 ? -29.125 -60.957 20.057 1.00 83.73 180 ILE B N 1
ATOM 3383 C CA . ILE B 1 180 ? -27.982 -61.851 19.950 1.00 89.13 180 ILE B CA 1
ATOM 3384 C C . ILE B 1 180 ? -26.670 -61.173 20.310 1.00 88.31 180 ILE B C 1
ATOM 3385 O O . ILE B 1 180 ? -25.611 -61.778 20.150 1.00 87.48 180 ILE B O 1
ATOM 3390 N N . SER B 1 181 ? -26.702 -59.943 20.806 1.00 81.96 181 SER B N 1
ATOM 3391 C CA . SER B 1 181 ? -25.478 -59.187 21.003 1.00 71.92 181 SER B CA 1
ATOM 3392 C C . SER B 1 181 ? -25.550 -58.385 22.291 1.00 74.68 181 SER B C 1
ATOM 3393 O O . SER B 1 181 ? -26.625 -58.126 22.834 1.00 82.99 181 SER B O 1
ATOM 3396 N N . ILE B 1 182 ? -24.378 -57.984 22.776 1.00 69.32 182 ILE B N 1
ATOM 3397 C CA . ILE B 1 182 ? -24.271 -56.944 23.788 1.00 69.71 182 ILE B CA 1
ATOM 3398 C C . ILE B 1 182 ? -23.465 -55.806 23.176 1.00 72.85 182 ILE B C 1
ATOM 3399 O O . ILE B 1 182 ? -22.419 -56.035 22.555 1.00 75.67 182 ILE B O 1
ATOM 3404 N N . ASP B 1 183 ? -23.986 -54.593 23.293 1.00 80.85 183 ASP B N 1
ATOM 3405 C CA . ASP B 1 183 ? -23.296 -53.417 22.791 1.00 76.53 183 ASP B CA 1
ATOM 3406 C C . ASP B 1 183 ? -22.513 -52.795 23.930 1.00 70.56 183 ASP B C 1
ATOM 3407 O O . ASP B 1 183 ? -22.959 -52.802 25.080 1.00 73.17 183 ASP B O 1
ATOM 3412 N N . CYS B 1 184 ? -21.335 -52.271 23.614 1.00 73.44 184 CYS B N 1
ATOM 3413 C CA . CYS B 1 184 ? -20.482 -51.757 24.670 1.00 74.61 184 CYS B CA 1
ATOM 3414 C C . CYS B 1 184 ? -19.691 -50.574 24.142 1.00 68.50 184 CYS B C 1
ATOM 3415 O O . CYS B 1 184 ? -19.198 -50.603 23.012 1.00 71.23 184 CYS B O 1
ATOM 3418 N N . PHE B 1 185 ? -19.583 -49.536 24.963 1.00 67.70 185 PHE B N 1
ATOM 3419 C CA . PHE B 1 185 ? -19.101 -48.247 24.494 1.00 74.61 185 PHE B CA 1
ATOM 3420 C C . PHE B 1 185 ? -18.700 -47.407 25.699 1.00 81.53 185 PHE B C 1
ATOM 3421 O O . PHE B 1 185 ? -19.071 -47.726 26.836 1.00 83.37 185 PHE B O 1
ATOM 3429 N N . PRO B 1 186 ? -17.933 -46.338 25.485 1.00 77.10 186 PRO B N 1
ATOM 3430 C CA . PRO B 1 186 ? -17.485 -45.509 26.608 1.00 80.73 186 PRO B CA 1
ATOM 3431 C C . PRO B 1 186 ? -18.642 -44.832 27.327 1.00 82.20 186 PRO B C 1
ATOM 3432 O O . PRO B 1 186 ? -19.695 -44.562 26.744 1.00 82.70 186 PRO B O 1
ATOM 3436 N N . LYS B 1 187 ? -18.424 -44.557 28.613 1.00 86.83 187 LYS B N 1
ATOM 3437 C CA . LYS B 1 187 ? -19.397 -43.826 29.413 1.00 83.73 187 LYS B CA 1
ATOM 3438 C C . LYS B 1 187 ? -19.526 -42.396 28.908 1.00 82.63 187 LYS B C 1
ATOM 3439 O O . LYS B 1 187 ? -18.527 -41.732 28.612 1.00 81.21 187 LYS B O 1
ATOM 3445 N N . GLY B 1 188 ? -20.764 -41.922 28.818 1.00 82.05 188 GLY B N 1
ATOM 3446 C CA . GLY B 1 188 ? -21.044 -40.589 28.337 1.00 82.48 188 GLY B CA 1
ATOM 3447 C C . GLY B 1 188 ? -21.186 -40.466 26.836 1.00 82.35 188 GLY B C 1
ATOM 3448 O O . GLY B 1 188 ? -21.407 -39.353 26.343 1.00 86.50 188 GLY B O 1
ATOM 3449 N N . TRP B 1 189 ? -21.079 -41.571 26.096 1.00 82.29 189 TRP B N 1
ATOM 3450 C CA . TRP B 1 189 ? -21.116 -41.535 24.640 1.00 87.57 189 TRP B CA 1
ATOM 3451 C C . TRP B 1 189 ? -22.473 -41.973 24.105 1.00 88.61 189 TRP B C 1
ATOM 3452 O O . TRP B 1 189 ? -22.553 -42.869 23.256 1.00 89.19 189 TRP B O 1
ATOM 3463 N N . ASP B 1 190 ? -23.547 -41.353 24.591 1.00 92.15 190 ASP B N 1
ATOM 3464 C CA . ASP B 1 190 ? -24.873 -41.662 24.071 1.00 94.89 190 ASP B CA 1
ATOM 3465 C C . ASP B 1 190 ? -25.313 -40.602 23.068 1.00 89.45 190 ASP B C 1
ATOM 3466 O O . ASP B 1 190 ? -24.477 -39.986 22.399 1.00 88.61 190 ASP B O 1
ATOM 3471 N N . LYS B 1 191 ? -26.624 -40.386 22.955 1.00 83.66 191 LYS B N 1
ATOM 3472 C CA . LYS B 1 191 ? -27.138 -39.440 21.972 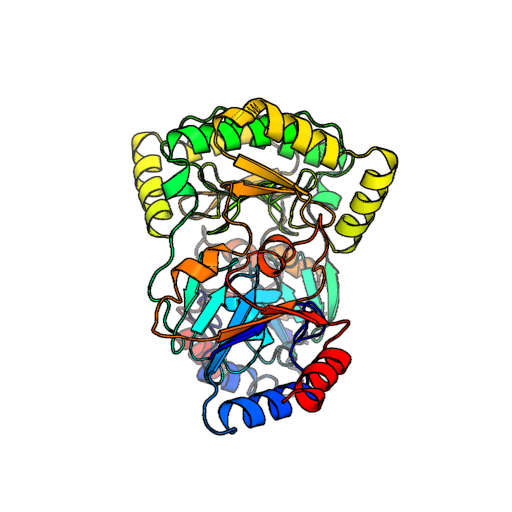1.00 79.72 191 LYS B CA 1
ATOM 3473 C C . LYS B 1 191 ? -26.804 -37.991 22.311 1.00 79.72 191 LYS B C 1
ATOM 3474 O O . LYS B 1 191 ? -26.790 -37.151 21.404 1.00 77.37 191 LYS B O 1
ATOM 3480 N N . THR B 1 192 ? -26.536 -37.670 23.582 1.00 83.78 192 THR B N 1
ATOM 3481 C CA . THR B 1 192 ? -26.166 -36.300 23.931 1.00 82.56 192 THR B CA 1
ATOM 3482 C C . THR B 1 192 ? -24.757 -35.929 23.488 1.00 84.31 192 THR B C 1
ATOM 3483 O O . THR B 1 192 ? -24.416 -34.740 23.521 1.00 79.98 192 THR B O 1
ATOM 3487 N N . PHE B 1 193 ? -23.935 -36.906 23.088 1.00 86.65 193 PHE B N 1
ATOM 3488 C CA . PHE B 1 193 ? -22.595 -36.597 22.598 1.00 77.57 193 PHE B CA 1
ATOM 3489 C C . PHE B 1 193 ? -22.653 -35.571 21.480 1.00 74.59 193 PHE B C 1
ATOM 3490 O O . PHE B 1 193 ? -21.807 -34.672 21.402 1.00 78.04 193 PHE B O 1
ATOM 3498 N N . CYS B 1 194 ? -23.675 -35.670 20.627 1.00 80.13 194 CYS B N 1
ATOM 3499 C CA . CYS B 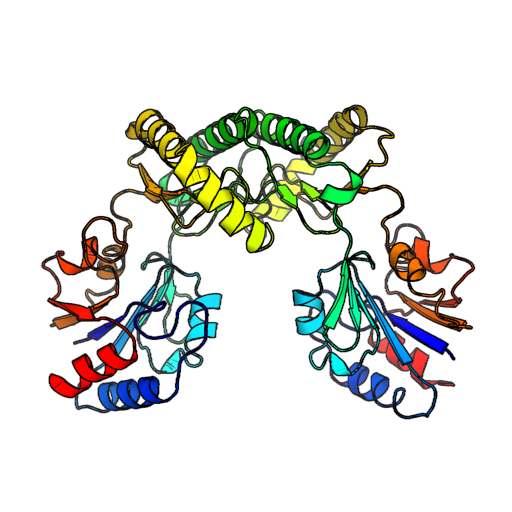1 194 ? -23.847 -34.733 19.525 1.00 82.33 194 CYS B CA 1
ATOM 3500 C C . CYS B 1 194 ? -24.045 -33.303 20.003 1.00 86.42 194 CYS B C 1
ATOM 3501 O O . CYS B 1 194 ? -23.864 -32.371 19.214 1.00 88.20 194 CYS B O 1
ATOM 3504 N N . LEU B 1 195 ? -24.431 -33.107 21.265 1.00 82.54 195 LEU B N 1
ATOM 3505 C CA . LEU B 1 195 ? -24.605 -31.751 21.771 1.00 82.21 195 LEU B CA 1
ATOM 3506 C C . LEU B 1 195 ? -23.275 -31.027 21.895 1.00 88.93 195 LEU B C 1
ATOM 3507 O O . LEU B 1 195 ? -23.236 -29.795 21.810 1.00 98.40 195 LEU B O 1
ATOM 3512 N N . LYS B 1 196 ? -22.179 -31.771 22.079 1.00 86.33 196 LYS B N 1
ATOM 3513 C CA . LYS B 1 196 ? -20.857 -31.160 22.173 1.00 82.86 196 LYS B CA 1
ATOM 3514 C C . LYS B 1 196 ? -20.526 -30.309 20.955 1.00 76.44 196 LYS B C 1
ATOM 3515 O O . LYS B 1 196 ? -19.635 -29.457 21.031 1.00 80.40 196 LYS B O 1
ATOM 3521 N N . HIS B 1 197 ? -21.229 -30.504 19.840 1.00 80.86 197 HIS B N 1
ATOM 3522 C CA . HIS B 1 197 ? -21.057 -29.679 18.653 1.00 89.87 197 HIS B CA 1
ATOM 3523 C C . HIS B 1 197 ? -22.026 -28.507 18.597 1.00 98.44 197 HIS B C 1
ATOM 3524 O O . HIS B 1 197 ? -22.085 -27.821 17.569 1.00 98.65 197 HIS B O 1
ATOM 3531 N N . LEU B 1 198 ? -22.793 -28.261 19.661 1.00 99.87 198 LEU B N 1
ATOM 3532 C CA . LEU B 1 198 ? -23.758 -27.170 19.657 1.00 109.07 198 LEU B CA 1
ATOM 3533 C C . LEU B 1 198 ? -23.370 -26.032 20.597 1.00 109.12 198 LEU B C 1
ATOM 3534 O O . LEU B 1 198 ? -24.239 -25.272 21.037 1.00 110.97 198 LEU B O 1
ATOM 3539 N N . GLU B 1 199 ? -22.081 -25.891 20.903 1.00 107.60 199 GLU B N 1
ATOM 3540 C CA . GLU B 1 199 ? -21.582 -24.636 21.446 1.00 113.44 199 GLU B CA 1
ATOM 3541 C C . GLU B 1 199 ? -21.393 -23.581 20.363 1.00 119.13 199 GLU B C 1
ATOM 3542 O O . GLU B 1 199 ? -20.859 -22.501 20.649 1.00 122.21 199 GLU B O 1
ATOM 3548 N N . ASN B 1 200 ? -21.809 -23.880 19.130 1.00 120.44 200 ASN B N 1
ATOM 3549 C CA . ASN B 1 200 ? -21.613 -23.008 17.977 1.00 129.43 200 ASN B CA 1
ATOM 3550 C C . ASN B 1 200 ? -22.657 -21.903 17.905 1.00 130.58 200 ASN B C 1
ATOM 3551 O O . ASN B 1 200 ? -23.299 -21.725 16.864 1.00 129.21 200 ASN B O 1
ATOM 3556 N N . LYS B 1 201 ? -22.834 -21.165 19.003 1.00 136.41 201 LYS B N 1
ATOM 3557 C CA . LYS B 1 201 ? -23.808 -20.072 19.091 1.00 138.17 201 LYS B CA 1
ATOM 3558 C C . LYS B 1 201 ? -25.184 -20.510 18.582 1.00 137.32 201 LYS B C 1
ATOM 3559 O O . LYS B 1 201 ? -25.945 -19.715 18.028 1.00 136.01 201 LYS B O 1
ATOM 3565 N N . PHE B 1 202 ? -25.509 -21.793 18.746 1.00 129.69 202 PHE B N 1
ATOM 3566 C CA . PHE B 1 202 ? -26.846 -22.289 18.435 1.00 118.37 202 PHE B CA 1
ATOM 3567 C C . PHE B 1 202 ? -27.739 -22.039 19.643 1.00 113.30 202 PHE B C 1
ATOM 3568 O O . PHE B 1 202 ? -27.626 -22.725 20.665 1.00 104.88 202 PHE B O 1
ATOM 3576 N N . ASP B 1 203 ? -28.629 -21.054 19.524 1.00 115.34 203 ASP B N 1
ATOM 3577 C CA . ASP B 1 203 ? -29.392 -20.594 20.677 1.00 115.83 203 ASP B CA 1
ATOM 3578 C C . ASP B 1 203 ? -30.426 -21.626 21.109 1.00 111.95 203 ASP B C 1
ATOM 3579 O O . ASP B 1 203 ? -30.440 -22.059 22.266 1.00 114.61 203 ASP B O 1
ATOM 3584 N N . GLU B 1 204 ? -31.301 -22.034 20.196 1.00 107.73 204 GLU B N 1
ATOM 3585 C CA . GLU B 1 204 ? -32.344 -23.000 20.509 1.00 106.02 204 GLU B CA 1
ATOM 3586 C C . GLU B 1 204 ? -32.219 -24.226 19.616 1.00 98.76 204 GLU B C 1
ATOM 3587 O O . GLU B 1 204 ? -31.932 -24.114 18.420 1.00 95.97 204 GLU B O 1
ATOM 3593 N N . ILE B 1 205 ? -32.442 -25.396 20.210 1.00 89.26 205 ILE B N 1
ATOM 3594 C CA . ILE B 1 205 ? -32.302 -26.687 19.542 1.00 88.21 205 ILE B CA 1
ATOM 3595 C C . ILE B 1 205 ? -33.638 -27.416 19.655 1.00 86.95 205 ILE B C 1
ATOM 3596 O O . ILE B 1 205 ? -34.057 -27.776 20.761 1.00 85.53 205 ILE B O 1
ATOM 3601 N N . TYR B 1 206 ? -34.303 -27.644 18.522 1.00 83.47 206 TYR B N 1
ATOM 3602 C CA . TYR B 1 206 ? -35.532 -28.430 18.480 1.00 76.75 206 TYR B CA 1
ATOM 3603 C C . TYR B 1 206 ? -35.193 -29.862 18.085 1.00 76.62 206 TYR B C 1
ATOM 3604 O O . TYR B 1 206 ? -34.628 -30.098 17.012 1.00 76.74 206 TYR B O 1
ATOM 3613 N N . PHE B 1 207 ? -35.531 -30.806 18.956 1.00 68.74 207 PHE B N 1
ATOM 3614 C CA . PHE B 1 207 ? -35.201 -32.208 18.769 1.00 65.97 207 PHE B CA 1
ATOM 3615 C C . PHE B 1 207 ? -36.481 -33.026 18.663 1.00 72.04 207 PHE B C 1
ATOM 3616 O O . PHE B 1 207 ? -37.498 -32.703 19.286 1.00 78.32 207 PHE B O 1
ATOM 3624 N N . PHE B 1 208 ? -36.426 -34.092 17.865 1.00 70.83 208 PHE B N 1
ATOM 3625 C CA . PHE B 1 208 ? -37.570 -34.966 17.649 1.00 66.14 208 PHE B CA 1
ATOM 3626 C C . PHE B 1 208 ? -37.110 -36.415 17.777 1.00 63.62 208 PHE B C 1
ATOM 3627 O O . PHE B 1 208 ? -36.094 -36.799 17.191 1.00 66.04 208 PHE B O 1
ATOM 3635 N N . GLY B 1 209 ? -37.863 -37.218 18.519 1.00 61.21 209 GLY B N 1
ATOM 3636 C CA . GLY B 1 209 ? -37.468 -38.591 18.788 1.00 71.00 209 GLY B CA 1
ATOM 3637 C C . GLY B 1 209 ? -38.642 -39.543 18.686 1.00 69.83 209 GLY B C 1
ATOM 3638 O O . GLY B 1 209 ? -39.793 -39.168 18.917 1.00 63.82 209 GLY B O 1
ATOM 3639 N N . ASP B 1 210 ? -38.338 -40.794 18.326 1.00 81.49 210 ASP B N 1
ATOM 3640 C CA . ASP B 1 210 ? -39.381 -41.805 18.191 1.00 80.17 210 ASP B CA 1
ATOM 3641 C C . ASP B 1 210 ? -39.625 -42.561 19.489 1.00 81.56 210 ASP B C 1
ATOM 3642 O O . ASP B 1 210 ? -40.755 -42.997 19.742 1.00 83.66 210 ASP B O 1
ATOM 3647 N N . ARG B 1 211 ? -38.586 -42.726 20.315 1.00 81.95 211 ARG B N 1
ATOM 3648 C CA . ARG B 1 211 ? -38.676 -43.414 21.605 1.00 84.29 211 ARG B CA 1
ATOM 3649 C C . ARG B 1 211 ? -38.039 -42.511 22.663 1.00 93.89 211 ARG B C 1
ATOM 3650 O O . ARG B 1 211 ? -36.903 -42.735 23.088 1.00 90.36 211 ARG B O 1
ATOM 3658 N N . THR B 1 212 ? -38.778 -41.488 23.091 1.00 96.77 212 THR B N 1
ATOM 3659 C CA . THR B 1 212 ? -38.273 -40.556 24.092 1.00 87.22 212 THR B CA 1
ATOM 3660 C C . THR B 1 212 ? -38.672 -40.928 25.514 1.00 93.59 212 THR B C 1
ATOM 3661 O O . THR B 1 212 ? -38.127 -40.346 26.460 1.00 96.59 212 THR B O 1
ATOM 3665 N N . ASP B 1 213 ? -39.612 -41.859 25.690 1.00 94.10 213 ASP B N 1
ATOM 3666 C CA . ASP B 1 213 ? -39.908 -42.377 27.019 1.00 93.32 213 ASP B CA 1
ATOM 3667 C C . ASP B 1 213 ? -38.627 -42.898 27.656 1.00 90.38 213 ASP B C 1
ATOM 3668 O O . ASP B 1 213 ? -37.774 -43.472 26.974 1.00 92.87 213 ASP B O 1
ATOM 3673 N N . LYS B 1 214 ? -38.480 -42.673 28.963 1.00 86.98 214 LYS B N 1
ATOM 3674 C CA . LYS B 1 214 ? -37.261 -43.087 29.648 1.00 92.09 214 LYS B CA 1
ATOM 3675 C C . LYS B 1 214 ? -37.050 -44.587 29.481 1.00 91.16 214 LYS B C 1
ATOM 3676 O O . LYS B 1 214 ? -37.963 -45.389 29.705 1.00 88.65 214 LYS B O 1
ATOM 3682 N N . GLY B 1 215 ? -35.840 -44.957 29.053 1.00 89.08 215 GLY B N 1
ATOM 3683 C CA . GLY B 1 215 ? -35.532 -46.284 28.563 1.00 86.29 215 GLY B CA 1
ATOM 3684 C C . GLY B 1 215 ? -35.229 -46.314 27.076 1.00 92.70 215 GLY B C 1
ATOM 3685 O O . GLY B 1 215 ? -34.468 -47.179 26.622 1.00 98.78 215 GLY B O 1
ATOM 3686 N N . GLY B 1 216 ? -35.811 -45.393 26.312 1.00 92.50 216 GLY B N 1
ATOM 3687 C CA . GLY B 1 216 ? -35.476 -45.260 24.912 1.00 88.01 216 GLY B CA 1
ATOM 3688 C C . GLY B 1 216 ? -34.146 -44.556 24.728 1.00 84.85 216 GLY B C 1
ATOM 3689 O O . GLY B 1 216 ? -33.518 -44.079 25.673 1.00 85.08 216 GLY B O 1
ATOM 3690 N N . ASN B 1 217 ? -33.705 -44.486 23.472 1.00 90.47 217 ASN B N 1
ATOM 3691 C CA . ASN B 1 217 ? -32.378 -43.937 23.215 1.00 89.58 217 ASN B CA 1
ATOM 3692 C C . ASN B 1 217 ? -32.379 -42.412 23.217 1.00 90.61 217 ASN B C 1
ATOM 3693 O O . ASN B 1 217 ? -31.378 -41.794 23.596 1.00 90.97 217 ASN B O 1
ATOM 3698 N N . ASP B 1 218 ? -33.484 -41.782 22.808 1.00 88.55 218 ASP B N 1
ATOM 3699 C CA . ASP B 1 218 ? -33.522 -40.323 22.787 1.00 85.12 218 ASP B CA 1
ATOM 3700 C C . ASP B 1 218 ? -33.755 -39.722 24.165 1.00 86.83 218 ASP B C 1
ATOM 3701 O O . ASP B 1 218 ? -33.542 -38.519 24.338 1.00 88.87 218 ASP B O 1
ATOM 3706 N N . TYR B 1 219 ? -34.167 -40.536 25.142 1.00 92.89 219 TYR B N 1
ATOM 3707 C CA . TYR B 1 219 ? -34.522 -40.032 26.468 1.00 91.48 219 TYR B CA 1
ATOM 3708 C C . TYR B 1 219 ? -33.413 -39.177 27.074 1.00 88.45 219 TYR B C 1
ATOM 3709 O O . TYR B 1 219 ? -33.671 -38.094 27.612 1.00 86.89 219 TYR B O 1
ATOM 3718 N N . GLU B 1 220 ? -32.168 -39.657 27.005 1.00 90.52 220 GLU B N 1
ATOM 3719 C CA . GLU B 1 220 ? -31.052 -38.907 27.577 1.00 86.26 220 GLU B CA 1
ATOM 3720 C C . GLU B 1 220 ? -30.912 -37.539 26.920 1.00 88.90 220 GLU B C 1
ATOM 3721 O O . GLU B 1 220 ? -30.779 -36.519 27.608 1.00 94.46 220 GLU B O 1
ATOM 3727 N N . LEU B 1 221 ? -30.949 -37.493 25.588 1.00 83.65 221 LEU B N 1
ATOM 3728 C CA . LEU B 1 221 ? -30.966 -36.204 24.908 1.00 87.78 221 LEU B CA 1
ATOM 3729 C C . LEU B 1 221 ? -32.252 -35.448 25.219 1.00 94.20 221 LEU B C 1
ATOM 3730 O O . LEU B 1 221 ? -32.247 -34.217 25.343 1.00 96.48 221 LEU B O 1
ATOM 3735 N N . PHE B 1 222 ? -33.361 -36.177 25.376 1.00 92.90 222 PHE B N 1
ATOM 3736 C CA . PHE B 1 222 ? -34.675 -35.546 25.457 1.00 87.65 222 PHE B CA 1
ATOM 3737 C C . PHE B 1 222 ? -34.789 -34.625 26.667 1.00 84.14 222 PHE B C 1
ATOM 3738 O O . PHE B 1 222 ? -35.384 -33.544 26.578 1.00 81.73 222 PHE B O 1
ATOM 3746 N N . CYS B 1 223 ? -34.221 -35.024 27.803 1.00 83.84 223 CYS B N 1
ATOM 3747 C CA . CYS B 1 223 ? -34.334 -34.235 29.021 1.00 85.28 223 CYS B CA 1
ATOM 3748 C C . CYS B 1 223 ? -33.142 -33.326 29.271 1.00 83.97 223 CYS B C 1
ATOM 3749 O O . CYS B 1 223 ? -33.161 -32.567 30.244 1.00 89.94 223 CYS B O 1
ATOM 3752 N N . ASP B 1 224 ? -32.111 -33.380 28.433 1.00 79.30 224 ASP B N 1
ATOM 3753 C CA . ASP B 1 224 ? -30.987 -32.474 28.614 1.00 85.57 224 ASP B CA 1
ATOM 3754 C C . ASP B 1 224 ? -31.460 -31.031 28.491 1.00 83.53 224 ASP B C 1
ATOM 3755 O O . ASP B 1 224 ? -32.157 -30.668 27.539 1.00 81.97 224 ASP B O 1
ATOM 3760 N N . LYS B 1 225 ? -31.084 -30.210 29.473 1.00 84.89 225 LYS B N 1
ATOM 3761 C CA . LYS B 1 225 ? -31.580 -28.843 29.555 1.00 83.92 225 LYS B CA 1
ATOM 3762 C C . LYS B 1 225 ? -31.105 -27.963 28.408 1.00 78.98 225 LYS B C 1
ATOM 3763 O O . LYS B 1 225 ? -31.578 -26.827 28.290 1.00 83.27 225 LYS B O 1
ATOM 3769 N N . ARG B 1 226 ? -30.199 -28.455 27.559 1.00 83.87 226 ARG B N 1
ATOM 3770 C CA . ARG B 1 226 ? -29.718 -27.649 26.443 1.00 92.01 226 ARG B CA 1
ATOM 3771 C C . ARG B 1 226 ? -30.715 -27.591 25.293 1.00 84.65 226 ARG B C 1
ATOM 3772 O O . ARG B 1 226 ? -30.699 -26.626 24.521 1.00 79.69 226 ARG B O 1
ATOM 3780 N N . VAL B 1 227 ? -31.584 -28.589 25.157 1.00 83.02 227 VAL B N 1
ATOM 3781 C CA . VAL B 1 227 ? -32.470 -28.670 24.004 1.00 86.89 227 VAL B CA 1
ATOM 3782 C C . VAL B 1 227 ? -33.918 -28.752 24.465 1.00 82.60 227 VAL B C 1
ATOM 3783 O O . VAL B 1 227 ? -34.224 -29.236 25.560 1.00 81.46 227 VAL B O 1
ATOM 3787 N N . LYS B 1 228 ? -34.811 -28.268 23.608 1.00 83.83 228 LYS B N 1
ATOM 3788 C CA . LYS B 1 228 ? -36.248 -28.440 23.761 1.00 85.27 228 LYS B CA 1
ATOM 3789 C C . LYS B 1 228 ? -36.716 -29.494 22.767 1.00 82.88 228 LYS B C 1
ATOM 3790 O O . LYS B 1 228 ? -36.434 -29.390 21.569 1.00 86.15 228 LYS B O 1
ATOM 3796 N N . GLY B 1 229 ? -37.425 -30.506 23.259 1.00 79.58 229 GLY B N 1
ATOM 3797 C CA . GLY B 1 229 ? -37.651 -31.694 22.456 1.00 80.34 229 GLY B CA 1
ATOM 3798 C C . GLY B 1 229 ? -39.085 -32.095 22.179 1.00 78.30 229 GLY B C 1
ATOM 3799 O O . GLY B 1 229 ? -39.878 -32.303 23.100 1.00 78.07 229 GLY B O 1
ATOM 3800 N N . TYR B 1 230 ? -39.419 -32.214 20.899 1.00 80.73 230 TYR B N 1
ATOM 3801 C CA . TYR B 1 230 ? -40.696 -32.768 20.487 1.00 70.38 230 TYR B CA 1
ATOM 3802 C C . TYR B 1 230 ? -40.649 -34.290 20.504 1.00 64.87 230 TYR B C 1
ATOM 3803 O O . TYR B 1 230 ? -39.628 -34.909 20.192 1.00 69.66 230 TYR B O 1
ATOM 3812 N N . LYS B 1 231 ? -41.771 -34.893 20.867 1.00 58.02 231 LYS B N 1
ATOM 3813 C CA . LYS B 1 231 ? -41.929 -36.336 20.798 1.00 59.36 231 LYS B CA 1
ATOM 3814 C C . LYS B 1 231 ? -42.924 -36.643 19.688 1.00 64.06 231 LYS B C 1
ATOM 3815 O O . LYS B 1 231 ? -44.089 -36.236 19.759 1.00 66.16 231 LYS B O 1
ATOM 3821 N N . VAL B 1 232 ? -42.454 -37.330 18.660 1.00 61.09 232 VAL B N 1
ATOM 3822 C CA . VAL B 1 232 ? -43.257 -37.660 17.491 1.00 55.80 232 VAL B CA 1
ATOM 3823 C C . VAL B 1 232 ? -43.737 -39.096 17.625 1.00 60.39 232 VAL B C 1
ATOM 3824 O O . VAL B 1 232 ? -42.989 -39.976 18.071 1.00 57.53 232 VAL B O 1
ATOM 3828 N N . LYS B 1 233 ? -44.999 -39.337 17.268 1.00 65.38 233 LYS B N 1
ATOM 3829 C CA . LYS B 1 233 ? -45.518 -40.701 17.334 1.00 66.91 233 LYS B CA 1
ATOM 3830 C C . LYS B 1 233 ? -44.852 -41.598 16.294 1.00 70.59 233 LYS B C 1
ATOM 3831 O O . LYS B 1 233 ? -44.545 -42.763 16.575 1.00 73.21 233 LYS B O 1
ATOM 3837 N N . ASN B 1 234 ? -44.617 -41.069 15.090 1.00 65.41 234 ASN B N 1
ATOM 3838 C CA . ASN B 1 234 ? -43.989 -41.768 13.974 1.00 60.84 234 ASN B CA 1
ATOM 3839 C C . ASN B 1 234 ? -43.487 -40.701 13.001 1.00 62.49 234 ASN B C 1
ATOM 3840 O O . ASN B 1 234 ? -43.582 -39.509 13.324 1.00 58.95 234 ASN B O 1
ATOM 3845 N N . PRO B 1 235 ? -42.925 -41.053 11.833 1.00 64.84 235 PRO B N 1
ATOM 3846 C CA . PRO B 1 235 ? -42.556 -39.987 10.881 1.00 62.95 235 PRO B CA 1
ATOM 3847 C C . PRO B 1 235 ? -43.744 -39.194 10.370 1.00 66.21 235 PRO B C 1
ATOM 3848 O O . PRO B 1 235 ? -43.614 -37.989 10.118 1.00 59.66 235 PRO B O 1
ATOM 3852 N N . ASN B 1 236 ? -44.899 -39.836 10.190 1.00 71.66 236 ASN B N 1
ATOM 3853 C CA . ASN B 1 236 ? -46.083 -39.089 9.779 1.00 72.07 236 ASN B CA 1
ATOM 3854 C C . ASN B 1 236 ? -46.518 -38.111 10.863 1.00 73.20 236 ASN B C 1
ATOM 3855 O O . ASN B 1 236 ? -47.011 -37.018 10.562 1.00 70.16 236 ASN B O 1
ATOM 3860 N N . ASP B 1 237 ? -46.353 -38.486 12.134 1.00 71.06 237 ASP B N 1
ATOM 3861 C CA . ASP B 1 237 ? -46.639 -37.537 13.203 1.00 64.55 237 ASP B CA 1
ATOM 3862 C C . ASP B 1 237 ? -45.638 -36.393 13.181 1.00 65.61 237 ASP B C 1
ATOM 3863 O O . ASP B 1 237 ? -46.006 -35.232 13.399 1.00 71.25 237 ASP B O 1
ATOM 3868 N N . THR B 1 238 ? -44.367 -36.703 12.899 1.00 63.07 238 THR B N 1
ATOM 3869 C CA . THR B 1 238 ? -43.355 -35.659 12.778 1.00 60.06 238 THR B CA 1
ATOM 3870 C C . THR B 1 238 ? -43.778 -34.608 11.763 1.00 58.79 238 THR B C 1
ATOM 3871 O O . THR B 1 238 ? -43.577 -33.408 11.979 1.00 55.83 238 THR B O 1
ATOM 3875 N N . VAL B 1 239 ? -44.385 -35.038 10.656 1.00 65.39 239 VAL B N 1
ATOM 3876 C CA . VAL B 1 239 ? -44.737 -34.094 9.602 1.00 70.57 239 VAL B CA 1
ATOM 3877 C C . VAL B 1 239 ? -45.964 -33.276 9.994 1.00 71.93 239 VAL B C 1
ATOM 3878 O O . VAL B 1 239 ? -46.073 -32.098 9.634 1.00 70.63 239 VAL B O 1
ATOM 3882 N N . LYS B 1 240 ? -46.901 -33.879 10.735 1.00 69.32 240 LYS B N 1
ATOM 3883 C CA . LYS B 1 240 ? -47.945 -33.105 11.397 1.00 64.58 240 LYS B CA 1
ATOM 3884 C C . LYS B 1 240 ? -47.328 -32.046 12.297 1.00 68.13 240 LYS B C 1
ATOM 3885 O O . LYS B 1 240 ? -47.685 -30.865 12.231 1.00 74.24 240 LYS B O 1
ATOM 3891 N N . ILE B 1 241 ? -46.378 -32.465 13.137 1.00 64.02 241 ILE B N 1
ATOM 3892 C CA . ILE B 1 241 ? -45.842 -31.596 14.179 1.00 61.72 241 ILE B CA 1
ATOM 3893 C C . ILE B 1 241 ? -45.139 -30.391 13.568 1.00 62.88 241 ILE B C 1
ATOM 3894 O O . ILE B 1 241 ? -45.402 -29.247 13.944 1.00 75.83 241 ILE B O 1
ATOM 3899 N N . LEU B 1 242 ? -44.234 -30.620 12.618 1.00 60.10 242 LEU B N 1
ATOM 3900 C CA . LEU B 1 242 ? -43.587 -29.476 11.988 1.00 61.45 242 LEU B CA 1
ATOM 3901 C C . LEU B 1 242 ? -44.560 -28.619 11.186 1.00 73.40 242 LEU B C 1
ATOM 3902 O O . LEU B 1 242 ? -44.277 -27.440 10.956 1.00 82.04 242 LEU B O 1
ATOM 3907 N N . ARG B 1 243 ? -45.705 -29.158 10.768 1.00 75.28 243 ARG B N 1
ATOM 3908 C CA . ARG B 1 243 ? -46.537 -28.398 9.843 1.00 75.15 243 ARG B CA 1
ATOM 3909 C C . ARG B 1 243 ? -47.468 -27.403 10.519 1.00 79.42 243 ARG B C 1
ATOM 3910 O O . ARG B 1 243 ? -48.114 -26.619 9.814 1.00 90.87 243 ARG B O 1
ATOM 3918 N N . GLU B 1 244 ? -47.561 -27.407 11.849 1.00 80.36 244 GLU B N 1
ATOM 3919 C CA . GLU B 1 244 ? -48.514 -26.524 12.507 1.00 84.85 244 GLU B CA 1
ATOM 3920 C C . GLU B 1 244 ? -48.013 -25.085 12.484 1.00 97.22 244 GLU B C 1
ATOM 3921 O O . GLU B 1 244 ? -48.434 -24.336 11.601 1.00 99.08 244 GLU B O 1
ATOM 3927 N N . ASN B 1 245 ? -47.120 -24.673 13.382 1.00 99.80 245 ASN B N 1
ATOM 3928 C CA . ASN B 1 245 ? -46.660 -23.285 13.371 1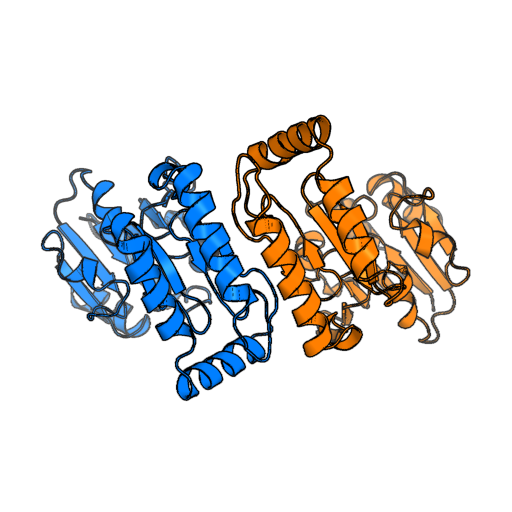.00 110.40 245 ASN B CA 1
ATOM 3929 C C . ASN B 1 245 ? -45.343 -23.082 12.634 1.00 111.00 245 ASN B C 1
ATOM 3930 O O . ASN B 1 245 ? -45.030 -21.942 12.262 1.00 115.66 245 ASN B O 1
ATOM 3935 N N . PHE B 1 246 ? -44.551 -24.137 12.454 1.00 97.89 246 PHE B N 1
ATOM 3936 C CA . PHE B 1 246 ? -43.343 -24.048 11.646 1.00 88.34 246 PHE B CA 1
ATOM 3937 C C . PHE B 1 246 ? -43.741 -23.895 10.172 1.00 86.88 246 PHE B C 1
ATOM 3938 O O . PHE B 1 246 ? -43.647 -22.812 9.586 1.00 82.87 246 PHE B O 1
#

B-factor: mean 86.42, std 17.02, range [44.48, 164.07]

Radius of gyration: 25.39 Å; Cα contacts (8 Å, |Δi|>4): 897; chains: 2; bounding box: 57×66×71 Å

Nearest PDB structures (foldseek):
  7myv-assembly1_A  TM=1.004E+00  e=4.049E-52  Plasmodium falciparum 3D7
  2i54-assembly1_A  TM=9.237E-01  e=2.202E-31  Leishmania mexicana
  8b5v-assembly1_B  TM=9.008E-01  e=1.808E-29  Trypanosoma cruzi
  3f9r-assembly2_B  TM=8.796E-01  e=3.162E-29  Trypanosoma brucei
  2q4r-assembly1_A  TM=8.797E-01  e=1.597E-29  Homo sapiens

GO terms:
  GO:0000287 magnesium ion binding (F, IDA)
  GO:0004614 phosphoglucomutase activity (F, IDA)
  GO:0004615 phosphomannomutase activity (F, IDA)
  GO:0016853 isomerase activity (F, IDA)
  GO:0009298 GDP-mannose biosynthetic process (P, IC)
  GO:0006002 fructose 6-phosphate metabolic process (P, IC)
  GO:0009247 glycolipid biosynthetic process (P, IC)
  GO:0006506 GPI anchor biosynthetic process (P, IMP)

InterPro domains:
  IPR005002 Phosphomannomutase [PF03332] (35-243)
  IPR005002 Phosphomannomutase [PTHR10466] (2-243)
  IPR005002 Phosphomannomutase [SFLDF00445] (2-243)
  IPR005002 Phosphomannomutase [cd02585] (7-241)
  IPR006379 HAD-superfamily hydrolase, subfamily IIB [TIGR01484] (7-219)
  IPR023214 HAD superfamily [G3DSA:3.40.50.1000] (7-239)
  IPR036412 HAD-like superfamily [SSF56784] (7-240)
  IPR043169 Phosphomannomutase, cap domain [G3DSA:3.30.1240.20] (85-186)

Secondary structure (DSSP, 8-state):
-EEEE-TBTTTBSTTS---HHHHHHHHHHHTSSS-EEEEEESS-HHHHHHHHS-GGG-SEEEEGGGTEEEETTB---B--SHHHHHHHHHHHHHHHHHHHHHH---S---S--EEE-SS-EEE-SS-S-S-HHHHHHHHHHHHHH-HHHHHHHHHHHHGGGGTEEEEE-SSS-EEEEETT-SSGGGGGG--SS---EEEEES--STTSTTHHHHTSTTSEEEE-SSHHHHHHHHHHH-/-EEEEE-TBTTTBSTTSPPPHHHHHHHHHHHSSTTEEEEEE-SS-HHHHHHHHS-GGG-SEEEEGGGTEEEETTEEEEE--HHHHS-HHHHHHHHHHHHHHHHH---S---S--EEE-SS-EEE-SS-TT--HHHHHHHHHHHHHH-HHHHHHHHHHTTSTTSSEEEEEETTTEEEEEETT-SGGGGGGG--SS--EEEEEES--SBTBSSHHHHH-TT-EEEE-SSHHHHHHHHHS--

Solvent-accessible surface area: 24224 Å² total; per-residue (Å²): 46,0,0,1,0,17,1,51,16,0,2,4,121,60,176,136,86,25,103,106,78,2,10,65,1,2,73,76,12,109,82,119,210,50,54,38,0,1,0,0,2,46,35,75,32,144,83,0,99,107,3,7,125,79,4,118,24,12,67,37,5,6,0,14,24,0,4,12,13,21,79,114,69,114,103,116,171,30,91,25,0,22,105,65,6,26,55,98,74,0,40,107,1,1,24,54,0,2,91,42,0,1,100,36,120,2,69,42,2,8,0,10,4,2,42,27,73,68,2,24,1,1,0,0,0,3,0,67,47,13,65,129,112,32,79,61,90,8,75,140,56,6,124,162,73,76,11,0,52,128,0,90,70,66,0,42,136,104,12,104,124,22,81,5,61,9,52,79,20,50,60,3,4,0,34,0,39,0,103,51,40,30,7,25,33,0,18,148,68,13,140,74,200,51,130,88,16,45,2,0,0,28,168,14,87,173,90,12,101,1,61,67,0,64,85,24,170,143,13,127,9,44,112,1,149,94,26,95,23,0,29,103,34,0,119,127,84,85,155,17,0,0,0,0,9,5,35,12,0,0,2,110,72,201,129,70,7,123,105,61,4,8,76,4,1,86,112,6,84,69,134,200,51,54,30,0,0,0,0,3,47,55,47,23,163,97,2,116,88,7,4,78,139,12,95,13,1,44,46,0,1,0,17,28,0,1,8,0,19,92,66,60,107,114,96,71,42,43,21,1,26,105,69,15,13,88,94,121,0,27,149,3,0,37,61,0,1,84,42,2,6,105,33,118,1,70,48,4,8,0,7,4,1,41,20,69,57,3,30,0,6,0,0,0,3,0,66,49,10,60,112,111,28,57,51,53,6,82,133,66,11,115,170,63,63,3,0,76,101,0,66,80,80,0,31,171,95,29,94,116,104,68,11,49,21,57,84,13,74,57,5,2,0,32,0,40,0,82,50,18,44,7,25,11,0,4,124,24,21,164,93,164,25,106,86,6,47,0,0,0,39,118,6,80,158,69,6,65,0,72,75,0,56,77,33,204,139,14,148,25,66,106,1,180,66,9,77,18,1,22,141,32,4,127,116,141,71

Foldseek 3Di:
DEEEEEQDFAQDPHQAAGDPVQVVLLVVQVVPPDYAYEYEYLDDVVSRCVRDVDCPSHQWYAYNLNQWIDGPNHGPDHAAVCVQQPPPNVVVLVVVLVVCLVPDDDPAADEQQWDGDRFWIKGFSRHDDDPPVVLVVVLVVCVVPVPVVVVQVCCCPVVVVSQKHWACDPSTIIIIGHPPSQNCNNVVVPPPPDQAYEYEYECCDPSDRCVVVCPPPRYHYDYAHGNVRSSVVSVVVD/DEEEEEACDFAQDPHQAAGDDLSVVVLVVQVPDPPYAYEYFYQAAVVSVCVRDPPPQSHQWYQYNLNQWIAGSNHTDHHAAQCVVQHPVSVVVVVVVLVVVLVPDDDPAADEQQWDGDRFKIKGFSNHPPDDPCVQVVVLVVCVVPVVLVCVQVVCCVVCPPVQKDWACDDRGIIIMGGHPRANCNNCVVVVPPNQAYEYEYCDCPPVDRCVVVPPPPRYDYDYAPGNVSSSVVSPPPD

Sequence (477 aa):
AIFLFDVDGTLTISRKTIEQNVVDTLLELKSKKGFVLGIVGGSDYKKIREQIKYPEIFDYIFSENGVVAHKNDEEYFAESIVNFLGEDRLKKLINYSLKYIANLDIPKKRGTFIELRNGIINISPIGRNCSQEERDEFFRYNLKNNTIEKFRDNLSKEFEDFDLNFSMGGQISIDCFPKGWDKTFCLKHLENKFDEIYFFGDRTDKGGNDYELFCDKRVKGYKVKNPNDTVKILRENFKAIFLFDVDGTLTISRKTIEQNVVDTLLELKSKKGFVLGIVGGSDYKKIREQIKYPEIFDYIFSENGVVAHKNDEEYFAESIVNFLGEDRLKKLINYSLKYIANLDIPKKRGTFIELRNGIINISPIGRNCSQEERDEFFRYNLKNNTIEKFRDNLSKEFEDFDLNFSMGGQISIDCFPKGWDKTFCLKHLENKFDEIYFFGDRTDKGGNDYELFCDKRVKGYKVKNPNDTVKILRENF

Organism: Plasmodium falciparum (isolate 3D7) (NCBI:txid36329)